Protein 4QXD (pdb70)

Secondary structure (DSSP, 8-state):
-EEEHHHHHHHHHHHHHHHHHHHHS--SPP-EEE-TTS-EEEHHHHHHHHHHHHHHHHH-TT-EEEESSS------GGGSPPPP----TT----EEEGGGEEEEEEEEE-HHHHHTT-GGG-EEEEEEEETTEEEEEEEEETTTTTEEEEEETTEE-----PPP-SSEEEEE-GGG--TTTTTT-SS-EEEEE---HHHHHHHHHTTS-SEEEE-SS--BHHHHHHHHHHHHHHT-EEE-TTSPPPP--S-TTS--B-TT-EEEE-GGGGGGHHHHHHHHTT------/-EEEHHHHHHHHHHHHHHHHHHHHS--SPP-EEE-TTS-EEEHHHHHHHHHHHHHHHHH-TT-EEEESSS------GGGSPPPP----TT----EEEGGGEEEEEEEEE-HHHHHTT-GGG-EEEEEEEETTEEEEEEEEETTSTTEEEEEETTEE-----PPPPSSEEEEE-GGG--TTTTTT-SS-EEEEE---HHHHHHHHHTTS-SEEEE-SS--BHHHHHHHHHHHHHHT-EEE-TTSPPPP--S-TTS--B-TT-EEEE-GGGGGGHHHHHHHHTT-------

Sequence (577 aa):
MQTSLFEFANVLITAVKEASYSISKFKEEVEIKYKSDGSEVTQVDTQSQQIIFSIIKNKYPTINIIGEEDVENGIPDNQLPTITQLSFGSLENKIININDIIIYVDPLDGTDCYTHKQYDSVCVLVGVTYKGKPMIGIVSKPFYNNEITFAIENYISSISLQPLNDKIIFVCSKKNDIQHLIKSFPDPYEVKYKGGSGAKMMAIIHQEADIYYHPLIQSCTWDTLAAQVILEAQGGIVCDIYGNPLCYPSSKKESMRHKKGVLCLSPRAKKYLPYMLSISKTILLLQHMQTSLFEFANVLITAVKEASYSISKFKEEVEIKYKSDGSEVTQVDTQSQQIIFSIIKNKYPTINIIGEEDVENGIPDNQLPTITQLSFGSLENKIININDIIIYVDPLDGTDCYTHKQYDSVCVLVGVTYKGKPMIGIVSKPFYNNEITFAIENYISSISLQPLNDKIIFVCSKKNDIQHLIKSFPDPYEVKYKGGSGAKMMAIIHQEADIYYHPLIQSCTWDTLAAQVILEAQGGIVCDIYGNPLCYPSSKKESMRHKKGVLCLSPRAKKYLPYMLSISKTILLLQHH

Organism: Entamoeba histolytica (strain ATCC 30459 / HM-1:IMSS / ABRM) (NCBI:txid294381)

GO terms:
  GO:0000287 magnesium ion binding (F, IDA)
  GO:0005737 cytoplasm (C, IDA)
  GO:0008441 3'(2'),5'-bisphosphate nucleotidase activity (F, IDA)
  GO:0004441 inositol-1,4-bisphosphate 1-phosphatase activity (F, IDA)

Nearest PDB structures (foldseek):
  4qxd-assembly1_A  TM=1.001E+00  e=2.563E-63  Entamoeba histolytica HM-1:IMSS
  1jp4-assembly1_A  TM=8.582E-01  e=3.227E-20  Rattus norvegicus
  2wef-assembly1_A  TM=8.357E-01  e=6.305E-20  Homo sapiens
  5djk-assembly1_A  TM=8.391E-01  e=6.338E-14  Mycobacterium tuberculosis
  5djf-assembly1_A  TM=8.112E-01  e=1.238E-13  Mycobacterium tuberculosis

Structure (mmCIF, N/CA/C/O backbone):
data_4QXD
#
_entry.id   4QXD
#
_cell.length_a   72.741
_cell.length_b   76.289
_cell.length_c   101.067
_cell.angle_alpha   90.00
_cell.angle_beta   90.00
_cell.angle_gamma   90.00
#
_symmetry.space_group_name_H-M   'P 21 21 21'
#
loop_
_entity.id
_entity.type
_entity.pdbx_description
1 polymer "3'(2'),5'-bisphosphate nucleotidase, putative"
2 non-polymer 'PHOSPHATE ION'
3 non-polymer 'MAGNESIUM ION'
4 water water
#
loop_
_atom_site.group_PDB
_atom_site.id
_atom_site.type_symbol
_atom_site.label_atom_id
_atom_site.label_alt_id
_atom_site.label_comp_id
_atom_site.label_asym_id
_atom_site.label_entity_id
_atom_site.label_seq_id
_atom_site.pdbx_PDB_ins_code
_atom_site.Cartn_x
_atom_site.Cartn_y
_atom_site.Cartn_z
_atom_site.occupancy
_atom_site.B_iso_or_equiv
_atom_site.auth_seq_id
_atom_site.auth_comp_id
_atom_site.auth_asym_id
_atom_site.auth_atom_id
_atom_site.pdbx_PDB_model_num
ATOM 1 N N . MET A 1 1 ? 34.193 10.395 23.932 1.00 70.43 1 MET A N 1
ATOM 2 C CA . MET A 1 1 ? 34.481 10.845 22.539 1.00 68.16 1 MET A CA 1
ATOM 3 C C . MET A 1 1 ? 34.139 9.797 21.463 1.00 62.06 1 MET A C 1
ATOM 4 O O . MET A 1 1 ? 33.977 10.150 20.295 1.00 57.57 1 MET A O 1
ATOM 9 N N . GLN A 1 2 ? 34.012 8.523 21.834 1.00 58.64 2 GLN A N 1
ATOM 10 C CA . GLN A 1 2 ? 33.805 7.471 20.831 1.00 55.44 2 GLN A CA 1
ATOM 11 C C . GLN A 1 2 ? 32.758 6.438 21.187 1.00 52.10 2 GLN A C 1
ATOM 12 O O . GLN A 1 2 ? 32.396 6.277 22.339 1.00 52.18 2 GLN A O 1
ATOM 18 N N . THR A 1 3 ? 32.285 5.734 20.167 1.00 49.87 3 THR A N 1
ATOM 19 C CA . THR A 1 3 ? 31.388 4.594 20.346 1.00 48.00 3 THR A CA 1
ATOM 20 C C . THR A 1 3 ? 31.495 3.682 19.130 1.00 46.30 3 THR A C 1
ATOM 21 O O . THR A 1 3 ? 32.111 4.039 18.119 1.00 45.54 3 THR A O 1
ATOM 25 N N . SER A 1 4 ? 30.908 2.494 19.246 1.00 45.40 4 SER A N 1
ATOM 26 C CA . SER A 1 4 ? 30.835 1.566 18.131 1.00 42.07 4 SER A CA 1
ATOM 27 C C . SER A 1 4 ? 29.607 1.852 17.309 1.00 39.71 4 SER A C 1
ATOM 28 O O . SER A 1 4 ? 28.588 2.326 17.817 1.00 38.65 4 SER A O 1
ATOM 31 N N . LEU A 1 5 ? 29.719 1.548 16.024 1.00 39.77 5 LEU A N 1
ATOM 32 C CA . LEU A 1 5 ? 28.617 1.666 15.086 1.00 36.77 5 LEU A CA 1
ATOM 33 C C . LEU A 1 5 ? 27.435 0.765 15.458 1.00 35.04 5 LEU A C 1
ATOM 34 O O . LEU A 1 5 ? 26.293 1.177 15.362 1.00 33.94 5 LEU A O 1
ATOM 39 N N . PHE A 1 6 ? 27.715 -0.465 15.878 1.00 34.95 6 PHE A N 1
ATOM 40 C CA . PHE A 1 6 ? 26.662 -1.382 16.297 1.00 33.92 6 PHE A CA 1
ATOM 41 C C . PHE A 1 6 ? 25.911 -0.847 17.513 1.00 35.07 6 PHE A C 1
ATOM 42 O O . PHE A 1 6 ? 24.679 -0.875 17.538 1.00 33.46 6 PHE A O 1
ATOM 50 N N . GLU A 1 7 ? 26.637 -0.345 18.505 1.00 39.55 7 GLU A N 1
ATOM 51 C CA . GLU A 1 7 ? 26.001 0.328 19.648 1.00 42.88 7 GLU A CA 1
ATOM 52 C C . GLU A 1 7 ? 25.138 1.478 19.182 1.00 39.84 7 GLU A C 1
ATOM 53 O O . GLU A 1 7 ? 23.988 1.609 19.592 1.00 38.25 7 GLU A O 1
ATOM 59 N N . PHE A 1 8 ? 25.711 2.315 18.327 1.00 38.06 8 PHE A N 1
ATOM 60 C CA . PHE A 1 8 ? 25.040 3.516 17.891 1.00 37.30 8 PHE A CA 1
ATOM 61 C C . PHE A 1 8 ? 23.763 3.177 17.110 1.00 36.14 8 PHE A C 1
ATOM 62 O O . PHE A 1 8 ? 22.706 3.771 17.350 1.00 38.17 8 PHE A O 1
ATOM 70 N N . ALA A 1 9 ? 23.861 2.230 16.184 1.00 32.83 9 ALA A N 1
ATOM 71 C CA . ALA A 1 9 ? 22.700 1.810 15.409 1.00 31.75 9 ALA A CA 1
ATOM 72 C C . ALA A 1 9 ? 21.610 1.226 16.308 1.00 30.92 9 ALA A C 1
ATOM 73 O O . ALA A 1 9 ? 20.424 1.492 16.096 1.00 30.59 9 ALA A O 1
ATOM 75 N N . ASN A 1 10 ? 22.010 0.441 17.306 1.00 31.03 10 ASN A N 1
ATOM 76 C CA . ASN A 1 10 ? 21.051 -0.107 18.275 1.00 31.14 10 ASN A CA 1
ATOM 77 C C . ASN A 1 10 ? 20.303 0.948 19.059 1.00 30.67 10 ASN A C 1
ATOM 78 O O . ASN A 1 10 ? 19.092 0.857 19.236 1.00 29.35 10 ASN A O 1
ATOM 83 N N . VAL A 1 11 ? 21.015 1.986 19.469 1.00 31.94 11 VAL A N 1
ATOM 84 C CA . VAL A 1 11 ? 20.388 3.086 20.199 1.00 31.70 11 VAL A CA 1
ATOM 85 C C . VAL A 1 11 ? 19.360 3.805 19.326 1.00 30.49 11 VAL A C 1
ATOM 86 O O . VAL A 1 11 ? 18.238 4.045 19.757 1.00 29.76 11 VAL A O 1
ATOM 90 N N . LEU A 1 12 ? 19.741 4.134 18.092 1.00 30.64 12 LEU A N 1
ATOM 91 C CA . LEU A 1 12 ? 18.835 4.826 17.167 1.00 30.89 12 LEU A CA 1
ATOM 92 C C . LEU A 1 12 ? 17.615 3.967 16.862 1.00 30.70 12 LEU A C 1
ATOM 93 O O . LEU A 1 12 ? 16.494 4.464 16.832 1.00 32.24 12 LEU A O 1
ATOM 98 N N . ILE A 1 13 ? 17.835 2.676 16.637 1.00 30.45 13 ILE A N 1
ATOM 99 C CA . ILE A 1 13 ? 16.733 1.773 16.299 1.00 30.74 13 ILE A CA 1
ATOM 100 C C . ILE A 1 13 ? 15.798 1.637 17.476 1.00 30.26 13 ILE A C 1
ATOM 101 O O . ILE A 1 13 ? 14.586 1.687 17.311 1.00 30.18 13 ILE A O 1
ATOM 106 N N . THR A 1 14 ? 16.371 1.459 18.660 1.00 31.25 14 THR A N 1
ATOM 107 C CA . THR A 1 14 ? 15.585 1.437 19.885 1.00 33.17 14 THR A CA 1
ATOM 108 C C . THR A 1 14 ? 14.733 2.716 20.026 1.00 33.02 14 THR A C 1
ATOM 109 O O . THR A 1 14 ? 13.528 2.643 20.285 1.00 32.28 14 THR A O 1
ATOM 113 N N . ALA A 1 15 ? 15.337 3.873 19.782 1.00 31.36 15 ALA A N 1
ATOM 114 C CA . ALA A 1 15 ? 14.592 5.127 19.868 1.00 32.24 15 ALA A CA 1
ATOM 115 C C . ALA A 1 15 ? 13.407 5.170 18.911 1.00 30.93 15 ALA A C 1
ATOM 116 O O . ALA A 1 15 ? 12.293 5.535 19.305 1.00 30.26 15 ALA A O 1
ATOM 118 N N . VAL A 1 16 ? 13.658 4.792 17.658 1.00 30.22 16 VAL A N 1
ATOM 119 C CA . VAL A 1 16 ? 12.632 4.843 16.620 1.00 30.38 16 VAL A CA 1
ATOM 120 C C . VAL A 1 16 ? 11.495 3.857 16.920 1.00 32.06 16 VAL A C 1
ATOM 121 O O . VAL A 1 16 ? 10.321 4.205 16.766 1.00 31.05 16 VAL A O 1
ATOM 125 N N . LYS A 1 17 ? 11.840 2.639 17.345 1.00 33.28 17 LYS A N 1
ATOM 126 C CA . LYS A 1 17 ? 10.821 1.664 17.713 1.00 37.75 17 LYS A CA 1
ATOM 127 C C . LYS A 1 17 ? 9.938 2.232 18.792 1.00 36.43 17 LYS A C 1
ATOM 128 O O . LYS A 1 17 ? 8.718 2.161 18.705 1.00 35.62 17 LYS A O 1
ATOM 134 N N . GLU A 1 18 ? 10.562 2.790 19.813 1.00 36.11 18 GLU A N 1
ATOM 135 C CA . GLU A 1 18 ? 9.811 3.249 20.956 1.00 39.51 18 GLU A CA 1
ATOM 136 C C . GLU A 1 18 ? 8.894 4.401 20.550 1.00 38.81 18 GLU A C 1
ATOM 137 O O . GLU A 1 18 ? 7.738 4.449 20.957 1.00 38.60 18 GLU A O 1
ATOM 143 N N . ALA A 1 19 ? 9.404 5.318 19.734 1.00 36.87 19 ALA A N 1
ATOM 144 C CA . ALA A 1 19 ? 8.601 6.441 19.269 1.00 36.27 19 ALA A CA 1
ATOM 145 C C . ALA A 1 19 ? 7.419 5.993 18.411 1.00 36.29 19 ALA A C 1
ATOM 146 O O . ALA A 1 19 ? 6.278 6.390 18.646 1.00 36.61 19 ALA A O 1
ATOM 148 N N . SER A 1 20 ? 7.707 5.151 17.426 1.00 36.31 20 SER A N 1
ATOM 149 C CA . SER A 1 20 ? 6.692 4.577 16.548 1.00 37.07 20 SER A CA 1
ATOM 150 C C . SER A 1 20 ? 5.601 3.892 17.358 1.00 39.94 20 SER A C 1
ATOM 151 O O . SER A 1 20 ? 4.408 4.143 17.154 1.00 41.62 20 SER A O 1
ATOM 154 N N . TYR A 1 21 ? 6.011 3.082 18.326 1.00 42.07 21 TYR A N 1
ATOM 155 C CA . TYR A 1 21 ? 5.066 2.409 19.189 1.00 45.94 21 TYR A CA 1
ATOM 156 C C . TYR A 1 21 ? 4.208 3.415 19.981 1.00 46.64 21 TYR A C 1
ATOM 157 O O . TYR A 1 21 ? 2.998 3.227 20.124 1.00 49.39 21 TYR A O 1
ATOM 166 N N . SER A 1 22 ? 4.815 4.496 20.463 1.00 44.53 22 SER A N 1
ATOM 167 C CA . SER A 1 22 ? 4.052 5.547 21.147 1.00 45.75 22 SER A CA 1
ATOM 168 C C . SER A 1 22 ? 2.981 6.123 20.222 1.00 46.10 22 SER A C 1
ATOM 169 O O . SER A 1 22 ? 1.872 6.401 20.657 1.00 49.45 22 SER A O 1
ATOM 172 N N . ILE A 1 23 ? 3.318 6.319 18.951 1.00 44.66 23 ILE A N 1
ATOM 173 C CA . ILE A 1 23 ? 2.376 6.914 18.004 1.00 43.88 23 ILE A CA 1
ATOM 174 C C . ILE A 1 23 ? 1.244 5.960 17.691 1.00 44.73 23 ILE A C 1
ATOM 175 O O . ILE A 1 23 ? 0.084 6.331 17.791 1.00 45.61 23 ILE A O 1
ATOM 180 N N . SER A 1 24 ? 1.587 4.729 17.330 1.00 44.87 24 SER A N 1
ATOM 181 C CA . SER A 1 24 ? 0.578 3.742 16.959 1.00 49.11 24 SER A CA 1
ATOM 182 C C . SER A 1 24 ? -0.354 3.363 18.125 1.00 54.73 24 SER A C 1
ATOM 183 O O . SER A 1 24 ? -1.543 3.164 17.918 1.00 55.96 24 SER A O 1
ATOM 186 N N . LYS A 1 25 ? 0.190 3.240 19.333 1.00 61.70 25 LYS A N 1
ATOM 187 C CA . LYS A 1 25 ? -0.630 3.119 20.535 1.00 71.06 25 LYS A CA 1
ATOM 188 C C . LYS A 1 25 ? -0.776 4.517 21.093 1.00 73.92 25 LYS A C 1
ATOM 189 O O . LYS A 1 25 ? 0.161 5.034 21.698 1.00 81.56 25 LYS A O 1
ATOM 195 N N . PHE A 1 26 ? -1.933 5.123 20.861 1.00 73.97 26 PHE A N 1
ATOM 196 C CA . PHE A 1 26 ? -2.288 6.430 21.401 1.00 74.13 26 PHE A CA 1
ATOM 197 C C . PHE A 1 26 ? -3.766 6.561 21.053 1.00 77.74 26 PHE A C 1
ATOM 198 O O . PHE A 1 26 ? -4.111 6.675 19.882 1.00 76.02 26 PHE A O 1
ATOM 206 N N . LYS A 1 27 ? -4.641 6.483 22.047 1.00 81.21 27 LYS A N 1
ATOM 207 C CA . LYS A 1 27 ? -6.090 6.584 21.801 1.00 86.62 27 LYS A CA 1
ATOM 208 C C . LYS A 1 27 ? -6.731 7.849 22.389 1.00 90.04 27 LYS A C 1
ATOM 209 O O . LYS A 1 27 ? -7.873 8.150 22.062 1.00 94.72 27 LYS A O 1
ATOM 215 N N . GLU A 1 28 ? -6.010 8.609 23.216 1.00 88.66 28 GLU A N 1
ATOM 216 C CA . GLU A 1 28 ? -6.548 9.862 23.755 1.00 88.29 28 GLU A CA 1
ATOM 217 C C . GLU A 1 28 ? -6.804 10.894 22.669 1.00 86.56 28 GLU A C 1
ATOM 218 O O . GLU A 1 28 ? -6.250 10.795 21.578 1.00 84.17 28 GLU A O 1
ATOM 224 N N . GLU A 1 29 ? -7.620 11.895 22.995 1.00 86.23 29 GLU A N 1
ATOM 225 C CA . GLU A 1 29 ? -7.986 12.936 22.047 1.00 85.39 29 GLU A CA 1
ATOM 226 C C . GLU A 1 29 ? -6.768 13.807 21.734 1.00 79.67 29 GLU A C 1
ATOM 227 O O . GLU A 1 29 ? -6.053 14.265 22.622 1.00 76.76 29 GLU A O 1
ATOM 233 N N . VAL A 1 30 ? -6.544 14.034 20.455 1.00 77.06 30 VAL A N 1
ATOM 234 C CA . VAL A 1 30 ? -5.386 14.770 20.004 1.00 75.70 30 VAL A CA 1
ATOM 235 C C . VAL A 1 30 ? -5.712 16.256 20.100 1.00 79.14 30 VAL A C 1
ATOM 236 O O . VAL A 1 30 ? -6.829 16.662 19.804 1.00 83.33 30 VAL A O 1
ATOM 240 N N . GLU A 1 31 ? -4.742 17.059 20.533 1.00 79.22 31 GLU A N 1
ATOM 241 C CA . GLU A 1 31 ? -4.926 18.505 20.675 1.00 80.40 31 GLU A CA 1
ATOM 242 C C . GLU A 1 31 ? -3.962 19.204 19.711 1.00 75.30 31 GLU A C 1
ATOM 243 O O . GLU A 1 31 ? -2.750 18.995 19.773 1.00 70.49 31 GLU A O 1
ATOM 249 N N . ILE A 1 32 ? -4.514 20.022 18.816 1.00 76.14 32 ILE A N 1
ATOM 250 C CA . ILE A 1 32 ? -3.772 20.548 17.671 1.00 75.29 32 ILE A CA 1
ATOM 251 C C . ILE A 1 32 ? -3.342 21.998 17.900 1.00 77.82 32 ILE A C 1
ATOM 252 O O . ILE A 1 32 ? -4.143 22.921 17.755 1.00 84.82 32 ILE A O 1
ATOM 257 N N . LYS A 1 33 ? -2.071 22.196 18.238 1.00 76.57 33 LYS A N 1
ATOM 258 C CA . LYS A 1 33 ? -1.487 23.538 18.257 1.00 74.84 33 LYS A CA 1
ATOM 259 C C . LYS A 1 33 ? -1.151 23.969 16.828 1.00 72.37 33 LYS A C 1
ATOM 260 O O . LYS A 1 33 ? -0.872 23.132 15.960 1.00 68.56 33 LYS A O 1
ATOM 266 N N . TYR A 1 34 ? -1.193 25.277 16.591 1.00 71.98 34 TYR A N 1
ATOM 267 C CA . TYR A 1 34 ? -0.874 25.843 15.288 1.00 71.29 34 TYR A CA 1
ATOM 268 C C . TYR A 1 34 ? 0.326 26.762 15.412 1.00 70.56 34 TYR A C 1
ATOM 269 O O . TYR A 1 34 ? 0.251 27.774 16.088 1.00 75.60 34 TYR A O 1
ATOM 278 N N . LYS A 1 35 ? 1.435 26.402 14.776 1.00 69.34 35 LYS A N 1
ATOM 279 C CA . LYS A 1 35 ? 2.638 27.232 14.811 1.00 70.16 35 LYS A CA 1
ATOM 280 C C . LYS A 1 35 ? 2.392 28.585 14.162 1.00 74.47 35 LYS A C 1
ATOM 281 O O . LYS A 1 35 ? 1.408 28.771 13.441 1.00 75.90 35 LYS A O 1
ATOM 287 N N . SER A 1 36 ? 3.310 29.518 14.405 1.00 78.46 36 SER A N 1
ATOM 288 C CA . SER A 1 36 ? 3.160 30.905 13.943 1.00 84.62 36 SER A CA 1
ATOM 289 C C . SER A 1 36 ? 3.273 31.063 12.421 1.00 82.64 36 SER A C 1
ATOM 290 O O . SER A 1 36 ? 3.383 32.182 11.915 1.00 86.35 36 SER A O 1
ATOM 293 N N . ASP A 1 37 ? 3.254 29.944 11.701 1.00 78.85 37 ASP A N 1
ATOM 294 C CA . ASP A 1 37 ? 3.167 29.943 10.246 1.00 77.14 37 ASP A CA 1
ATOM 295 C C . ASP A 1 37 ? 2.040 29.014 9.795 1.00 75.42 37 ASP A C 1
ATOM 296 O O . ASP A 1 37 ? 2.078 28.481 8.684 1.00 78.32 37 ASP A O 1
ATOM 301 N N . GLY A 1 38 ? 1.043 28.816 10.658 1.00 73.81 38 GLY A N 1
ATOM 302 C CA . GLY A 1 38 ? -0.128 28.008 10.322 1.00 72.24 38 GLY A CA 1
ATOM 303 C C . GLY A 1 38 ? 0.019 26.508 10.519 1.00 68.62 38 GLY A C 1
ATOM 304 O O . GLY A 1 38 ? -0.981 25.829 10.763 1.00 68.45 38 GLY A O 1
ATOM 305 N N . SER A 1 39 ? 1.250 25.991 10.430 1.00 63.24 39 SER A N 1
ATOM 306 C CA . SER A 1 39 ? 1.485 24.551 10.457 1.00 60.22 39 SER A CA 1
ATOM 307 C C . SER A 1 39 ? 1.052 23.916 11.785 1.00 60.45 39 SER A C 1
ATOM 308 O O . SER A 1 39 ? 1.070 24.553 12.843 1.00 59.57 39 SER A O 1
ATOM 311 N N . GLU A 1 40 ? 0.656 22.651 11.701 1.00 58.92 40 GLU A N 1
ATOM 312 C CA . GLU A 1 40 ? 0.120 21.931 12.842 1.00 59.75 40 GLU A CA 1
ATOM 313 C C . GLU A 1 40 ? 1.221 21.270 13.666 1.00 56.47 40 GLU A C 1
ATOM 314 O O . GLU A 1 40 ? 2.311 20.968 13.171 1.00 54.85 40 GLU A O 1
ATOM 320 N N . VAL A 1 41 ? 0.891 21.034 14.927 1.00 54.69 41 VAL A N 1
ATOM 321 C CA . VAL A 1 41 ? 1.706 20.248 15.822 1.00 51.60 41 VAL A CA 1
ATOM 322 C C . VAL A 1 41 ? 0.791 19.727 16.927 1.00 53.97 41 VAL A C 1
ATOM 323 O O . VAL A 1 41 ? -0.098 20.449 17.399 1.00 56.68 41 VAL A O 1
ATOM 327 N N . THR A 1 42 ? 0.992 18.474 17.322 1.00 52.40 42 THR A N 1
ATOM 328 C CA . THR A 1 42 ? 0.198 17.853 18.380 1.00 54.09 42 THR A CA 1
ATOM 329 C C . THR A 1 42 ? 1.105 17.311 19.469 1.00 52.32 42 THR A C 1
ATOM 330 O O . THR A 1 42 ? 2.321 17.179 19.276 1.00 48.94 42 THR A O 1
ATOM 334 N N . GLN A 1 43 ? 0.502 16.963 20.601 1.00 53.79 43 GLN A N 1
ATOM 335 C CA . GLN A 1 43 ? 1.252 16.350 21.696 1.00 53.72 43 GLN A CA 1
ATOM 336 C C . GLN A 1 43 ? 1.849 15.005 21.270 1.00 52.14 43 GLN A C 1
ATOM 337 O O . GLN A 1 43 ? 2.842 14.563 21.831 1.00 53.10 43 GLN A O 1
ATOM 343 N N . VAL A 1 44 ? 1.265 14.376 20.255 1.00 51.47 44 VAL A N 1
ATOM 344 C CA . VAL A 1 44 ? 1.811 13.138 19.710 1.00 47.56 44 VAL A CA 1
ATOM 345 C C . VAL A 1 44 ? 3.150 13.401 19.000 1.00 44.00 44 VAL A C 1
ATOM 346 O O . VAL A 1 44 ? 4.086 12.603 19.141 1.00 39.46 44 VAL A O 1
ATOM 350 N N . ASP A 1 45 ? 3.256 14.522 18.280 1.00 43.14 45 ASP A N 1
ATOM 351 C CA . ASP A 1 45 ? 4.525 14.890 17.623 1.00 41.67 45 ASP A CA 1
ATOM 352 C C . ASP A 1 45 ? 5.592 15.122 18.687 1.00 41.14 45 ASP A C 1
ATOM 353 O O . ASP A 1 45 ? 6.705 14.624 18.587 1.00 39.17 45 ASP A O 1
ATOM 358 N N . THR A 1 46 ? 5.259 15.912 19.698 1.00 44.55 46 THR A N 1
ATOM 359 C CA . THR A 1 46 ? 6.264 16.319 20.676 1.00 45.53 46 THR A CA 1
ATOM 360 C C . THR A 1 46 ? 6.678 15.153 21.571 1.00 44.07 46 THR A C 1
ATOM 361 O O . THR A 1 46 ? 7.854 14.989 21.848 1.00 42.90 46 THR A O 1
ATOM 365 N N . GLN A 1 47 ? 5.723 14.336 22.000 1.00 44.57 47 GLN A N 1
ATOM 366 C CA . GLN A 1 47 ? 6.051 13.186 22.839 1.00 46.65 47 GLN A CA 1
ATOM 367 C C . GLN A 1 47 ? 6.940 12.193 22.099 1.00 45.80 47 GLN A C 1
ATOM 368 O O . GLN A 1 47 ? 7.879 11.647 22.683 1.00 45.70 47 GLN A O 1
ATOM 374 N N . SER A 1 48 ? 6.665 11.981 20.812 1.00 42.60 48 SER A N 1
ATOM 375 C CA . SER A 1 48 ? 7.537 11.170 19.980 1.00 39.91 48 SER A CA 1
ATOM 376 C C . SER A 1 48 ? 8.968 11.724 19.955 1.00 39.87 48 SER A C 1
ATOM 377 O O . SER A 1 48 ? 9.939 10.961 20.082 1.00 39.28 48 SER A O 1
ATOM 380 N N . GLN A 1 49 ? 9.106 13.039 19.800 1.00 39.52 49 GLN A N 1
ATOM 381 C CA . GLN A 1 49 ? 10.432 13.649 19.733 1.00 38.52 49 GLN A CA 1
ATOM 382 C C . GLN A 1 49 ? 11.193 13.527 21.043 1.00 40.02 49 GLN A C 1
ATOM 383 O O . GLN A 1 49 ? 12.396 13.276 21.040 1.00 37.47 49 GLN A O 1
ATOM 389 N N . GLN A 1 50 ? 10.491 13.713 22.159 1.00 42.72 50 GLN A N 1
ATOM 390 C CA . GLN A 1 50 ? 11.109 13.585 23.479 1.00 43.76 50 GLN A CA 1
ATOM 391 C C . GLN A 1 50 ? 11.638 12.180 23.732 1.00 40.67 50 GLN A C 1
ATOM 392 O O . GLN A 1 50 ? 12.713 12.012 24.307 1.00 41.49 50 GLN A O 1
ATOM 398 N N . ILE A 1 51 ? 10.862 11.187 23.315 1.00 37.09 51 ILE A N 1
ATOM 399 C CA . ILE A 1 51 ? 11.267 9.809 23.405 1.00 35.74 51 ILE A CA 1
ATOM 400 C C . ILE A 1 51 ? 12.579 9.623 22.644 1.00 34.55 51 ILE A C 1
ATOM 401 O O . ILE A 1 51 ? 13.575 9.175 23.211 1.00 37.44 51 ILE A O 1
ATOM 406 N N . ILE A 1 52 ? 12.582 10.001 21.374 1.00 32.69 52 ILE A N 1
ATOM 407 C CA . ILE A 1 52 ? 13.751 9.851 20.524 1.00 31.22 52 ILE A CA 1
ATOM 408 C C . ILE A 1 52 ? 14.956 10.566 21.126 1.00 32.19 52 ILE A C 1
ATOM 409 O O . ILE A 1 52 ? 16.026 9.967 21.278 1.00 34.46 52 ILE A O 1
ATOM 414 N N . PHE A 1 53 ? 14.777 11.825 21.499 1.00 31.93 53 PHE A N 1
ATOM 415 C CA . PHE A 1 53 ? 15.864 12.601 22.097 1.00 33.37 53 PHE A CA 1
ATOM 416 C C . PHE A 1 53 ? 16.355 12.009 23.427 1.00 35.00 53 PHE A C 1
ATOM 417 O O . PHE A 1 53 ? 17.553 11.974 23.685 1.00 35.23 53 PHE A O 1
ATOM 425 N N . SER A 1 54 ? 15.430 11.571 24.274 1.00 36.31 54 SER A N 1
ATOM 426 C CA . SER A 1 54 ? 15.795 11.086 25.610 1.00 38.96 54 SER A CA 1
ATOM 427 C C . SER A 1 54 ? 16.597 9.794 25.501 1.00 39.06 54 SER A C 1
ATOM 428 O O . SER A 1 54 ? 17.642 9.655 26.131 1.00 39.18 54 SER A O 1
ATOM 431 N N . ILE A 1 55 ? 16.124 8.867 24.668 1.00 37.51 55 ILE A N 1
ATOM 432 C CA . ILE A 1 55 ? 16.814 7.601 24.496 1.00 36.66 55 ILE A CA 1
ATOM 433 C C . ILE A 1 55 ? 18.216 7.838 23.950 1.00 38.13 55 ILE A C 1
ATOM 434 O O . ILE A 1 55 ? 19.176 7.260 24.440 1.00 42.52 55 ILE A O 1
ATOM 439 N N . ILE A 1 56 ? 18.348 8.709 22.962 1.00 38.39 56 ILE A N 1
ATOM 440 C CA . ILE A 1 56 ? 19.649 8.916 22.336 1.00 38.39 56 ILE A CA 1
ATOM 441 C C . ILE A 1 56 ? 20.609 9.659 23.265 1.00 42.09 56 ILE A C 1
ATOM 442 O O . ILE A 1 56 ? 21.753 9.227 23.454 1.00 41.96 56 ILE A O 1
ATOM 447 N N . LYS A 1 57 ? 20.136 10.756 23.851 1.00 45.45 57 LYS A N 1
ATOM 448 C CA . LYS A 1 57 ? 20.988 11.590 24.707 1.00 49.53 57 LYS A CA 1
ATOM 449 C C . LYS A 1 57 ? 21.336 10.950 26.045 1.00 48.72 57 LYS A C 1
ATOM 450 O O . LYS A 1 57 ? 22.358 11.284 26.628 1.00 49.39 57 LYS A O 1
ATOM 456 N N . ASN A 1 58 ? 20.515 10.021 26.519 1.00 48.64 58 ASN A N 1
ATOM 457 C CA . ASN A 1 58 ? 20.867 9.253 27.702 1.00 51.84 58 ASN A CA 1
ATOM 458 C C . ASN A 1 58 ? 22.136 8.419 27.462 1.00 50.90 58 ASN A C 1
ATOM 459 O O . ASN A 1 58 ? 22.931 8.239 28.365 1.00 53.54 58 ASN A O 1
ATOM 464 N N . LYS A 1 59 ? 22.337 7.926 26.248 1.00 49.45 59 LYS A N 1
ATOM 465 C CA . LYS A 1 59 ? 23.577 7.243 25.909 1.00 50.19 59 LYS A CA 1
ATOM 466 C C . LYS A 1 59 ? 24.677 8.217 25.488 1.00 47.63 59 LYS A C 1
ATOM 467 O O . LYS A 1 59 ? 25.826 8.043 25.863 1.00 48.65 59 LYS A O 1
ATOM 473 N N . TYR A 1 60 ? 24.331 9.218 24.688 1.00 44.63 60 TYR A N 1
ATOM 474 C CA . TYR A 1 60 ? 25.313 10.145 24.141 1.00 44.78 60 TYR A CA 1
ATOM 475 C C . TYR A 1 60 ? 24.961 11.600 24.474 1.00 44.62 60 TYR A C 1
ATOM 476 O O . TYR A 1 60 ? 24.445 12.337 23.637 1.00 45.52 60 TYR A O 1
ATOM 485 N N . PRO A 1 61 ? 25.240 12.027 25.706 1.00 46.71 61 PRO A N 1
ATOM 486 C CA . PRO A 1 61 ? 24.838 13.391 26.101 1.00 48.02 61 PRO A CA 1
ATOM 487 C C . PRO A 1 61 ? 25.450 14.529 25.255 1.00 48.25 61 PRO A C 1
ATOM 488 O O . PRO A 1 61 ? 24.829 15.566 25.106 1.00 47.09 61 PRO A O 1
ATOM 492 N N . THR A 1 62 ? 26.631 14.320 24.685 1.00 49.25 62 THR A N 1
ATOM 493 C CA . THR A 1 62 ? 27.278 15.325 23.843 1.00 51.16 62 THR A CA 1
ATOM 494 C C . THR A 1 62 ? 26.717 15.449 22.430 1.00 49.28 62 THR A C 1
ATOM 495 O O . THR A 1 62 ? 27.044 16.380 21.696 1.00 49.90 62 THR A O 1
ATOM 499 N N . ILE A 1 63 ? 25.905 14.497 22.021 1.00 46.52 63 ILE A N 1
ATOM 500 C CA . ILE A 1 63 ? 25.666 14.339 20.613 1.00 45.97 63 ILE A CA 1
ATOM 501 C C . ILE A 1 63 ? 24.826 15.483 20.021 1.00 45.38 63 ILE A C 1
ATOM 502 O O . ILE A 1 63 ? 23.936 16.035 20.682 1.00 45.81 63 ILE A O 1
ATOM 507 N N . ASN A 1 64 ? 25.145 15.833 18.779 1.00 43.98 64 ASN A N 1
ATOM 508 C CA . ASN A 1 64 ? 24.419 16.852 18.041 1.00 44.10 64 ASN A CA 1
ATOM 509 C C . ASN A 1 64 ? 23.181 16.264 17.371 1.00 43.25 64 ASN A C 1
ATOM 510 O O . ASN A 1 64 ? 23.278 15.405 16.477 1.00 40.28 64 ASN A O 1
ATOM 515 N N . ILE A 1 65 ? 22.023 16.762 17.784 1.00 42.83 65 ILE A N 1
ATOM 516 C CA . ILE A 1 65 ? 20.773 16.218 17.327 1.00 42.73 65 ILE A CA 1
ATOM 517 C C . ILE A 1 65 ? 19.747 17.317 17.117 1.00 40.80 65 ILE A C 1
ATOM 518 O O . ILE A 1 65 ? 19.492 18.128 17.997 1.00 43.97 65 ILE A O 1
ATOM 523 N N . ILE A 1 66 ? 19.158 17.309 15.927 1.00 37.72 66 ILE A N 1
ATOM 524 C CA . ILE A 1 66 ? 18.249 18.340 15.466 1.00 37.59 66 ILE A CA 1
ATOM 525 C C . ILE A 1 66 ? 16.893 17.725 15.120 1.00 34.40 66 ILE A C 1
ATOM 526 O O . ILE A 1 66 ? 16.823 16.756 14.372 1.00 34.43 66 ILE A O 1
ATOM 531 N N . GLY A 1 67 ? 15.820 18.301 15.642 1.00 33.83 67 GLY A N 1
ATOM 532 C CA . GLY A 1 67 ? 14.473 17.765 15.448 1.00 33.02 67 GLY A CA 1
ATOM 533 C C . GLY A 1 67 ? 13.504 18.828 14.975 1.00 34.13 67 GLY A C 1
ATOM 534 O O . GLY A 1 67 ? 13.673 20.002 15.281 1.00 35.73 67 GLY A O 1
ATOM 535 N N . GLU A 1 68 ? 12.488 18.423 14.221 1.00 34.69 68 GLU A N 1
ATOM 536 C CA . GLU A 1 68 ? 11.496 19.373 13.717 1.00 35.61 68 GLU A CA 1
ATOM 537 C C . GLU A 1 68 ? 10.997 20.219 14.873 1.00 35.78 68 GLU A C 1
ATOM 538 O O . GLU A 1 68 ? 11.115 21.423 14.843 1.00 36.77 68 GLU A O 1
ATOM 544 N N . GLU A 1 69 ? 10.465 19.575 15.901 1.00 36.28 69 GLU A N 1
ATOM 545 C CA . GLU A 1 69 ? 9.715 20.279 16.944 1.00 38.83 69 GLU A CA 1
ATOM 546 C C . GLU A 1 69 ? 10.602 20.947 17.995 1.00 39.83 69 GLU A C 1
ATOM 547 O O . GLU A 1 69 ? 11.807 20.702 18.054 1.00 39.09 69 GLU A O 1
ATOM 553 N N . ASP A 1 70 ? 9.988 21.793 18.812 1.00 41.71 70 ASP A N 1
ATOM 554 C CA . ASP A 1 70 ? 10.694 22.534 19.851 1.00 45.58 70 ASP A CA 1
ATOM 555 C C . ASP A 1 70 ? 10.710 21.788 21.184 1.00 46.52 70 ASP A C 1
ATOM 556 O O . ASP A 1 70 ? 10.215 22.287 22.180 1.00 51.12 70 ASP A O 1
ATOM 561 N N . VAL A 1 71 ? 11.252 20.585 21.201 1.00 45.83 71 VAL A N 1
ATOM 562 C CA . VAL A 1 71 ? 11.457 19.865 22.448 1.00 47.79 71 VAL A CA 1
ATOM 563 C C . VAL A 1 71 ? 12.799 19.178 22.380 1.00 45.95 71 VAL A C 1
ATOM 564 O O . VAL A 1 71 ? 13.367 19.012 21.310 1.00 42.84 71 VAL A O 1
ATOM 568 N N . GLU A 1 72 ? 13.305 18.801 23.537 1.00 48.73 72 GLU A N 1
ATOM 569 C CA . GLU A 1 72 ? 14.578 18.119 23.632 1.00 51.84 72 GLU A CA 1
ATOM 570 C C . GLU A 1 72 ? 14.363 16.816 24.396 1.00 51.33 72 GLU A C 1
ATOM 571 O O . GLU A 1 72 ? 13.299 16.193 24.287 1.00 49.31 72 GLU A O 1
ATOM 577 N N . ASN A 1 73 ? 15.344 16.422 25.195 1.00 52.38 73 ASN A N 1
ATOM 578 C CA . ASN A 1 73 ? 15.294 15.173 25.904 1.00 53.81 73 ASN A CA 1
ATOM 579 C C . ASN A 1 73 ? 14.537 15.504 27.171 1.00 55.93 73 ASN A C 1
ATOM 580 O O . ASN A 1 73 ? 13.742 16.461 27.209 1.00 56.46 73 ASN A O 1
ATOM 585 N N . GLY A 1 74 ? 14.752 14.715 28.206 1.00 58.01 74 GLY A N 1
ATOM 586 C CA . GLY A 1 74 ? 14.159 15.023 29.495 1.00 61.14 74 GLY A CA 1
ATOM 587 C C . GLY A 1 74 ? 13.553 13.787 30.121 1.00 61.45 74 GLY A C 1
ATOM 588 O O . GLY A 1 74 ? 13.559 13.668 31.344 1.00 61.68 74 GLY A O 1
ATOM 589 N N . ILE A 1 75 ? 13.042 12.852 29.308 1.00 58.28 75 ILE A N 1
ATOM 590 C CA . ILE A 1 75 ? 12.342 11.706 29.883 1.00 59.26 75 ILE A CA 1
ATOM 591 C C . ILE A 1 75 ? 13.393 10.936 30.672 1.00 62.32 75 ILE A C 1
ATOM 592 O O . ILE A 1 75 ? 14.479 10.683 30.164 1.00 61.41 75 ILE A O 1
ATOM 597 N N . PRO A 1 76 ? 13.092 10.614 31.941 1.00 68.63 76 PRO A N 1
ATOM 598 C CA . PRO A 1 76 ? 14.089 10.004 32.819 1.00 71.60 76 PRO A CA 1
ATOM 599 C C . PRO A 1 76 ? 14.442 8.586 32.414 1.00 73.91 76 PRO A C 1
ATOM 600 O O . PRO A 1 76 ? 13.581 7.858 31.901 1.00 73.88 76 PRO A O 1
ATOM 604 N N . ASP A 1 77 ? 15.698 8.218 32.677 1.00 77.10 77 ASP A N 1
ATOM 605 C CA . ASP A 1 77 ? 16.291 6.938 32.261 1.00 76.67 77 ASP A CA 1
ATOM 606 C C . ASP A 1 77 ? 15.404 5.729 32.559 1.00 72.56 77 ASP A C 1
ATOM 607 O O . ASP A 1 77 ? 15.339 4.800 31.757 1.00 71.20 77 ASP A O 1
ATOM 612 N N . ASN A 1 78 ? 14.708 5.755 33.696 1.00 68.62 78 ASN A N 1
ATOM 613 C CA . ASN A 1 78 ? 13.946 4.594 34.138 1.00 67.66 78 ASN A CA 1
ATOM 614 C C . ASN A 1 78 ? 12.561 4.425 33.503 1.00 64.60 78 ASN A C 1
ATOM 615 O O . ASN A 1 78 ? 11.905 3.421 33.739 1.00 67.16 78 ASN A O 1
ATOM 620 N N . GLN A 1 79 ? 12.111 5.384 32.705 1.00 63.57 79 GLN A N 1
ATOM 621 C CA . GLN A 1 79 ? 10.936 5.162 31.846 1.00 63.03 79 GLN A CA 1
ATOM 622 C C . GLN A 1 79 ? 11.304 4.742 30.419 1.00 58.20 79 GLN A C 1
ATOM 623 O O . GLN A 1 79 ? 10.422 4.514 29.592 1.00 56.11 79 GLN A O 1
ATOM 629 N N . LEU A 1 80 ? 12.600 4.643 30.130 1.00 55.15 80 LEU A N 1
ATOM 630 C CA . LEU A 1 80 ? 13.064 4.343 28.783 1.00 52.01 80 LEU A CA 1
ATOM 631 C C . LEU A 1 80 ? 13.334 2.854 28.615 1.00 50.84 80 LEU A C 1
ATOM 632 O O . LEU A 1 80 ? 13.872 2.216 29.518 1.00 52.23 80 LEU A O 1
ATOM 637 N N . PRO A 1 81 ? 12.993 2.295 27.444 1.00 49.06 81 PRO A N 1
ATOM 638 C CA . PRO A 1 81 ? 13.315 0.892 27.228 1.00 48.63 81 PRO A CA 1
ATOM 639 C C . PRO A 1 81 ? 14.817 0.636 27.256 1.00 47.66 81 PRO A C 1
ATOM 640 O O . PRO A 1 81 ? 15.619 1.537 27.063 1.00 46.19 81 PRO A O 1
ATOM 644 N N . THR A 1 82 ? 15.189 -0.597 27.521 1.00 48.81 82 THR A N 1
ATOM 645 C CA . THR A 1 82 ? 16.587 -0.968 27.465 1.00 50.28 82 THR A CA 1
ATOM 646 C C . THR A 1 82 ? 17.021 -1.073 25.986 1.00 47.00 82 THR A C 1
ATOM 647 O O . THR A 1 82 ? 16.187 -1.246 25.094 1.00 48.35 82 THR A O 1
ATOM 651 N N . ILE A 1 83 ? 18.312 -0.902 25.724 1.00 44.05 83 ILE A N 1
ATOM 652 C CA . ILE A 1 83 ? 18.797 -0.823 24.359 1.00 41.68 83 ILE A CA 1
ATOM 653 C C . ILE A 1 83 ? 18.959 -2.220 23.762 1.00 43.56 83 ILE A C 1
ATOM 654 O O . ILE A 1 83 ? 19.489 -3.120 24.402 1.00 44.52 83 ILE A O 1
ATOM 659 N N . THR A 1 84 ? 18.493 -2.379 22.524 1.00 43.03 84 THR A N 1
ATOM 660 C CA . THR A 1 84 ? 18.636 -3.630 21.786 1.00 43.70 84 THR A CA 1
ATOM 661 C C . THR A 1 84 ? 20.105 -4.010 21.611 1.00 44.24 84 THR A C 1
ATOM 662 O O . THR A 1 84 ? 20.980 -3.148 21.581 1.00 43.33 84 THR A O 1
ATOM 666 N N . GLN A 1 85 ? 20.357 -5.306 21.483 1.00 45.51 85 GLN A N 1
ATOM 667 C CA . GLN A 1 85 ? 21.699 -5.816 21.265 1.00 47.61 85 GLN A CA 1
ATOM 668 C C . GLN A 1 85 ? 21.771 -6.560 19.928 1.00 44.77 85 GLN A C 1
ATOM 669 O O . GLN A 1 85 ? 22.222 -7.700 19.855 1.00 48.67 85 GLN A O 1
ATOM 675 N N . LEU A 1 86 ? 21.326 -5.913 18.865 1.00 40.52 86 LEU A N 1
ATOM 676 C CA . LEU A 1 86 ? 21.346 -6.524 17.541 1.00 40.86 86 LEU A CA 1
ATOM 677 C C . LEU A 1 86 ? 22.748 -6.555 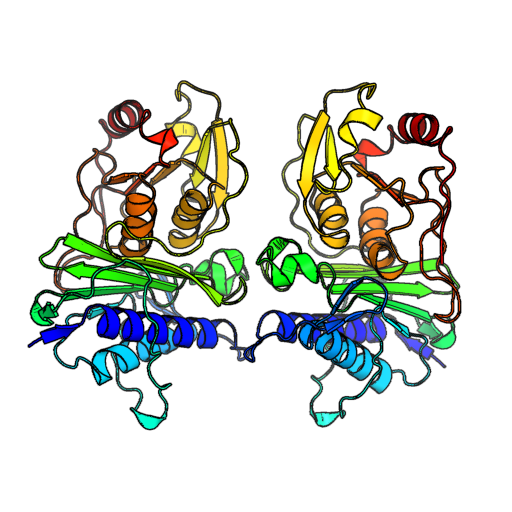16.938 1.00 40.68 86 LEU A C 1
ATOM 678 O O . LEU A 1 86 ? 23.551 -5.656 17.173 1.00 40.29 86 LEU A O 1
ATOM 683 N N . SER A 1 87 ? 23.039 -7.596 16.165 1.00 41.92 87 SER A N 1
ATOM 684 C CA . SER A 1 87 ? 24.208 -7.608 15.268 1.00 42.20 87 SER A CA 1
ATOM 685 C C . SER A 1 87 ? 23.708 -7.480 13.833 1.00 42.15 87 SER A C 1
ATOM 686 O O . SER A 1 87 ? 22.545 -7.751 13.553 1.00 40.87 87 SER A O 1
ATOM 689 N N . PHE A 1 88 ? 24.589 -7.072 12.927 1.00 43.87 88 PHE A N 1
ATOM 690 C CA . PHE A 1 88 ? 24.169 -6.671 11.592 1.00 45.25 88 PHE A CA 1
ATOM 691 C C . PHE A 1 88 ? 24.909 -7.421 10.492 1.00 49.00 88 PHE A C 1
ATOM 692 O O . PHE A 1 88 ? 25.512 -6.806 9.614 1.00 54.44 88 PHE A O 1
ATOM 700 N N . GLY A 1 89 ? 24.845 -8.748 10.530 1.00 52.18 89 GLY A N 1
ATOM 701 C CA . GLY A 1 89 ? 25.426 -9.574 9.468 1.00 53.13 89 GLY A CA 1
ATOM 702 C C . GLY A 1 89 ? 26.839 -9.142 9.115 1.00 54.47 89 GLY A C 1
ATOM 703 O O . GLY A 1 89 ? 27.668 -8.918 10.003 1.00 62.26 89 GLY A O 1
ATOM 704 N N . SER A 1 90 ? 27.114 -8.984 7.824 1.00 52.78 90 SER A N 1
ATOM 705 C CA . SER A 1 90 ? 28.487 -8.759 7.374 1.00 53.45 90 SER A CA 1
ATOM 706 C C . SER A 1 90 ? 28.943 -7.309 7.527 1.00 50.75 90 SER A C 1
ATOM 707 O O . SER A 1 90 ? 30.107 -7.006 7.283 1.00 52.10 90 SER A O 1
ATOM 710 N N . LEU A 1 91 ? 28.050 -6.415 7.943 1.00 50.62 91 LEU A N 1
ATOM 711 C CA . LEU A 1 91 ? 28.438 -5.024 8.182 1.00 48.63 91 LEU A CA 1
ATOM 712 C C . LEU A 1 91 ? 29.567 -4.958 9.202 1.00 52.04 91 LEU A C 1
ATOM 713 O O . LEU A 1 91 ? 29.565 -5.687 10.195 1.00 51.09 91 LEU A O 1
ATOM 718 N N . GLU A 1 92 ? 30.516 -4.063 8.936 1.00 56.24 92 GLU A N 1
ATOM 719 C CA . GLU A 1 92 ? 31.698 -3.876 9.769 1.00 60.73 92 GLU A CA 1
ATOM 720 C C . GLU A 1 92 ? 31.415 -2.913 10.910 1.00 56.96 92 GLU A C 1
ATOM 721 O O . GLU A 1 92 ? 30.941 -1.803 10.683 1.00 56.03 92 GLU A O 1
ATOM 727 N N . ASN A 1 93 ? 31.726 -3.339 12.131 1.00 52.67 93 ASN A N 1
ATOM 728 C CA . ASN A 1 93 ? 31.492 -2.536 13.320 1.00 49.01 93 ASN A CA 1
ATOM 729 C C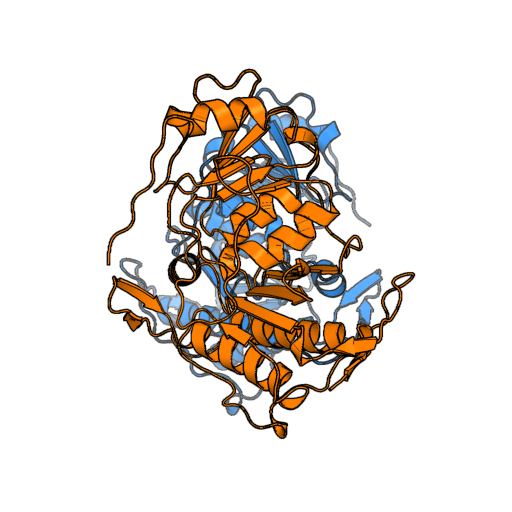 . ASN A 1 93 ? 32.637 -1.532 13.556 1.00 51.14 93 ASN A C 1
ATOM 730 O O . ASN A 1 93 ? 33.678 -1.871 14.087 1.00 53.20 93 ASN A O 1
ATOM 735 N N . LYS A 1 94 ? 32.426 -0.289 13.166 1.00 52.09 94 LYS A N 1
ATOM 736 C CA . LYS A 1 94 ? 33.450 0.743 13.292 1.00 56.73 94 LYS A CA 1
ATOM 737 C C . LYS A 1 94 ? 33.421 1.433 14.654 1.00 58.27 94 LYS A C 1
ATOM 738 O O . LYS A 1 94 ? 32.356 1.564 15.266 1.00 56.93 94 LYS A O 1
ATOM 744 N N . ILE A 1 95 ? 34.588 1.889 15.111 1.00 58.84 95 ILE A N 1
ATOM 745 C CA . ILE A 1 95 ? 34.655 2.912 16.145 1.00 58.21 95 ILE A CA 1
ATOM 746 C C . ILE A 1 95 ? 34.458 4.253 15.456 1.00 55.57 95 ILE A C 1
ATOM 747 O O . ILE A 1 95 ? 35.091 4.524 14.442 1.00 55.22 95 ILE A O 1
ATOM 752 N N . ILE A 1 96 ? 33.595 5.092 16.020 1.00 51.60 96 ILE A N 1
ATOM 753 C CA . ILE A 1 96 ? 33.289 6.385 15.431 1.00 49.68 96 ILE A CA 1
ATOM 754 C C . ILE A 1 96 ? 33.303 7.479 16.488 1.00 49.34 96 ILE A C 1
ATOM 755 O O . ILE A 1 96 ? 33.126 7.220 17.678 1.00 49.72 96 ILE A O 1
ATOM 760 N N . ASN A 1 97 ? 33.516 8.705 16.036 1.00 48.22 97 ASN A N 1
ATOM 761 C CA . ASN A 1 97 ? 33.547 9.849 16.928 1.00 48.90 97 ASN A CA 1
ATOM 762 C C . ASN A 1 97 ? 32.176 10.468 17.086 1.00 46.12 97 ASN A C 1
ATOM 763 O O . ASN A 1 97 ? 31.549 10.889 16.108 1.00 44.32 97 ASN A O 1
ATOM 768 N N . ILE A 1 98 ? 31.743 10.568 18.334 1.00 45.61 98 ILE A N 1
ATOM 769 C CA . ILE A 1 98 ? 30.447 11.124 18.659 1.00 44.30 98 ILE A CA 1
ATOM 770 C C . ILE A 1 98 ? 30.300 12.539 18.097 1.00 44.06 98 ILE A C 1
ATOM 771 O O . ILE A 1 98 ? 29.239 12.898 17.572 1.00 43.01 98 ILE A O 1
ATOM 776 N N . ASN A 1 99 ? 31.360 13.332 18.173 1.00 44.66 99 ASN A N 1
ATOM 777 C CA . ASN A 1 99 ? 31.270 14.717 17.713 1.00 46.93 99 ASN A CA 1
ATOM 778 C C . ASN A 1 99 ? 31.313 14.884 16.192 1.00 45.77 99 ASN A C 1
ATOM 779 O O . ASN A 1 99 ? 31.081 15.980 15.696 1.00 45.43 99 ASN A O 1
ATOM 784 N N . ASP A 1 100 ? 31.567 13.809 15.451 1.00 45.22 100 ASP A N 1
ATOM 785 C CA . ASP A 1 100 ? 31.410 13.844 13.995 1.00 43.15 100 ASP A CA 1
ATOM 786 C C . ASP A 1 100 ? 29.989 13.536 13.570 1.00 38.77 100 ASP A C 1
ATOM 787 O O . ASP A 1 100 ? 29.666 13.595 12.387 1.00 37.93 100 ASP A O 1
ATOM 792 N N . ILE A 1 101 ? 29.133 13.218 14.531 1.00 37.60 101 ILE A N 1
ATOM 793 C CA . ILE A 1 101 ? 27.771 12.817 14.225 1.00 35.13 101 ILE A CA 1
ATOM 794 C C . ILE A 1 101 ? 26.825 13.995 14.316 1.00 34.63 101 ILE A C 1
ATOM 795 O O . ILE A 1 101 ? 26.939 14.822 15.214 1.00 36.88 101 ILE A O 1
ATOM 800 N N . ILE A 1 102 ? 25.901 14.062 13.362 1.00 32.65 102 ILE A N 1
ATOM 801 C CA . ILE A 1 102 ? 24.762 14.944 13.456 1.00 32.00 102 ILE A CA 1
ATOM 802 C C . ILE A 1 102 ? 23.541 14.140 13.100 1.00 30.31 102 ILE A C 1
ATOM 803 O O . ILE A 1 102 ? 23.533 13.434 12.099 1.00 30.53 102 ILE A O 1
ATOM 808 N N . ILE A 1 103 ? 22.507 14.255 13.919 1.00 31.55 103 ILE A N 1
ATOM 809 C CA . ILE A 1 103 ? 21.294 13.463 13.755 1.00 31.15 103 ILE A CA 1
ATOM 810 C C . ILE A 1 103 ? 20.130 14.384 13.470 1.00 31.45 103 ILE A C 1
ATOM 811 O O . ILE A 1 103 ? 19.965 15.400 14.134 1.00 33.79 103 ILE A O 1
ATOM 816 N N . TYR A 1 104 ? 19.323 14.010 12.484 1.00 30.02 104 TYR A N 1
ATOM 817 C CA . TYR A 1 104 ? 18.211 14.826 12.017 1.00 29.55 104 TYR A CA 1
ATOM 818 C C . TYR A 1 104 ? 16.908 14.047 12.179 1.00 29.89 104 TYR A C 1
ATOM 819 O O . TYR A 1 104 ? 16.751 12.975 11.587 1.00 29.05 104 TYR A O 1
ATOM 828 N N . VAL A 1 105 ? 15.969 14.607 12.935 1.00 31.04 105 VAL A N 1
ATOM 829 C CA . VAL A 1 105 ? 14.760 13.898 13.342 1.00 32.82 105 VAL A CA 1
ATOM 830 C C . VAL A 1 105 ? 13.456 14.588 12.941 1.00 32.96 105 VAL A C 1
ATOM 831 O O . VAL A 1 105 ? 13.271 15.773 13.190 1.00 31.90 105 VAL A O 1
ATOM 835 N N . ASP A 1 106 ? 12.545 13.831 12.336 1.00 33.55 106 ASP A N 1
ATOM 836 C CA . ASP A 1 106 ? 11.149 14.234 12.250 1.00 33.25 106 ASP A CA 1
ATOM 837 C C . ASP A 1 106 ? 10.411 13.207 13.086 1.00 34.87 106 ASP A C 1
ATOM 838 O O . ASP A 1 106 ? 10.308 12.047 12.688 1.00 34.17 106 ASP A O 1
ATOM 843 N N . PRO A 1 107 ? 9.891 13.620 14.250 1.00 36.85 107 PRO A N 1
ATOM 844 C CA . PRO A 1 107 ? 9.222 12.679 15.139 1.00 37.97 107 PRO A CA 1
ATOM 845 C C . PRO A 1 107 ? 7.896 12.202 14.560 1.00 38.80 107 PRO A C 1
ATOM 846 O O . PRO A 1 107 ? 7.387 11.157 14.973 1.00 40.06 107 PRO A O 1
ATOM 850 N N . LEU A 1 108 ? 7.330 12.978 13.643 1.00 37.23 108 LEU A N 1
ATOM 851 C CA . LEU A 1 108 ? 6.100 12.589 12.977 1.00 37.94 108 LEU A CA 1
ATOM 852 C C . LEU A 1 108 ? 5.971 13.370 11.681 1.00 38.56 108 LEU A C 1
ATOM 853 O O . LEU A 1 108 ? 5.619 14.563 11.676 1.00 37.99 108 LEU A O 1
ATOM 858 N N . ASP A 1 109 ? 6.329 12.700 10.588 1.00 37.89 109 ASP A N 1
ATOM 859 C CA . ASP A 1 109 ? 6.170 13.266 9.269 1.00 37.52 109 ASP A CA 1
ATOM 860 C C . ASP A 1 109 ? 4.771 12.973 8.765 1.00 37.71 109 ASP A C 1
ATOM 861 O O . ASP A 1 109 ? 4.380 11.824 8.667 1.00 34.95 109 ASP A O 1
ATOM 866 N N . GLY A 1 110 ? 4.040 14.033 8.437 1.00 39.61 110 GLY A N 1
ATOM 867 C CA . GLY A 1 110 ? 2.660 13.942 7.997 1.00 40.59 110 GLY A CA 1
ATOM 868 C C . GLY A 1 110 ? 1.728 14.248 9.138 1.00 42.08 110 GLY A C 1
ATOM 869 O O . GLY A 1 110 ? 0.746 13.536 9.336 1.00 43.82 110 GLY A O 1
ATOM 870 N N . THR A 1 111 ? 2.025 15.303 9.899 1.00 42.61 111 THR A N 1
ATOM 871 C CA . THR A 1 111 ? 1.177 15.697 11.030 1.00 42.99 111 THR A CA 1
ATOM 872 C C . THR A 1 111 ? -0.255 15.970 10.558 1.00 45.44 111 THR A C 1
ATOM 873 O O . THR A 1 111 ? -1.212 15.617 11.233 1.00 46.73 111 THR A O 1
ATOM 877 N N . ASP A 1 112 ? -0.399 16.604 9.400 1.00 47.19 112 ASP A N 1
ATOM 878 C CA . ASP A 1 112 ? -1.732 16.849 8.821 1.00 51.37 112 ASP A CA 1
ATOM 879 C C . ASP A 1 112 ? -2.386 15.569 8.280 1.00 52.70 112 ASP A C 1
ATOM 880 O O . ASP A 1 112 ? -3.596 15.386 8.405 1.00 57.77 112 ASP A O 1
ATOM 885 N N . CYS A 1 113 ? -1.584 14.685 7.697 1.00 52.93 113 CYS A N 1
ATOM 886 C CA . CYS A 1 113 ? -2.052 13.354 7.309 1.00 54.94 113 CYS A CA 1
ATOM 887 C C . CYS A 1 113 ? -2.601 12.617 8.531 1.00 54.91 113 CYS A C 1
ATOM 888 O O . CYS A 1 113 ? -3.669 12.005 8.475 1.00 57.97 113 CYS A O 1
ATOM 891 N N . TYR A 1 114 ? -1.887 12.719 9.646 1.00 52.82 114 TYR A N 1
ATOM 892 C CA . TYR A 1 114 ? -2.329 12.135 10.910 1.00 52.32 114 TYR A CA 1
ATOM 893 C C . TYR A 1 114 ? -3.689 12.701 11.356 1.00 56.44 114 TYR A C 1
ATOM 894 O O . TYR A 1 114 ? -4.627 11.938 11.597 1.00 59.44 114 TYR A O 1
ATOM 903 N N . THR A 1 115 ? -3.809 14.028 11.425 1.00 56.85 115 THR A N 1
ATOM 904 C CA . THR A 1 115 ? -5.049 14.669 11.903 1.00 60.18 115 THR A CA 1
ATOM 905 C C . THR A 1 115 ? -6.234 14.486 10.961 1.00 62.24 115 THR A C 1
ATOM 906 O O . THR A 1 115 ? -7.350 14.850 11.303 1.00 64.04 115 THR A O 1
ATOM 910 N N . HIS A 1 116 ? -5.985 13.939 9.778 1.00 62.29 116 HIS A N 1
ATOM 911 C CA . HIS A 1 116 ? -7.037 13.693 8.807 1.00 65.19 116 HIS A CA 1
ATOM 912 C C . HIS A 1 116 ? -7.232 12.216 8.537 1.00 63.03 116 HIS A C 1
ATOM 913 O O . HIS A 1 116 ? -7.824 11.846 7.530 1.00 61.84 116 HIS A O 1
ATOM 920 N N . LYS A 1 117 ? -6.725 11.378 9.439 1.00 61.47 117 LYS A N 1
ATOM 921 C CA . LYS A 1 117 ? -6.864 9.925 9.344 1.00 62.00 117 LYS A CA 1
ATOM 922 C C . LYS A 1 117 ? -6.170 9.286 8.126 1.00 59.72 117 LYS A C 1
ATOM 923 O O . LYS A 1 117 ? -6.483 8.152 7.763 1.00 60.63 117 LYS A O 1
ATOM 929 N N . GLN A 1 118 ? -5.228 9.997 7.507 1.00 57.44 118 GLN A N 1
ATOM 930 C CA . GLN A 1 118 ? -4.404 9.433 6.446 1.00 55.17 118 GLN A CA 1
ATOM 931 C C . GLN A 1 118 ? -3.225 8.774 7.107 1.00 51.73 118 GLN A C 1
ATOM 932 O O . GLN A 1 118 ? -2.092 9.222 6.959 1.00 48.43 118 GLN A O 1
ATOM 938 N N . TYR A 1 119 ? -3.494 7.691 7.82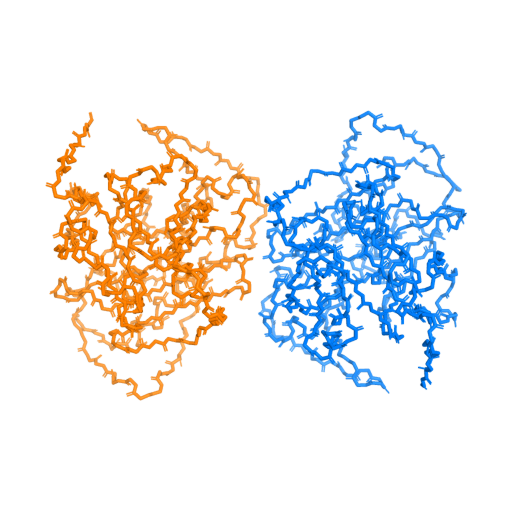8 1.00 52.44 119 TYR A N 1
ATOM 939 C CA . TYR A 1 119 ? -2.480 7.060 8.668 1.00 51.21 119 TYR A CA 1
ATOM 940 C C . TYR A 1 119 ? -1.362 6.405 7.861 1.00 49.37 119 TYR A C 1
ATOM 941 O O . TYR A 1 119 ? -0.246 6.257 8.356 1.00 46.62 119 TYR A O 1
ATOM 950 N N . ASP A 1 120 ? -1.671 6.008 6.626 1.00 50.86 120 ASP A N 1
ATOM 951 C CA . ASP A 1 120 ? -0.713 5.325 5.772 1.00 48.92 120 ASP A CA 1
ATOM 952 C C . ASP A 1 120 ? 0.443 6.222 5.367 1.00 45.51 120 ASP A C 1
ATOM 953 O O . ASP A 1 120 ? 1.488 5.722 4.965 1.00 43.50 120 ASP A O 1
ATOM 958 N N . SER A 1 121 ? 0.254 7.537 5.469 1.00 45.23 121 SER A N 1
ATOM 959 C CA . SER A 1 121 ? 1.297 8.508 5.117 1.00 43.49 121 SER A CA 1
ATOM 960 C C . SER A 1 121 ? 2.187 8.967 6.286 1.00 42.79 121 SER A C 1
ATOM 961 O O . SER A 1 121 ? 3.100 9.773 6.086 1.00 44.84 121 SER A O 1
ATOM 964 N N . VAL A 1 122 ? 1.951 8.441 7.487 1.00 42.17 122 VAL A N 1
ATOM 965 C CA . VAL A 1 122 ? 2.701 8.860 8.664 1.00 41.06 122 VAL A CA 1
ATOM 966 C C . VAL A 1 122 ? 4.005 8.089 8.805 1.00 38.02 122 VAL A C 1
ATOM 967 O O . VAL A 1 122 ? 4.005 6.853 8.815 1.00 38.24 122 VAL A O 1
ATOM 971 N N . CYS A 1 123 ? 5.107 8.822 8.949 1.00 37.35 123 CYS A N 1
ATOM 972 C CA . CYS A 1 123 ? 6.442 8.226 9.145 1.00 36.14 123 CYS A CA 1
ATOM 973 C C . CYS A 1 123 ? 7.177 8.826 10.347 1.00 35.47 123 CYS A C 1
ATOM 974 O O . CYS A 1 123 ? 6.939 9.973 10.733 1.00 38.55 123 CYS A O 1
ATOM 977 N N . VAL A 1 124 ? 8.076 8.040 10.928 1.00 33.94 124 VAL A N 1
ATOM 978 C CA . VAL A 1 124 ? 9.115 8.569 11.796 1.00 32.66 124 VAL A CA 1
ATOM 979 C C . VAL A 1 124 ? 10.407 8.512 11.019 1.00 30.70 124 VAL A C 1
ATOM 980 O O . VAL A 1 124 ? 10.725 7.466 10.470 1.00 31.05 124 VAL A O 1
ATOM 984 N N . LEU A 1 125 ? 11.155 9.618 10.997 1.00 29.42 125 LEU A N 1
ATOM 985 C CA . LEU A 1 125 ? 12.373 9.743 10.187 1.00 26.68 125 LEU A CA 1
ATOM 986 C C . LEU A 1 125 ? 13.564 10.172 11.040 1.00 25.94 125 LEU A C 1
ATOM 987 O O . LEU A 1 125 ? 13.550 11.247 11.664 1.00 25.28 125 LEU A O 1
ATOM 992 N N . VAL A 1 126 ? 14.595 9.335 11.050 1.00 24.74 126 VAL A N 1
ATOM 993 C CA . VAL A 1 126 ? 15.851 9.669 11.694 1.00 25.33 126 VAL A CA 1
ATOM 994 C C . VAL A 1 126 ? 16.981 9.405 10.729 1.00 25.30 126 VAL A C 1
ATOM 995 O O . VAL A 1 126 ? 17.180 8.271 10.286 1.00 24.82 126 VAL A O 1
ATOM 999 N N . GLY A 1 127 ? 17.719 10.459 10.419 1.00 25.34 127 GLY A N 1
ATOM 1000 C CA . GLY A 1 127 ? 18.840 10.353 9.520 1.00 25.91 127 GLY A CA 1
ATOM 1001 C C . GLY A 1 127 ? 20.072 10.822 10.253 1.00 28.32 127 GLY A C 1
ATOM 1002 O O . GLY A 1 127 ? 19.967 11.604 11.197 1.00 28.54 127 GLY A O 1
ATOM 1003 N N . VAL A 1 128 ? 21.237 10.364 9.796 1.00 28.47 128 VAL A N 1
ATOM 1004 C CA . VAL A 1 128 ? 22.500 10.711 10.419 1.00 29.46 128 VAL A CA 1
ATOM 1005 C C . VAL A 1 128 ? 23.557 11.074 9.378 1.00 30.66 128 VAL A C 1
ATOM 1006 O O . VAL A 1 128 ? 23.640 10.431 8.333 1.00 29.41 128 VAL A O 1
ATOM 1010 N N . THR A 1 129 ? 24.362 12.100 9.684 1.00 32.17 129 THR A N 1
ATOM 1011 C CA . THR A 1 129 ? 25.580 12.385 8.935 1.00 33.35 129 THR A CA 1
ATOM 1012 C C . THR A 1 129 ? 26.808 12.113 9.803 1.00 36.22 129 THR A C 1
ATOM 1013 O O . THR A 1 129 ? 26.759 12.200 11.035 1.00 36.79 129 THR A O 1
ATOM 1017 N N . TYR A 1 130 ? 27.898 11.756 9.135 1.00 37.40 130 TYR A N 1
ATOM 1018 C CA . TYR A 1 130 ? 29.170 11.524 9.770 1.00 39.88 130 TYR A CA 1
ATOM 1019 C C . TYR A 1 130 ? 30.201 12.271 8.953 1.00 41.41 130 TYR A C 1
ATOM 1020 O O . TYR A 1 130 ? 30.336 12.016 7.765 1.00 41.12 130 TYR A O 1
ATOM 1029 N N . LYS A 1 131 ? 30.902 13.208 9.583 1.00 43.12 131 LYS A N 1
ATOM 1030 C CA . LYS A 1 131 ? 31.807 14.122 8.877 1.00 47.15 131 LYS A CA 1
ATOM 1031 C C . LYS A 1 131 ? 31.111 14.786 7.691 1.00 45.82 131 LYS A C 1
ATOM 1032 O O . LYS A 1 131 ? 31.676 14.867 6.602 1.00 46.16 131 LYS A O 1
ATOM 1038 N N . GLY A 1 132 ? 29.872 15.229 7.917 1.00 44.87 132 GLY A N 1
ATOM 1039 C CA . GLY A 1 132 ? 29.054 15.895 6.903 1.00 43.93 132 GLY A CA 1
ATOM 1040 C C . GLY A 1 132 ? 28.387 14.975 5.889 1.00 43.94 132 GLY A C 1
ATOM 1041 O O . GLY A 1 132 ? 27.540 15.408 5.113 1.00 44.53 132 GLY A O 1
ATOM 1042 N N . LYS A 1 133 ? 28.748 13.700 5.899 1.00 45.24 133 LYS A N 1
ATOM 1043 C CA . LYS A 1 133 ? 28.370 12.776 4.842 1.00 45.00 133 LYS A CA 1
ATOM 1044 C C . LYS A 1 133 ? 27.219 11.882 5.309 1.00 40.52 133 LYS A C 1
ATOM 1045 O O . LYS A 1 133 ? 27.315 11.277 6.361 1.00 42.01 133 LYS A O 1
ATOM 1051 N N . PRO A 1 134 ? 26.124 11.793 4.539 1.00 39.56 134 PRO A N 1
ATOM 1052 C CA . PRO A 1 134 ? 24.997 10.956 4.986 1.00 36.76 134 PRO A CA 1
ATOM 1053 C C . PRO A 1 134 ? 25.422 9.521 5.232 1.00 37.35 134 PRO A C 1
ATOM 1054 O O . PRO A 1 134 ? 26.143 8.950 4.416 1.00 38.17 134 PRO A O 1
ATOM 1058 N N . MET A 1 135 ? 24.977 8.948 6.346 1.00 37.65 135 MET A N 1
ATOM 1059 C CA . MET A 1 135 ? 25.508 7.675 6.809 1.00 39.75 135 MET A CA 1
ATOM 1060 C C . MET A 1 135 ? 24.446 6.660 7.232 1.00 36.07 135 MET A C 1
ATOM 1061 O O . MET A 1 135 ? 24.591 5.471 6.962 1.00 32.65 135 MET A O 1
ATOM 1066 N N . ILE A 1 136 ? 23.419 7.103 7.949 1.00 34.09 136 ILE A N 1
ATOM 1067 C CA . ILE A 1 136 ? 22.377 6.189 8.425 1.00 32.51 136 ILE A CA 1
ATOM 1068 C C . ILE A 1 136 ? 21.025 6.801 8.225 1.00 29.33 136 ILE A C 1
ATOM 1069 O O . ILE A 1 136 ? 20.829 7.981 8.485 1.00 29.35 136 ILE A O 1
ATOM 1074 N N . GLY A 1 137 ? 20.093 5.980 7.768 1.00 29.08 137 GLY A N 1
ATOM 1075 C CA . GLY A 1 137 ? 18.716 6.400 7.601 1.00 28.40 137 GLY A CA 1
ATOM 1076 C C . GLY A 1 137 ? 17.816 5.374 8.219 1.00 28.30 137 GLY A C 1
ATOM 1077 O O . GLY A 1 137 ? 17.962 4.183 7.951 1.00 30.17 137 GLY A O 1
ATOM 1078 N N . ILE A 1 138 ? 16.889 5.824 9.054 1.00 28.66 138 ILE A N 1
ATOM 1079 C CA . ILE A 1 138 ? 15.929 4.920 9.675 1.00 28.68 138 ILE A CA 1
ATOM 1080 C C . ILE A 1 138 ? 14.543 5.487 9.491 1.00 27.01 138 ILE A C 1
ATOM 1081 O O . ILE A 1 138 ? 14.298 6.641 9.811 1.00 25.76 138 ILE A O 1
ATOM 1086 N N . VAL A 1 139 ? 13.645 4.669 8.977 1.00 26.96 139 VAL A N 1
ATOM 1087 C CA . VAL A 1 139 ? 12.276 5.091 8.753 1.00 29.07 139 VAL A CA 1
ATOM 1088 C C . VAL A 1 139 ? 11.328 4.077 9.372 1.00 30.55 139 VAL A C 1
ATOM 1089 O O . VAL A 1 139 ? 11.506 2.874 9.190 1.00 31.22 139 VAL A O 1
ATOM 1093 N N . SER A 1 140 ? 10.297 4.575 10.042 1.00 31.10 140 SER A N 1
ATOM 1094 C CA . SER A 1 140 ? 9.254 3.726 10.567 1.00 34.78 140 SER A CA 1
ATOM 1095 C C . SER A 1 140 ? 7.902 4.187 10.088 1.00 35.73 140 SER A C 1
ATOM 1096 O O . SER A 1 140 ? 7.663 5.369 9.945 1.00 38.90 140 SER A O 1
ATOM 1099 N N . LYS A 1 141 ? 7.026 3.228 9.838 1.00 39.40 141 LYS A N 1
ATOM 1100 C CA . LYS A 1 141 ? 5.636 3.487 9.498 1.00 40.85 141 LYS A CA 1
ATOM 1101 C C . LYS A 1 141 ? 4.794 2.888 10.619 1.00 40.46 141 LYS A C 1
ATOM 1102 O O . LYS A 1 141 ? 4.471 1.704 10.579 1.00 42.41 141 LYS A O 1
ATOM 1108 N N . PRO A 1 142 ? 4.438 3.698 11.630 1.00 38.54 142 PRO A N 1
ATOM 1109 C CA . PRO A 1 142 ? 3.719 3.190 12.807 1.00 39.24 142 PRO A CA 1
ATOM 1110 C C . PRO A 1 142 ? 2.413 2.470 12.514 1.00 40.13 142 PRO A C 1
ATOM 1111 O O . PRO A 1 142 ? 2.079 1.518 13.214 1.00 42.10 142 PRO A O 1
ATOM 1115 N N . PHE A 1 143 ? 1.692 2.888 11.479 1.00 39.43 143 PHE A N 1
ATOM 1116 C CA . PHE A 1 143 ? 0.367 2.294 11.186 1.00 40.43 143 PHE A CA 1
ATOM 1117 C C . PHE A 1 143 ? 0.444 1.197 10.138 1.00 41.37 143 PHE A C 1
ATOM 1118 O O . PHE A 1 143 ? -0.566 0.754 9.593 1.00 43.09 143 PHE A O 1
ATOM 1126 N N . TYR A 1 144 ? 1.661 0.720 9.911 1.00 39.61 144 TYR A N 1
ATOM 1127 C CA . TYR A 1 144 ? 1.897 -0.390 9.022 1.00 40.33 144 TYR A CA 1
ATOM 1128 C C . TYR A 1 144 ? 2.736 -1.352 9.865 1.00 38.82 144 TYR A C 1
ATOM 1129 O O . TYR A 1 144 ? 3.902 -1.637 9.578 1.00 36.09 144 TYR A O 1
ATOM 1138 N N . ASN A 1 145 ? 2.127 -1.750 10.979 1.00 40.27 145 ASN A N 1
ATOM 1139 C CA . ASN A 1 145 ? 2.723 -2.630 11.980 1.00 40.44 145 ASN A CA 1
ATOM 1140 C C . ASN A 1 145 ? 4.070 -2.168 12.520 1.00 38.60 145 ASN A C 1
ATOM 1141 O O . ASN A 1 145 ? 4.945 -2.991 12.795 1.00 37.60 145 ASN A O 1
ATOM 1146 N N . ASN A 1 146 ? 4.242 -0.860 12.665 1.00 37.71 146 ASN A N 1
ATOM 1147 C CA . ASN A 1 146 ? 5.514 -0.310 13.096 1.00 37.73 146 ASN A CA 1
ATOM 1148 C C . ASN A 1 146 ? 6.690 -0.877 12.284 1.00 39.58 146 ASN A C 1
ATOM 1149 O O . ASN A 1 146 ? 7.767 -1.123 12.825 1.00 40.66 146 ASN A O 1
ATOM 1154 N N . GLU A 1 147 ? 6.485 -1.075 10.980 1.00 41.26 147 GLU A N 1
ATOM 1155 C CA . GLU A 1 147 ? 7.551 -1.540 10.100 1.00 42.15 147 GLU A CA 1
ATOM 1156 C C . GLU A 1 147 ? 8.661 -0.502 10.094 1.00 40.48 147 GLU A C 1
ATOM 1157 O O . GLU A 1 147 ? 8.397 0.693 9.918 1.00 40.25 147 GLU A O 1
ATOM 1163 N N . ILE A 1 148 ? 9.886 -0.965 10.323 1.00 38.36 148 ILE A N 1
ATOM 1164 C CA . ILE A 1 148 ? 11.062 -0.120 10.252 1.00 37.11 148 ILE A CA 1
ATOM 1165 C C . ILE A 1 148 ? 11.956 -0.541 9.088 1.00 34.62 148 ILE A C 1
ATOM 1166 O O . ILE A 1 148 ? 12.313 -1.693 8.967 1.00 33.08 148 ILE A O 1
ATOM 1171 N N . THR A 1 149 ? 12.359 0.427 8.276 1.00 34.17 149 THR A N 1
ATOM 1172 C CA . THR A 1 149 ? 13.298 0.216 7.190 1.00 34.46 149 THR A CA 1
ATOM 1173 C C . THR A 1 149 ? 14.535 1.040 7.527 1.00 33.63 149 THR A C 1
ATOM 1174 O O . THR A 1 149 ? 14.412 2.192 7.952 1.00 34.46 149 THR A O 1
ATOM 1178 N N . PHE A 1 150 ? 15.723 0.457 7.402 1.00 31.88 150 PHE A N 1
ATOM 1179 C CA . PHE A 1 150 ? 16.916 1.256 7.609 1.00 31.77 150 PHE A CA 1
ATOM 1180 C C . PHE A 1 150 ? 18.112 0.842 6.778 1.00 30.58 150 PHE A C 1
ATOM 1181 O O . PHE A 1 150 ? 18.152 -0.254 6.225 1.00 31.75 150 PHE A O 1
ATOM 1189 N N . ALA A 1 151 ? 19.093 1.736 6.728 1.00 27.80 151 ALA A N 1
ATOM 1190 C CA . ALA A 1 151 ? 20.298 1.526 5.949 1.00 28.79 151 ALA A CA 1
ATOM 1191 C C . ALA A 1 151 ? 21.476 2.162 6.656 1.00 29.98 151 ALA A C 1
ATOM 1192 O O . ALA A 1 151 ? 21.345 3.226 7.250 1.00 30.12 151 ALA A O 1
ATOM 1194 N N . ILE A 1 152 ? 22.629 1.507 6.573 1.00 32.18 152 ILE A N 1
ATOM 1195 C CA . ILE A 1 152 ? 23.863 1.998 7.155 1.00 32.76 152 ILE A CA 1
ATOM 1196 C C . ILE A 1 152 ? 24.888 1.970 6.047 1.00 33.84 152 ILE A C 1
ATOM 1197 O O . ILE A 1 152 ? 25.309 0.906 5.628 1.00 35.29 152 ILE A O 1
ATOM 1202 N N . GLU A 1 153 ? 25.256 3.151 5.555 1.00 37.06 153 GLU A N 1
ATOM 1203 C CA . GLU A 1 153 ? 26.109 3.301 4.379 1.00 38.96 153 GLU A CA 1
ATOM 1204 C C . GLU A 1 153 ? 25.476 2.518 3.243 1.00 36.86 153 GLU A C 1
ATOM 1205 O O . GLU A 1 153 ? 24.310 2.760 2.932 1.00 38.40 153 GLU A O 1
ATOM 1211 N N . ASN A 1 154 ? 26.201 1.574 2.642 1.00 36.80 154 ASN A N 1
ATOM 1212 C CA . ASN A 1 154 ? 25.673 0.788 1.516 1.00 38.09 154 ASN A CA 1
ATOM 1213 C C . ASN A 1 154 ? 24.926 -0.494 1.923 1.00 36.76 154 ASN A C 1
ATOM 1214 O O . ASN A 1 154 ? 24.615 -1.322 1.067 1.00 36.97 154 ASN A O 1
ATOM 1219 N N . TYR A 1 155 ? 24.662 -0.671 3.215 1.00 34.19 155 TYR A N 1
ATOM 1220 C CA . TYR A 1 155 ? 23.942 -1.850 3.701 1.00 33.52 155 TYR A CA 1
ATOM 1221 C C . TYR A 1 155 ? 22.499 -1.504 4.016 1.00 33.12 155 TYR A C 1
ATOM 1222 O O . TYR A 1 155 ? 22.205 -0.397 4.472 1.00 31.11 155 TYR A O 1
ATOM 1231 N N . ILE A 1 156 ? 21.592 -2.440 3.746 1.00 32.77 156 ILE A N 1
ATOM 1232 C CA . ILE A 1 156 ? 20.171 -2.111 3.733 1.00 31.13 156 ILE A CA 1
ATOM 1233 C C . ILE A 1 156 ? 19.349 -3.231 4.329 1.00 29.63 156 ILE A C 1
ATOM 1234 O O . ILE A 1 156 ? 19.597 -4.398 4.042 1.00 28.35 156 ILE A O 1
ATOM 1239 N N . SER A 1 157 ? 18.384 -2.866 5.174 1.00 29.32 157 SER A N 1
ATOM 1240 C CA . SER A 1 157 ? 17.548 -3.851 5.860 1.00 31.51 157 SER A CA 1
ATOM 1241 C C . SER A 1 157 ? 16.523 -4.421 4.894 1.00 32.02 157 SER A C 1
ATOM 1242 O O . SER A 1 157 ? 16.400 -3.966 3.773 1.00 29.99 157 SER A O 1
ATOM 1245 N N . SER A 1 158 ? 15.819 -5.451 5.334 1.00 34.42 158 SER A N 1
ATOM 1246 C CA . SER A 1 158 ? 14.856 -6.125 4.491 1.00 37.59 158 SER A CA 1
ATOM 1247 C C . SER A 1 158 ? 13.743 -5.171 4.073 1.00 35.77 158 SER A C 1
ATOM 1248 O O . SER A 1 158 ? 13.297 -4.350 4.862 1.00 35.06 158 SER A O 1
ATOM 1251 N N . ILE A 1 159 ? 13.313 -5.288 2.824 1.00 37.42 159 ILE A N 1
ATOM 1252 C CA . ILE A 1 159 ? 12.324 -4.396 2.244 1.00 37.80 159 ILE A CA 1
ATOM 1253 C C . ILE A 1 159 ? 11.474 -5.139 1.224 1.00 39.75 159 ILE A C 1
ATOM 1254 O O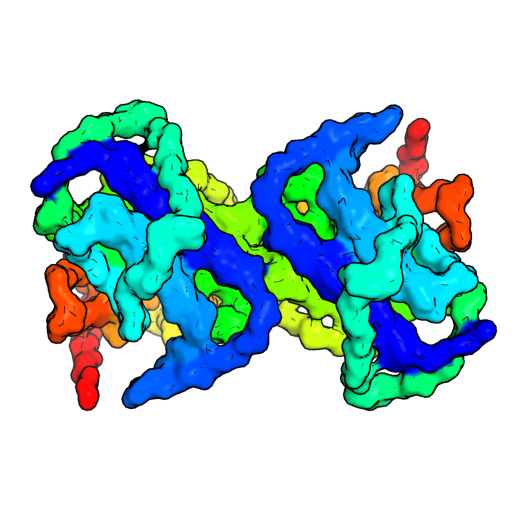 . ILE A 1 159 ? 12.007 -5.758 0.311 1.00 38.72 159 ILE A O 1
ATOM 1259 N N . SER A 1 160 ? 10.154 -5.042 1.375 1.00 42.91 160 SER A N 1
ATOM 1260 C CA . SER A 1 160 ? 9.207 -5.591 0.396 1.00 45.22 160 SER A CA 1
ATOM 1261 C C . SER A 1 160 ? 9.161 -4.687 -0.810 1.00 44.29 160 SER A C 1
ATOM 1262 O O . SER A 1 160 ? 8.973 -3.481 -0.671 1.00 45.44 160 SER A O 1
ATOM 1265 N N . LEU A 1 161 ? 9.336 -5.265 -1.986 1.00 44.09 161 LEU A N 1
ATOM 1266 C CA . LEU A 1 161 ? 9.263 -4.494 -3.212 1.00 44.52 161 LEU A CA 1
ATOM 1267 C C . LEU A 1 161 ? 8.027 -4.900 -3.978 1.00 44.88 161 LEU A C 1
ATOM 1268 O O . LEU A 1 161 ? 7.787 -6.080 -4.163 1.00 44.94 161 LEU A O 1
ATOM 1273 N N . GLN A 1 162 ? 7.216 -3.927 -4.385 1.00 47.08 162 GLN A N 1
ATOM 1274 C CA . GLN A 1 162 ? 6.126 -4.208 -5.311 1.00 51.60 162 GLN A CA 1
ATOM 1275 C C . GLN A 1 162 ? 6.733 -4.565 -6.655 1.00 51.60 162 GLN A C 1
ATOM 1276 O O . GLN A 1 162 ? 7.757 -3.993 -7.039 1.00 48.77 162 GLN A O 1
ATOM 1282 N N . PRO A 1 163 ? 6.127 -5.530 -7.363 1.00 54.79 163 PRO A N 1
ATOM 1283 C CA . PRO A 1 163 ? 6.541 -5.780 -8.745 1.00 55.81 163 PRO A CA 1
ATOM 1284 C C . PRO A 1 163 ? 6.604 -4.485 -9.546 1.00 54.93 163 PRO A C 1
ATOM 1285 O O . PRO A 1 163 ? 5.658 -3.690 -9.509 1.00 53.56 163 PRO A O 1
ATOM 1289 N N . LEU A 1 164 ? 7.745 -4.251 -10.189 1.00 54.74 164 LEU A N 1
ATOM 1290 C CA . LEU A 1 164 ? 7.943 -3.067 -11.012 1.00 57.59 164 LEU A CA 1
ATOM 1291 C C . LEU A 1 164 ? 6.784 -2.829 -11.962 1.00 61.15 164 LEU A C 1
ATOM 1292 O O . LEU A 1 164 ? 6.237 -3.754 -12.562 1.00 62.56 164 LEU A O 1
ATOM 1297 N N . ASN A 1 165 ? 6.440 -1.564 -12.121 1.00 61.38 165 ASN A N 1
ATOM 1298 C CA . ASN A 1 165 ? 5.298 -1.204 -12.916 1.00 64.01 165 ASN A CA 1
ATOM 1299 C C . ASN A 1 165 ? 5.510 -1.463 -14.416 1.00 66.39 165 ASN A C 1
ATOM 1300 O O . ASN A 1 165 ? 4.738 -2.208 -15.011 1.00 71.41 165 ASN A O 1
ATOM 1305 N N . ASP A 1 166 ? 6.557 -0.873 -14.995 1.00 64.57 166 ASP A N 1
ATOM 1306 C CA . ASP A 1 166 ? 6.848 -0.851 -16.465 1.00 67.43 166 ASP A CA 1
ATOM 1307 C C . ASP A 1 166 ? 6.399 0.453 -17.138 1.00 64.08 166 ASP A C 1
ATOM 1308 O O . ASP A 1 166 ? 6.899 0.811 -18.191 1.00 64.17 166 ASP A O 1
ATOM 1313 N N . LYS A 1 167 ? 5.423 1.118 -16.540 1.00 61.60 167 LYS A N 1
ATOM 1314 C CA . LYS A 1 167 ? 5.176 2.513 -16.793 1.00 61.09 167 LYS A CA 1
ATOM 1315 C C . LYS A 1 167 ? 5.954 3.215 -15.702 1.00 58.23 167 LYS A C 1
ATOM 1316 O O . LYS A 1 167 ? 6.034 2.699 -14.590 1.00 55.62 167 LYS A O 1
ATOM 1322 N N . ILE A 1 168 ? 6.555 4.363 -16.012 1.00 56.52 168 ILE A N 1
ATOM 1323 C CA . ILE A 1 168 ? 7.302 5.135 -15.018 1.00 51.21 168 ILE A CA 1
ATOM 1324 C C . ILE A 1 168 ? 6.320 5.930 -14.161 1.00 51.39 168 ILE A C 1
ATOM 1325 O O . ILE A 1 168 ? 5.508 6.687 -14.685 1.00 52.39 168 ILE A O 1
ATOM 1330 N N . ILE A 1 169 ? 6.411 5.760 -12.845 1.00 49.24 169 ILE A N 1
ATOM 1331 C CA . ILE A 1 169 ? 5.469 6.373 -11.910 1.00 49.33 169 ILE A CA 1
ATOM 1332 C C . ILE A 1 169 ? 6.030 7.622 -11.210 1.00 47.48 169 ILE A C 1
ATOM 1333 O O . ILE A 1 169 ? 6.986 7.545 -10.432 1.00 45.87 169 ILE A O 1
ATOM 1338 N N . PHE A 1 170 ? 5.422 8.768 -11.494 1.00 48.38 170 PHE A N 1
ATOM 1339 C CA . PHE A 1 170 ? 5.685 9.991 -10.748 1.00 46.49 170 PHE A CA 1
ATOM 1340 C C . PHE A 1 170 ? 4.762 10.011 -9.542 1.00 47.94 170 PHE A C 1
ATOM 1341 O O . PHE A 1 170 ? 3.587 9.647 -9.648 1.00 49.93 170 PHE A O 1
ATOM 1349 N N . VAL A 1 171 ? 5.286 10.451 -8.400 1.00 46.92 171 VAL A N 1
ATOM 1350 C CA . VAL A 1 171 ? 4.484 10.575 -7.195 1.00 46.22 171 VAL A CA 1
ATOM 1351 C C . VAL A 1 171 ? 4.560 12.005 -6.639 1.00 45.55 171 VAL A C 1
ATOM 1352 O O . VAL A 1 171 ? 5.640 12.573 -6.509 1.00 41.06 171 VAL A O 1
ATOM 1356 N N . CYS A 1 172 ? 3.395 12.580 -6.341 1.00 47.98 172 CYS A N 1
ATOM 1357 C CA . CYS A 1 172 ? 3.308 13.929 -5.787 1.00 50.06 172 CYS A CA 1
ATOM 1358 C C . CYS A 1 172 ? 2.015 14.107 -4.983 1.00 51.57 172 CYS A C 1
ATOM 1359 O O . CYS A 1 172 ? 1.071 13.328 -5.130 1.00 51.16 172 CYS A O 1
ATOM 1362 N N . SER A 1 173 ? 1.966 15.142 -4.147 1.00 53.09 173 SER A N 1
ATOM 1363 C CA . SER A 1 173 ? 0.711 15.504 -3.465 1.00 56.46 173 SER A CA 1
ATOM 1364 C C . SER A 1 173 ? -0.202 16.255 -4.435 1.00 61.05 173 SER A C 1
ATOM 1365 O O . SER A 1 173 ? 0.277 16.870 -5.393 1.00 62.97 173 SER A O 1
ATOM 1368 N N . LYS A 1 174 ? -1.514 16.168 -4.211 1.00 66.14 174 LYS A N 1
ATOM 1369 C CA . LYS A 1 174 ? -2.487 16.888 -5.036 1.00 71.21 174 LYS A CA 1
ATOM 1370 C C . LYS A 1 174 ? -2.203 18.384 -5.035 1.00 72.56 174 LYS A C 1
ATOM 1371 O O . LYS A 1 174 ? -2.296 19.025 -6.079 1.00 79.76 174 LYS A O 1
ATOM 1377 N N . LYS A 1 175 ? -1.860 18.929 -3.867 1.00 71.67 175 LYS A N 1
ATOM 1378 C CA . LYS A 1 175 ? -1.569 20.363 -3.720 1.00 74.80 175 LYS A CA 1
ATOM 1379 C C . LYS A 1 175 ? -0.332 20.805 -4.524 1.00 75.34 175 LYS A C 1
ATOM 1380 O O . LYS A 1 175 ? -0.264 21.958 -4.946 1.00 81.43 175 LYS A O 1
ATOM 1386 N N . ASN A 1 176 ? 0.628 19.906 -4.749 1.00 72.61 176 ASN A N 1
ATOM 1387 C CA . ASN A 1 176 ? 1.804 20.213 -5.587 1.00 70.96 176 ASN A CA 1
ATOM 1388 C C . ASN A 1 176 ? 1.809 19.449 -6.900 1.00 70.00 176 ASN A C 1
ATOM 1389 O O . ASN A 1 176 ? 2.853 18.962 -7.332 1.00 71.33 176 ASN A O 1
ATOM 1394 N N . ASP A 1 177 ? 0.646 19.360 -7.536 1.00 69.82 177 ASP A N 1
ATOM 1395 C CA . ASP A 1 177 ? 0.467 18.553 -8.739 1.00 70.44 177 ASP A CA 1
ATOM 1396 C C . ASP A 1 177 ? 1.341 19.051 -9.892 1.00 71.08 177 ASP A C 1
ATOM 1397 O O . ASP A 1 177 ? 1.000 20.012 -10.581 1.00 75.51 177 ASP A O 1
ATOM 1402 N N . ILE A 1 178 ? 2.453 18.355 -10.103 1.00 70.35 178 ILE A N 1
ATOM 1403 C CA . ILE A 1 178 ? 3.446 18.701 -11.132 1.00 72.15 178 ILE A CA 1
ATOM 1404 C C . ILE A 1 178 ? 3.160 18.111 -12.527 1.00 74.80 178 ILE A C 1
ATOM 1405 O O . ILE A 1 178 ? 3.983 18.252 -13.431 1.00 74.94 178 ILE A O 1
ATOM 1410 N N . GLN A 1 179 ? 1.998 17.481 -12.713 1.00 77.09 179 GLN A N 1
ATOM 1411 C CA . GLN A 1 179 ? 1.689 16.743 -13.956 1.00 79.32 179 GLN A CA 1
ATOM 1412 C C . GLN A 1 179 ? 1.836 17.555 -15.249 1.00 81.50 179 GLN A C 1
ATOM 1413 O O . GLN A 1 179 ? 2.129 17.007 -16.312 1.00 82.43 179 GLN A O 1
ATOM 1419 N N . HIS A 1 180 ? 1.611 18.857 -15.155 1.00 83.09 180 HIS A N 1
ATOM 1420 C CA . HIS A 1 180 ? 1.688 19.729 -16.317 1.00 87.71 180 HIS A CA 1
ATOM 1421 C C . HIS A 1 180 ? 3.123 20.105 -16.624 1.00 83.75 180 HIS A C 1
ATOM 1422 O O . HIS A 1 180 ? 3.460 20.403 -17.766 1.00 87.50 180 HIS A O 1
ATOM 1429 N N . LEU A 1 181 ? 3.964 20.065 -15.603 1.00 78.08 181 LEU A N 1
ATOM 1430 C CA . LEU A 1 181 ? 5.378 20.397 -15.743 1.00 78.41 181 LEU A CA 1
ATOM 1431 C C . LEU A 1 181 ? 6.167 19.337 -16.548 1.00 76.27 181 LEU A C 1
ATOM 1432 O O . LEU A 1 181 ? 7.214 19.642 -17.125 1.00 74.48 181 LEU A O 1
ATOM 1437 N N . ILE A 1 182 ? 5.652 18.107 -16.597 1.00 74.51 182 ILE A N 1
ATOM 1438 C CA . ILE A 1 182 ? 6.374 16.960 -17.172 1.00 73.11 182 ILE A CA 1
ATOM 1439 C C . ILE A 1 182 ? 5.627 16.307 -18.326 1.00 74.57 182 ILE A C 1
ATOM 1440 O O . ILE A 1 182 ? 5.816 15.117 -18.592 1.00 73.84 182 ILE A O 1
ATOM 1445 N N . LYS A 1 183 ? 4.779 17.070 -19.011 1.00 76.42 183 LYS A N 1
ATOM 1446 C CA . LYS A 1 183 ? 4.011 16.527 -20.131 1.00 78.11 183 LYS A CA 1
ATOM 1447 C C . LYS A 1 183 ? 4.909 16.030 -21.282 1.00 75.21 183 LYS A C 1
ATOM 1448 O O . LYS A 1 183 ? 4.523 15.128 -22.033 1.00 75.01 183 LYS A O 1
ATOM 1454 N N . SER A 1 184 ? 6.114 16.588 -21.394 1.00 72.23 184 SER A N 1
ATOM 1455 C CA . SER A 1 184 ? 7.055 16.202 -22.449 1.00 72.18 184 SER A CA 1
ATOM 1456 C C . SER A 1 184 ? 7.897 14.951 -22.126 1.00 69.66 184 SER A C 1
ATOM 1457 O O . SER A 1 184 ? 8.794 14.597 -22.893 1.00 72.26 184 SER A O 1
ATOM 1460 N N . PHE A 1 185 ? 7.605 14.276 -21.012 1.00 66.17 185 PHE A N 1
ATOM 1461 C CA . PHE A 1 185 ? 8.372 13.103 -20.589 1.00 62.84 185 PHE A CA 1
ATOM 1462 C C . PHE A 1 185 ? 8.431 12.042 -21.703 1.00 64.28 185 PHE A C 1
ATOM 1463 O O . PHE A 1 185 ? 7.398 11.675 -22.262 1.00 64.76 185 PHE A O 1
ATOM 1471 N N . PRO A 1 186 ? 9.643 11.546 -22.023 1.00 64.84 186 PRO A N 1
ATOM 1472 C CA . PRO A 1 186 ? 9.847 10.744 -23.245 1.00 67.91 186 PRO A CA 1
ATOM 1473 C C . PRO A 1 186 ? 9.089 9.411 -23.316 1.00 67.54 186 PRO A C 1
ATOM 1474 O O . PRO A 1 186 ? 8.628 9.024 -24.396 1.00 67.69 186 PRO A O 1
ATOM 1478 N N . ASP A 1 187 ? 8.972 8.727 -22.177 1.00 63.59 187 ASP A N 1
ATOM 1479 C CA . ASP A 1 187 ? 8.444 7.364 -22.130 1.00 63.74 187 ASP A CA 1
ATOM 1480 C C . ASP A 1 187 ? 7.083 7.304 -21.424 1.00 63.37 187 ASP A C 1
ATOM 1481 O O . ASP A 1 187 ? 6.632 8.306 -20.875 1.00 63.70 187 ASP A O 1
ATOM 1486 N N . PRO A 1 188 ? 6.395 6.142 -21.483 1.00 64.40 188 PRO A N 1
ATOM 1487 C CA . PRO A 1 188 ? 5.087 6.042 -20.825 1.00 63.28 188 PRO A CA 1
ATOM 1488 C C . PRO A 1 188 ? 5.210 6.208 -19.325 1.00 60.31 188 PRO A C 1
ATOM 1489 O O . PRO A 1 188 ? 6.175 5.714 -18.723 1.00 57.13 188 PRO A O 1
ATOM 1493 N N . TYR A 1 189 ? 4.232 6.884 -18.731 1.00 59.91 189 TYR A N 1
ATOM 1494 C CA . TYR A 1 189 ? 4.301 7.232 -17.328 1.00 59.44 189 TYR A CA 1
ATOM 1495 C C . TYR A 1 189 ? 2.919 7.482 -16.725 1.00 61.81 189 TYR A C 1
ATOM 1496 O O . TYR A 1 189 ? 1.929 7.601 -17.443 1.00 65.28 189 TYR A O 1
ATOM 1505 N N . GLU A 1 190 ? 2.875 7.550 -15.398 1.00 60.05 190 GLU A N 1
ATOM 1506 C CA . GLU A 1 190 ? 1.651 7.840 -14.652 1.00 61.96 190 GLU A CA 1
ATOM 1507 C C . GLU A 1 190 ? 1.966 8.728 -13.460 1.00 60.35 190 GLU A C 1
ATOM 1508 O O . GLU A 1 190 ? 3.110 8.788 -13.001 1.00 57.20 190 GLU A O 1
ATOM 1514 N N . VAL A 1 191 ? 0.934 9.392 -12.951 1.00 61.30 191 VAL A N 1
ATOM 1515 C CA . VAL A 1 191 ? 1.045 10.198 -11.752 1.00 60.69 191 VAL A CA 1
ATOM 1516 C C . VAL A 1 191 ? 0.193 9.547 -10.672 1.00 62.07 191 VAL A C 1
ATOM 1517 O O . VAL A 1 191 ? -0.989 9.257 -10.895 1.00 66.87 191 VAL A O 1
ATOM 1521 N N . LYS A 1 192 ? 0.810 9.291 -9.522 1.00 58.91 192 LYS A N 1
ATOM 1522 C CA . LYS A 1 192 ? 0.105 8.823 -8.338 1.00 60.75 192 LYS A CA 1
ATOM 1523 C C . LYS A 1 192 ? 0.130 9.943 -7.319 1.00 58.79 192 LYS A C 1
ATOM 1524 O O . LYS A 1 192 ? 1.162 10.589 -7.110 1.00 54.05 192 LYS A O 1
ATOM 1530 N N . TYR A 1 193 ? -0.999 10.148 -6.659 1.00 60.62 193 TYR A N 1
ATOM 1531 C CA . TYR A 1 193 ? -1.096 11.174 -5.636 1.00 60.18 193 TYR A CA 1
ATOM 1532 C C . TYR A 1 193 ? -0.956 10.592 -4.236 1.00 58.07 193 TYR A C 1
ATOM 1533 O O . TYR A 1 193 ? -1.675 9.672 -3.859 1.00 61.90 193 TYR A O 1
ATOM 1542 N N . LYS A 1 194 ? -0.014 11.126 -3.472 1.00 54.39 194 LYS A N 1
ATOM 1543 C CA . LYS A 1 194 ? 0.254 10.645 -2.124 1.00 53.39 194 LYS A CA 1
ATOM 1544 C C . LYS A 1 194 ? 0.668 11.803 -1.216 1.00 49.98 194 LYS A C 1
ATOM 1545 O O . LYS A 1 194 ? 1.568 12.572 -1.567 1.00 47.53 194 LYS A O 1
ATOM 1551 N N . GLY A 1 195 ? 0.007 11.919 -0.064 1.00 46.95 195 GLY A N 1
ATOM 1552 C CA . GLY A 1 195 ? 0.380 12.889 0.950 1.00 46.57 195 GLY A CA 1
ATOM 1553 C C . GLY A 1 195 ? 1.597 12.403 1.700 1.00 45.82 195 GLY A C 1
ATOM 1554 O O . GLY A 1 195 ? 1.907 11.211 1.676 1.00 46.51 195 GLY A O 1
ATOM 1555 N N . GLY A 1 196 ? 2.299 13.324 2.359 1.00 46.30 196 GLY A N 1
ATOM 1556 C CA . GLY A 1 196 ? 3.488 12.983 3.141 1.00 47.45 196 GLY A CA 1
ATOM 1557 C C . GLY A 1 196 ? 4.755 12.868 2.312 1.00 47.03 196 GLY A C 1
ATOM 1558 O O . GLY A 1 196 ? 4.804 12.133 1.325 1.00 50.02 196 GLY A O 1
ATOM 1559 N N . SER A 1 197 ? 5.786 13.594 2.720 1.00 47.38 197 SER A N 1
ATOM 1560 C CA . SER A 1 197 ? 7.038 13.619 1.981 1.00 47.34 197 SER A CA 1
ATOM 1561 C C . SER A 1 197 ? 7.866 12.381 2.286 1.00 43.06 197 SER A C 1
ATOM 1562 O O . SER A 1 197 ? 8.549 11.837 1.407 1.00 41.38 197 SER A O 1
ATOM 1565 N N . GLY A 1 198 ? 7.811 11.942 3.537 1.00 41.21 198 GLY A N 1
ATOM 1566 C CA . GLY A 1 198 ? 8.428 10.685 3.918 1.00 38.63 198 GLY A CA 1
ATOM 1567 C C . GLY A 1 198 ? 7.812 9.555 3.108 1.00 39.78 198 GLY A C 1
ATOM 1568 O O . GLY A 1 198 ? 8.528 8.753 2.506 1.00 39.92 198 GLY A O 1
ATOM 1569 N N . ALA A 1 199 ? 6.480 9.527 3.059 1.00 39.46 199 ALA A N 1
ATOM 1570 C CA . ALA A 1 199 ? 5.736 8.489 2.358 1.00 40.48 199 ALA A CA 1
ATOM 1571 C C . ALA A 1 199 ? 6.107 8.430 0.883 1.00 40.84 199 ALA A C 1
ATOM 1572 O O . ALA A 1 199 ? 6.243 7.342 0.311 1.00 41.43 199 ALA A O 1
ATOM 1574 N N . LYS A 1 200 ? 6.265 9.597 0.272 1.00 39.64 200 LYS A N 1
ATOM 1575 C CA . LYS A 1 200 ? 6.593 9.656 -1.142 1.00 40.90 200 LYS A CA 1
ATOM 1576 C C . LYS A 1 200 ? 7.976 9.069 -1.455 1.00 39.00 200 LYS A C 1
ATOM 1577 O O . LYS A 1 200 ? 8.146 8.379 -2.470 1.00 36.77 200 LYS A O 1
ATOM 1583 N N . MET A 1 201 ? 8.952 9.313 -0.585 1.00 38.41 201 MET A N 1
ATOM 1584 C CA . MET A 1 201 ? 10.261 8.677 -0.759 1.00 37.27 201 MET A CA 1
ATOM 1585 C C . MET A 1 201 ? 10.211 7.180 -0.500 1.00 35.45 201 MET A C 1
ATOM 1586 O O . MET A 1 201 ? 10.870 6.412 -1.197 1.00 35.49 201 MET A O 1
ATOM 1591 N N . MET A 1 202 ? 9.418 6.770 0.484 1.00 36.28 202 MET A N 1
ATOM 1592 C CA . MET A 1 202 ? 9.242 5.347 0.784 1.00 36.77 202 MET A CA 1
ATOM 1593 C C . MET A 1 202 ? 8.591 4.627 -0.392 1.00 35.18 202 MET A C 1
ATOM 1594 O O . MET A 1 202 ? 8.940 3.495 -0.702 1.00 34.14 202 MET A O 1
ATOM 1599 N N . ALA A 1 203 ? 7.645 5.298 -1.036 1.00 34.17 203 ALA A N 1
ATOM 1600 C CA . ALA A 1 203 ? 7.000 4.752 -2.206 1.00 37.18 203 ALA A CA 1
ATOM 1601 C C . ALA A 1 203 ? 8.045 4.327 -3.246 1.00 37.71 203 ALA A C 1
ATOM 1602 O O . ALA A 1 203 ? 7.928 3.239 -3.834 1.00 39.69 203 ALA A O 1
ATOM 1604 N N . ILE A 1 204 ? 9.068 5.157 -3.448 1.00 34.11 204 ILE A N 1
ATOM 1605 C CA . ILE A 1 204 ? 10.135 4.820 -4.385 1.00 34.80 204 ILE A CA 1
ATOM 1606 C C . ILE A 1 204 ? 10.960 3.656 -3.893 1.00 33.19 204 ILE A C 1
ATOM 1607 O O . ILE A 1 204 ? 11.320 2.773 -4.668 1.00 31.97 204 ILE A O 1
ATOM 1612 N N . ILE A 1 205 ? 11.268 3.672 -2.602 1.00 33.08 205 ILE A N 1
ATOM 1613 C CA . ILE A 1 205 ? 12.047 2.610 -1.980 1.00 31.90 205 ILE A CA 1
ATOM 1614 C C . ILE A 1 205 ? 11.354 1.250 -2.081 1.00 34.65 205 ILE A C 1
ATOM 1615 O O . ILE A 1 205 ? 12.014 0.231 -2.299 1.00 34.85 205 ILE A O 1
ATOM 1620 N N . HIS A 1 206 ? 10.029 1.242 -1.975 1.00 35.41 206 HIS A N 1
ATOM 1621 C CA . HIS A 1 206 ? 9.246 0.017 -2.151 1.00 37.97 206 HIS A CA 1
ATOM 1622 C C . HIS A 1 206 ? 8.791 -0.251 -3.607 1.00 39.57 206 HIS A C 1
ATOM 1623 O O . HIS A 1 206 ? 7.936 -1.106 -3.840 1.00 43.31 206 HIS A O 1
ATOM 1630 N N . GLN A 1 207 ? 9.355 0.469 -4.573 1.00 39.15 207 GLN A N 1
ATOM 1631 C CA . GLN A 1 207 ? 8.956 0.366 -5.987 1.00 40.95 207 GLN A CA 1
ATOM 1632 C C . GLN A 1 207 ? 7.458 0.591 -6.272 1.00 42.40 207 GLN A C 1
ATOM 1633 O O . GLN A 1 207 ? 6.925 0.039 -7.211 1.00 43.22 207 GLN A O 1
ATOM 1639 N N . GLU A 1 208 ? 6.786 1.396 -5.461 1.00 44.68 208 GLU A N 1
ATOM 1640 C CA . GLU A 1 208 ? 5.446 1.845 -5.793 1.00 47.20 208 GLU A CA 1
ATOM 1641 C C . GLU A 1 208 ? 5.566 3.083 -6.681 1.00 44.75 208 GLU A C 1
ATOM 1642 O O . GLU A 1 208 ? 4.586 3.505 -7.283 1.00 46.39 208 GLU A O 1
ATOM 1648 N N . ALA A 1 209 ? 6.763 3.673 -6.744 1.00 41.42 209 ALA A N 1
ATOM 1649 C CA . ALA A 1 209 ? 7.012 4.844 -7.578 1.00 39.87 209 ALA A CA 1
ATOM 1650 C C . ALA A 1 209 ? 8.471 4.951 -8.020 1.00 38.42 209 ALA A C 1
ATOM 1651 O O . ALA A 1 209 ? 9.356 4.309 -7.452 1.00 36.14 209 ALA A O 1
ATOM 1653 N N . ASP A 1 210 ? 8.703 5.795 -9.028 1.00 37.86 210 ASP A N 1
ATOM 1654 C CA . ASP A 1 210 ? 10.021 5.986 -9.638 1.00 36.56 210 ASP A CA 1
ATOM 1655 C C . ASP A 1 210 ? 10.624 7.376 -9.449 1.00 36.09 210 ASP A C 1
ATOM 1656 O O . ASP A 1 210 ? 11.831 7.514 -9.246 1.00 34.35 210 ASP A O 1
ATOM 1661 N N . ILE A 1 211 ? 9.796 8.409 -9.555 1.00 37.79 211 ILE A N 1
ATOM 1662 C CA . ILE A 1 211 ? 10.291 9.770 -9.481 1.00 38.51 211 ILE A CA 1
ATOM 1663 C C . ILE A 1 211 ? 9.436 10.629 -8.556 1.00 38.39 211 ILE A C 1
ATOM 1664 O O . ILE A 1 211 ? 8.204 10.649 -8.642 1.00 39.12 211 ILE A O 1
ATOM 1669 N N . TYR A 1 212 ? 10.120 11.335 -7.668 1.00 37.19 212 TYR A N 1
ATOM 1670 C CA . TYR A 1 212 ? 9.500 12.311 -6.796 1.00 38.35 212 TYR A CA 1
ATOM 1671 C C . TYR A 1 212 ? 10.160 13.649 -7.116 1.00 38.05 212 TYR A C 1
ATOM 1672 O O . TYR A 1 212 ? 11.339 13.855 -6.833 1.00 35.17 212 TYR A O 1
ATOM 1681 N N . TYR A 1 213 ? 9.391 14.528 -7.751 1.00 40.49 213 TYR A N 1
ATOM 1682 C CA . TYR A 1 213 ? 9.874 15.822 -8.203 1.00 42.58 213 TYR A CA 1
ATOM 1683 C C . TYR A 1 213 ? 9.219 16.889 -7.343 1.00 44.09 213 TYR A C 1
ATOM 1684 O O . TYR A 1 213 ? 8.001 17.083 -7.391 1.00 43.73 213 TYR A O 1
ATOM 1693 N N . HIS A 1 214 ? 10.052 17.588 -6.579 1.00 45.43 214 HIS A N 1
ATOM 1694 C CA . HIS A 1 214 ? 9.605 18.583 -5.631 1.00 47.04 214 HIS A CA 1
ATOM 1695 C C . HIS A 1 214 ? 10.360 19.890 -5.906 1.00 47.63 214 HIS A C 1
ATOM 1696 O O . HIS A 1 214 ? 11.307 20.229 -5.188 1.00 45.42 214 HIS A O 1
ATOM 1703 N N . PRO A 1 215 ? 9.948 20.625 -6.967 1.00 49.29 215 PRO A N 1
ATOM 1704 C CA . PRO A 1 215 ? 10.594 21.883 -7.329 1.00 49.93 215 PRO A CA 1
ATOM 1705 C C . PRO A 1 215 ? 10.016 23.022 -6.501 1.00 52.20 215 PRO A C 1
ATOM 1706 O O . PRO A 1 215 ? 9.402 23.930 -7.039 1.00 54.77 215 PRO A O 1
ATOM 1710 N N . LEU A 1 216 ? 10.232 22.953 -5.192 1.00 54.48 216 LEU A N 1
ATOM 1711 C CA . LEU A 1 216 ? 9.618 23.845 -4.207 1.00 56.70 216 LEU A CA 1
ATOM 1712 C C . LEU A 1 216 ? 10.515 23.874 -2.979 1.00 55.45 216 LEU A C 1
ATOM 1713 O O . LEU A 1 216 ? 11.257 22.922 -2.724 1.00 56.27 216 LEU A O 1
ATOM 1718 N N . ILE A 1 217 ? 10.417 24.944 -2.199 1.00 56.52 217 ILE A N 1
ATOM 1719 C CA . ILE A 1 217 ? 11.138 25.051 -0.930 1.00 57.00 217 ILE A CA 1
ATOM 1720 C C . ILE A 1 217 ? 10.192 24.722 0.229 1.00 57.62 217 ILE A C 1
ATOM 1721 O O . ILE A 1 217 ? 9.891 25.561 1.063 1.00 60.30 217 ILE A O 1
ATOM 1726 N N . GLN A 1 218 ? 9.698 23.495 0.240 1.00 57.74 218 GLN A N 1
ATOM 1727 C CA . GLN A 1 218 ? 8.844 23.013 1.321 1.00 58.99 218 GLN A CA 1
ATOM 1728 C C . GLN A 1 218 ? 9.504 21.932 2.162 1.00 57.46 218 GLN A C 1
ATOM 1729 O O . GLN A 1 218 ? 9.091 21.715 3.294 1.00 63.66 218 GLN A O 1
ATOM 1735 N N . SER A 1 219 ? 10.503 21.240 1.620 1.00 53.00 219 SER A N 1
ATOM 1736 C CA . SER A 1 219 ? 11.148 20.163 2.353 1.00 49.28 219 SER A CA 1
ATOM 1737 C C . SER A 1 219 ? 12.225 20.699 3.275 1.00 44.85 219 SER A C 1
ATOM 1738 O O . SER A 1 219 ? 12.854 21.722 2.979 1.00 44.59 219 SER A O 1
ATOM 1741 N N . CYS A 1 220 ? 12.424 19.989 4.386 1.00 38.79 220 CYS A N 1
ATOM 1742 C CA . CYS A 1 220 ? 13.488 20.290 5.317 1.00 38.16 220 CYS A CA 1
ATOM 1743 C C . CYS A 1 220 ? 14.445 19.098 5.396 1.00 36.42 220 CYS A C 1
ATOM 1744 O O . CYS A 1 220 ? 14.143 17.990 4.923 1.00 33.18 220 CYS A O 1
ATOM 1747 N N . THR A 1 221 ? 15.609 19.346 5.985 1.00 35.78 221 THR A N 1
ATOM 1748 C CA . THR A 1 221 ? 16.638 18.321 6.169 1.00 34.91 221 THR A CA 1
ATOM 1749 C C . THR A 1 221 ? 16.093 16.998 6.730 1.00 33.34 221 THR A C 1
ATOM 1750 O O . THR A 1 221 ? 16.422 15.925 6.241 1.00 30.70 221 THR A O 1
ATOM 1754 N N . TRP A 1 222 ? 15.267 17.081 7.765 1.00 32.89 222 TRP A N 1
ATOM 1755 C CA . TRP A 1 222 ? 14.776 15.878 8.425 1.00 32.54 222 TRP A CA 1
ATOM 1756 C C . TRP A 1 222 ? 13.749 15.162 7.591 1.00 31.98 222 TRP A C 1
ATOM 1757 O O . TRP A 1 222 ? 13.492 13.987 7.816 1.00 33.20 222 TRP A O 1
ATOM 1768 N N . ASP A 1 223 ? 13.162 15.850 6.624 1.00 33.80 223 ASP A N 1
ATOM 1769 C CA . ASP A 1 223 ? 12.222 15.197 5.720 1.00 32.80 223 ASP A CA 1
ATOM 1770 C C . ASP A 1 223 ? 12.929 14.248 4.742 1.00 32.04 223 ASP A C 1
ATOM 1771 O O . ASP A 1 223 ? 12.323 13.275 4.317 1.00 34.25 223 ASP A O 1
ATOM 1776 N N . THR A 1 224 ? 14.204 14.501 4.417 1.00 32.28 224 THR A N 1
ATOM 1777 C CA . THR A 1 224 ? 14.919 13.779 3.336 1.00 30.49 224 THR A CA 1
ATOM 1778 C C . THR A 1 224 ? 16.033 12.792 3.745 1.00 31.43 224 THR A C 1
ATOM 1779 O O . THR A 1 224 ? 16.265 11.791 3.062 1.00 30.25 224 THR A O 1
ATOM 1783 N N . LEU A 1 225 ? 16.761 13.096 4.808 1.00 29.41 225 LEU A N 1
ATOM 1784 C CA . LEU A 1 225 ? 18.013 12.405 5.046 1.00 29.84 225 LEU A CA 1
ATOM 1785 C C . LEU A 1 225 ? 17.837 10.918 5.248 1.00 28.58 225 LEU A C 1
ATOM 1786 O O . LEU A 1 225 ? 18.624 10.125 4.730 1.00 31.48 225 LEU A O 1
ATOM 1791 N N . ALA A 1 226 ? 16.830 10.539 6.027 1.00 28.58 226 ALA A N 1
ATOM 1792 C CA . ALA A 1 226 ? 16.603 9.139 6.380 1.00 28.75 226 ALA A CA 1
ATOM 1793 C C . ALA A 1 226 ? 16.349 8.289 5.136 1.00 28.91 226 ALA A C 1
ATOM 1794 O O . ALA A 1 226 ? 17.038 7.298 4.882 1.00 29.95 226 ALA A O 1
ATOM 1796 N N . ALA A 1 227 ? 15.387 8.718 4.332 1.00 30.10 227 ALA A N 1
ATOM 1797 C CA . ALA A 1 227 ? 15.070 8.038 3.086 1.00 29.56 227 ALA A CA 1
ATOM 1798 C C . ALA A 1 227 ? 16.218 8.136 2.083 1.00 30.13 227 ALA A C 1
ATOM 1799 O O . ALA A 1 227 ? 16.450 7.192 1.327 1.00 33.13 227 ALA A O 1
ATOM 1801 N N . GLN A 1 228 ? 16.949 9.245 2.090 1.00 28.59 228 GLN A N 1
ATOM 1802 C CA . GLN A 1 228 ? 18.074 9.415 1.164 1.00 30.11 228 GLN A CA 1
ATOM 1803 C C . GLN A 1 228 ? 19.098 8.293 1.304 1.00 31.09 228 GLN A C 1
ATOM 1804 O O . GLN A 1 228 ? 19.534 7.710 0.309 1.00 30.43 228 GLN A O 1
ATOM 1810 N N . VAL A 1 229 ? 19.484 7.993 2.542 1.00 30.20 229 VAL A N 1
ATOM 1811 C CA . VAL A 1 229 ? 20.527 6.991 2.775 1.00 29.23 229 VAL A CA 1
ATOM 1812 C C . VAL A 1 229 ? 20.085 5.631 2.259 1.00 26.82 229 VAL A C 1
ATOM 1813 O O . VAL A 1 229 ? 20.883 4.889 1.703 1.00 28.38 229 VAL A O 1
ATOM 1817 N N . ILE A 1 230 ? 18.805 5.331 2.448 1.00 26.70 230 ILE A N 1
ATOM 1818 C CA . ILE A 1 230 ? 18.209 4.058 2.021 1.00 28.03 230 ILE A CA 1
ATOM 1819 C C . ILE A 1 230 ? 18.137 3.948 0.490 1.00 27.72 230 ILE A C 1
ATOM 1820 O O . ILE A 1 230 ? 18.689 3.014 -0.101 1.00 26.50 230 ILE A O 1
ATOM 1825 N N . LEU A 1 231 ? 17.473 4.917 -0.136 1.00 28.08 231 LEU A N 1
ATOM 1826 C CA . LEU A 1 231 ? 17.370 4.978 -1.583 1.00 29.95 231 LEU A CA 1
ATOM 1827 C C . LEU A 1 231 ? 18.746 4.962 -2.235 1.00 30.45 231 LEU A C 1
ATOM 1828 O O . LEU A 1 231 ? 18.952 4.307 -3.259 1.00 32.39 231 LEU A O 1
ATOM 1833 N N . GLU A 1 232 ? 19.699 5.655 -1.639 1.00 30.93 232 GLU A N 1
ATOM 1834 C CA . GLU A 1 232 ? 21.029 5.680 -2.223 1.00 34.38 232 GLU A CA 1
ATOM 1835 C C . GLU A 1 232 ? 21.693 4.327 -2.081 1.00 32.22 232 GLU A C 1
ATOM 1836 O O . GLU A 1 232 ? 22.353 3.870 -3.008 1.00 35.17 232 GLU A O 1
ATOM 1842 N N . ALA A 1 233 ? 21.443 3.645 -0.973 1.00 29.39 233 ALA A N 1
ATOM 1843 C CA . ALA A 1 233 ? 21.917 2.279 -0.812 1.00 29.57 233 ALA A CA 1
ATOM 1844 C C . ALA A 1 233 ? 21.279 1.319 -1.811 1.00 29.81 233 ALA A C 1
ATOM 1845 O O . ALA A 1 233 ? 21.865 0.317 -2.159 1.00 31.89 233 ALA A O 1
ATOM 1847 N N . GLN A 1 234 ? 20.072 1.608 -2.273 1.00 31.04 234 GLN A N 1
ATOM 1848 C CA . GLN A 1 234 ? 19.458 0.784 -3.308 1.00 32.79 234 GLN A CA 1
ATOM 1849 C C . GLN A 1 234 ? 20.037 1.060 -4.691 1.00 34.18 234 GLN A C 1
ATOM 1850 O O . GLN A 1 234 ? 19.795 0.297 -5.626 1.00 33.11 234 GLN A O 1
ATOM 1856 N N . GLY A 1 235 ? 20.761 2.165 -4.835 1.00 33.27 235 GLY A N 1
ATOM 1857 C CA . GLY A 1 235 ? 21.283 2.566 -6.129 1.00 34.32 235 GLY A CA 1
ATOM 1858 C C . GLY A 1 235 ? 20.480 3.686 -6.765 1.00 34.78 235 GLY A C 1
ATOM 1859 O O . GLY A 1 235 ? 20.709 4.025 -7.914 1.00 36.40 235 GLY A O 1
ATOM 1860 N N . GLY A 1 236 ? 19.542 4.261 -6.021 1.00 33.50 236 GLY A N 1
ATOM 1861 C CA . GLY A 1 236 ? 18.793 5.412 -6.497 1.00 34.72 236 GLY A CA 1
ATOM 1862 C C . GLY A 1 236 ? 19.570 6.705 -6.314 1.00 34.67 236 GLY A C 1
ATOM 1863 O O . GLY A 1 236 ? 20.727 6.692 -5.917 1.00 34.00 236 GLY A O 1
ATOM 1864 N N . ILE A 1 237 ? 18.914 7.821 -6.612 1.00 35.70 237 ILE A N 1
ATOM 1865 C CA . ILE A 1 237 ? 19.517 9.155 -6.554 1.00 37.01 237 ILE A CA 1
ATOM 1866 C C . ILE A 1 237 ? 18.629 10.103 -5.754 1.00 35.98 237 ILE A C 1
ATOM 1867 O O . ILE A 1 237 ? 17.407 10.108 -5.929 1.00 36.24 237 ILE A O 1
ATOM 1872 N N . VAL A 1 238 ? 19.253 10.907 -4.893 1.00 35.35 238 VAL A N 1
ATOM 1873 C CA . VAL A 1 238 ? 18.583 12.037 -4.261 1.00 35.04 238 VAL A CA 1
ATOM 1874 C C . VAL A 1 238 ? 19.443 13.283 -4.415 1.00 36.01 238 VAL A C 1
ATOM 1875 O O . VAL A 1 238 ? 20.622 13.258 -4.084 1.00 37.49 238 VAL A O 1
ATOM 1879 N N . CYS A 1 239 ? 18.851 14.375 -4.902 1.00 36.46 239 CYS A N 1
ATOM 1880 C CA . CYS A 1 239 ? 19.595 15.607 -5.151 1.00 37.59 239 CYS A CA 1
ATOM 1881 C C . CYS A 1 239 ? 18.664 16.837 -5.256 1.00 39.23 239 CYS A C 1
ATOM 1882 O O . CYS A 1 239 ? 17.437 16.704 -5.094 1.00 37.11 239 CYS A O 1
ATOM 1885 N N . ASP A 1 240 ? 19.266 18.022 -5.463 1.00 41.58 240 ASP A N 1
ATOM 1886 C CA . ASP A 1 240 ? 18.573 19.246 -5.943 1.00 44.81 240 ASP A CA 1
ATOM 1887 C C . ASP A 1 240 ? 17.761 18.951 -7.183 1.00 42.45 240 ASP A C 1
ATOM 1888 O O . ASP A 1 240 ? 17.976 17.932 -7.844 1.00 42.33 240 ASP A O 1
ATOM 1893 N N . ILE A 1 241 ? 16.914 19.897 -7.565 1.00 40.61 241 ILE A N 1
ATOM 1894 C CA . ILE A 1 241 ? 16.285 19.837 -8.879 1.00 41.34 241 ILE A CA 1
ATOM 1895 C C . ILE A 1 241 ? 17.270 20.203 -10.001 1.00 41.84 241 ILE A C 1
ATOM 1896 O O . ILE A 1 241 ? 16.980 19.984 -11.178 1.00 41.79 241 ILE A O 1
ATOM 1901 N N . TYR A 1 242 ? 18.425 20.760 -9.625 1.00 41.72 242 TYR A N 1
ATOM 1902 C CA . TYR A 1 242 ? 19.539 21.022 -10.554 1.00 42.29 242 TYR A CA 1
ATOM 1903 C C . TYR A 1 242 ? 20.629 19.922 -10.512 1.00 42.03 242 TYR A C 1
ATOM 1904 O O . TYR A 1 242 ? 21.670 20.062 -11.132 1.00 42.23 242 TYR A O 1
ATOM 1913 N N . GLY A 1 243 ? 20.403 18.851 -9.760 1.00 41.48 243 GLY A N 1
ATOM 1914 C CA . GLY A 1 243 ? 21.315 17.708 -9.756 1.00 41.65 243 GLY A CA 1
ATOM 1915 C C . GLY A 1 243 ? 22.405 17.704 -8.696 1.00 41.50 243 GLY A C 1
ATOM 1916 O O . GLY A 1 243 ? 23.177 16.756 -8.627 1.00 42.33 243 GLY A O 1
ATOM 1917 N N . ASN A 1 244 ? 22.502 18.747 -7.880 1.00 41.78 244 ASN A N 1
ATOM 1918 C CA . ASN A 1 244 ? 23.557 18.795 -6.858 1.00 42.68 244 ASN A CA 1
ATOM 1919 C C . ASN A 1 244 ? 23.146 18.170 -5.536 1.00 40.86 244 ASN A C 1
ATOM 1920 O O . ASN A 1 244 ? 21.958 17.947 -5.294 1.00 39.53 244 ASN A O 1
ATOM 1925 N N . PRO A 1 245 ? 24.131 17.856 -4.679 1.00 41.99 245 PRO A N 1
ATOM 1926 C CA . PRO A 1 245 ? 23.751 17.192 -3.427 1.00 40.52 245 PRO A CA 1
ATOM 1927 C C . PRO A 1 245 ? 22.971 18.122 -2.503 1.00 40.66 245 PRO A C 1
ATOM 1928 O O . PRO A 1 245 ? 23.274 19.311 -2.443 1.00 44.03 245 PRO A O 1
ATOM 1932 N N . LEU A 1 246 ? 21.967 17.583 -1.814 1.00 40.00 246 LEU A N 1
ATOM 1933 C CA . LEU A 1 246 ? 21.235 18.325 -0.796 1.00 41.60 246 LEU A CA 1
ATOM 1934 C C . LEU A 1 246 ? 22.174 18.753 0.343 1.00 42.57 246 LEU A C 1
ATOM 1935 O O . LEU A 1 246 ? 23.122 18.034 0.673 1.00 42.02 246 LEU A O 1
ATOM 1940 N N . CYS A 1 247 ? 21.913 19.925 0.919 1.00 40.91 247 CYS A N 1
ATOM 1941 C CA . CYS A 1 247 ? 22.734 20.449 1.990 1.00 42.01 247 CYS A CA 1
ATOM 1942 C C . CYS A 1 247 ? 22.074 20.117 3.317 1.00 40.79 247 CYS A C 1
ATOM 1943 O O . CYS A 1 247 ? 20.848 20.031 3.394 1.00 39.52 247 CYS A O 1
ATOM 1946 N N . TYR A 1 248 ? 22.904 19.890 4.341 1.00 41.39 248 TYR A N 1
ATOM 1947 C CA . TYR A 1 248 ? 22.448 19.582 5.703 1.00 40.35 248 TYR A CA 1
ATOM 1948 C C . TYR A 1 248 ? 23.228 20.423 6.720 1.00 44.02 248 TYR A C 1
ATOM 1949 O O . TYR A 1 248 ? 24.285 19.998 7.189 1.00 47.25 248 TYR A O 1
ATOM 1958 N N . PRO A 1 249 ? 22.719 21.626 7.058 1.00 44.56 249 PRO A N 1
ATOM 1959 C CA . PRO A 1 249 ? 23.435 22.493 7.990 1.00 44.91 249 PRO A CA 1
ATOM 1960 C C . PRO A 1 249 ? 23.613 21.847 9.353 1.00 45.14 249 PRO A C 1
ATOM 1961 O O . PRO A 1 249 ? 22.850 20.974 9.737 1.00 45.22 249 PRO A O 1
ATOM 1965 N N . SER A 1 250 ? 24.627 22.279 10.078 1.00 48.11 250 SER A N 1
ATOM 1966 C CA . SER A 1 250 ? 25.044 21.582 11.268 1.00 47.80 250 SER A CA 1
ATOM 1967 C C . SER A 1 250 ? 24.307 22.094 12.486 1.00 49.36 250 SER A C 1
ATOM 1968 O O . SER A 1 250 ? 24.401 21.508 13.557 1.00 49.92 250 SER A O 1
ATOM 1971 N N . SER A 1 251 ? 23.554 23.171 12.331 1.00 51.97 251 SER A N 1
ATOM 1972 C CA . SER A 1 251 ? 22.827 23.728 13.455 1.00 53.52 251 SER A CA 1
ATOM 1973 C C . SER A 1 251 ? 21.444 24.215 13.063 1.00 54.94 251 SER A C 1
ATOM 1974 O O . SER A 1 251 ? 21.240 24.739 11.959 1.00 53.56 251 SER A O 1
ATOM 1977 N N . LYS A 1 252 ? 20.509 24.089 14.000 1.00 57.30 252 LYS A N 1
ATOM 1978 C CA . LYS A 1 252 ? 19.125 24.511 13.777 1.00 57.92 252 LYS A CA 1
ATOM 1979 C C . LYS A 1 252 ? 18.983 26.030 13.723 1.00 60.88 252 LYS A C 1
ATOM 1980 O O . LYS A 1 252 ? 17.980 26.545 13.225 1.00 63.69 252 LYS A O 1
ATOM 1986 N N . LYS A 1 253 ? 19.984 26.748 14.228 1.00 63.64 253 LYS A N 1
ATOM 1987 C CA . LYS A 1 253 ? 20.035 28.204 14.052 1.00 66.80 253 LYS A CA 1
ATOM 1988 C C . LYS A 1 253 ? 19.970 28.566 12.571 1.00 63.97 253 LYS A C 1
ATOM 1989 O O . LYS A 1 253 ? 19.407 29.591 12.201 1.00 65.52 253 LYS A O 1
ATOM 1995 N N . GLU A 1 254 ? 20.582 27.730 11.738 1.00 61.36 254 GLU A N 1
ATOM 1996 C CA . GLU A 1 254 ? 20.540 27.919 10.304 1.00 59.62 254 GLU A CA 1
ATOM 1997 C C . GLU A 1 254 ? 19.252 27.322 9.785 1.00 55.92 254 GLU A C 1
ATOM 1998 O O . GLU A 1 254 ? 18.680 26.416 10.392 1.00 53.30 254 GLU A O 1
ATOM 2004 N N . SER A 1 255 ? 18.811 27.833 8.645 1.00 55.44 255 SER A N 1
ATOM 2005 C CA . SER A 1 255 ? 17.622 27.331 7.980 1.00 52.76 255 SER A CA 1
ATOM 2006 C C . SER A 1 255 ? 17.801 25.857 7.620 1.00 50.86 255 SER A C 1
ATOM 2007 O O . SER A 1 255 ? 18.855 25.433 7.152 1.00 50.50 255 SER A O 1
ATOM 2010 N N . MET A 1 256 ? 16.754 25.083 7.855 1.00 49.52 256 MET A N 1
ATOM 2011 C CA . MET A 1 256 ? 16.762 23.658 7.573 1.00 45.91 256 MET A CA 1
ATOM 2012 C C . MET A 1 256 ? 15.989 23.338 6.288 1.00 45.69 256 MET A C 1
ATOM 2013 O O . MET A 1 256 ? 15.821 22.164 5.951 1.00 43.70 256 MET A O 1
ATOM 2018 N N . ARG A 1 257 ? 15.539 24.375 5.574 1.00 46.38 257 ARG A N 1
ATOM 2019 C CA . ARG A 1 257 ? 14.856 24.207 4.279 1.00 49.29 257 ARG A CA 1
ATOM 2020 C C . ARG A 1 257 ? 15.808 23.790 3.165 1.00 45.75 257 ARG A C 1
ATOM 2021 O O . ARG A 1 257 ? 16.939 24.255 3.100 1.00 44.38 257 ARG A O 1
ATOM 2029 N N . HIS A 1 258 ? 15.334 22.911 2.290 1.00 43.10 258 HIS A N 1
ATOM 2030 C CA . HIS A 1 258 ? 16.032 22.631 1.041 1.00 42.85 258 HIS A CA 1
ATOM 2031 C C . HIS A 1 258 ? 15.581 23.669 0.031 1.00 45.43 258 HIS A C 1
ATOM 2032 O O . HIS A 1 258 ? 14.472 23.585 -0.511 1.00 46.35 258 HIS A O 1
ATOM 2039 N N . LYS A 1 259 ? 16.447 24.656 -0.187 1.00 48.57 259 LYS A N 1
ATOM 2040 C CA . LYS A 1 259 ? 16.124 25.863 -0.953 1.00 54.08 259 LYS A CA 1
ATOM 2041 C C . LYS A 1 259 ? 16.215 25.692 -2.478 1.00 52.33 259 LYS A C 1
ATOM 2042 O O . LYS A 1 259 ? 15.713 26.534 -3.223 1.00 53.94 259 LYS A O 1
ATOM 2048 N N . LYS A 1 260 ? 16.853 24.615 -2.929 1.00 49.82 260 LYS A N 1
ATOM 2049 C CA . LYS A 1 260 ? 16.900 24.265 -4.356 1.00 50.38 260 LYS A CA 1
ATOM 2050 C C . LYS A 1 260 ? 16.086 23.006 -4.647 1.00 46.75 260 LYS A C 1
ATOM 2051 O O . LYS A 1 260 ? 16.381 22.263 -5.569 1.00 45.65 260 LYS A O 1
ATOM 2057 N N . GLY A 1 261 ? 15.048 22.789 -3.845 1.00 46.08 261 GLY A N 1
ATOM 2058 C CA . GLY A 1 261 ? 14.080 21.731 -4.088 1.00 44.60 261 GLY A CA 1
ATOM 2059 C C . GLY A 1 261 ? 14.612 20.344 -3.809 1.00 41.95 261 GLY A C 1
ATOM 2060 O O . GLY A 1 261 ? 15.713 20.186 -3.279 1.00 39.63 261 GLY A O 1
ATOM 2061 N N . VAL A 1 262 ? 13.814 19.340 -4.174 1.00 41.47 262 VAL A N 1
ATOM 2062 C CA . VAL A 1 262 ? 14.210 17.941 -4.044 1.00 39.14 262 VAL A CA 1
ATOM 2063 C C . VAL A 1 262 ? 13.849 17.126 -5.287 1.00 39.22 262 VAL A C 1
ATOM 2064 O O . VAL A 1 262 ? 12.804 17.341 -5.910 1.00 38.26 262 VAL A O 1
ATOM 2068 N N . LEU A 1 263 ? 14.741 16.196 -5.635 1.00 39.39 263 LEU A N 1
ATOM 2069 C CA . LEU A 1 263 ? 14.501 15.220 -6.694 1.00 39.21 263 LEU A CA 1
ATOM 2070 C C . LEU A 1 263 ? 14.997 13.846 -6.270 1.00 36.17 263 LEU A C 1
ATOM 2071 O O . LEU A 1 263 ? 16.153 13.707 -5.882 1.00 33.06 263 LEU A O 1
ATOM 2076 N N . CYS A 1 264 ? 14.115 12.848 -6.357 1.00 38.06 264 CYS A N 1
ATOM 2077 C CA . CYS A 1 264 ? 14.448 11.447 -6.055 1.00 38.24 264 CYS A CA 1
ATOM 2078 C C . CYS A 1 264 ? 14.160 10.540 -7.238 1.00 38.24 264 CYS A C 1
ATOM 2079 O O . CYS A 1 264 ? 13.061 10.576 -7.785 1.00 36.51 264 CYS A O 1
ATOM 2082 N N . LEU A 1 265 ? 15.126 9.688 -7.578 1.00 36.68 265 LEU A N 1
ATOM 2083 C CA . LEU A 1 265 ? 14.967 8.749 -8.687 1.00 38.04 265 LEU A CA 1
ATOM 2084 C C . LEU A 1 265 ? 15.193 7.315 -8.238 1.00 36.21 265 LEU A C 1
ATOM 2085 O O . LEU A 1 265 ? 16.154 7.036 -7.510 1.00 34.17 265 LEU A O 1
ATOM 2090 N N . SER A 1 266 ? 14.299 6.413 -8.658 1.00 35.47 266 SER A N 1
ATOM 2091 C CA . SER A 1 266 ? 14.516 4.983 -8.475 1.00 34.90 266 SER A CA 1
ATOM 2092 C C . SER A 1 266 ? 15.729 4.568 -9.295 1.00 35.14 266 SER A C 1
ATOM 2093 O O . SER A 1 266 ? 16.117 5.271 -10.227 1.00 38.94 266 SER A O 1
ATOM 2096 N N . PRO A 1 267 ? 16.354 3.445 -8.937 1.00 35.25 267 PRO A N 1
ATOM 2097 C CA . PRO A 1 267 ? 17.509 2.952 -9.685 1.00 37.63 267 PRO A CA 1
ATOM 2098 C C . PRO A 1 267 ? 17.303 2.988 -11.199 1.00 39.83 267 PRO A C 1
ATOM 2099 O O . PRO A 1 267 ? 18.145 3.533 -11.908 1.00 41.61 267 PRO A O 1
ATOM 2103 N N . ARG A 1 268 ? 16.192 2.437 -11.681 1.00 40.66 268 ARG A N 1
ATOM 2104 C CA . ARG A 1 268 ? 15.945 2.396 -13.125 1.00 42.52 268 ARG A CA 1
ATOM 2105 C C . ARG A 1 268 ? 15.623 3.752 -13.723 1.00 42.79 268 ARG A C 1
ATOM 2106 O O . ARG A 1 268 ? 15.743 3.933 -14.936 1.00 46.06 268 ARG A O 1
ATOM 2114 N N . ALA A 1 269 ? 15.195 4.695 -12.890 1.00 39.98 269 ALA A N 1
ATOM 2115 C CA . ALA A 1 269 ? 14.849 6.022 -13.368 1.00 40.59 269 ALA A CA 1
ATOM 2116 C C . ALA A 1 269 ? 16.045 6.965 -13.427 1.00 41.44 269 ALA A C 1
ATOM 2117 O O . ALA A 1 269 ? 15.920 8.096 -13.887 1.00 41.46 269 ALA A O 1
ATOM 2119 N N . LYS A 1 270 ? 17.205 6.519 -12.960 1.00 43.44 270 LYS A N 1
ATOM 2120 C CA . LYS A 1 270 ? 18.412 7.347 -13.033 1.00 45.06 270 LYS A CA 1
ATOM 2121 C C . LYS A 1 270 ? 18.724 7.860 -14.431 1.00 46.09 270 LYS A C 1
ATOM 2122 O O . LYS A 1 270 ? 19.283 8.941 -14.579 1.00 48.45 270 LYS A O 1
ATOM 2128 N N . LYS A 1 271 ? 18.391 7.079 -15.451 1.00 46.79 271 LYS A N 1
ATOM 2129 C CA . LYS A 1 271 ? 18.616 7.506 -16.830 1.00 49.45 271 LYS A CA 1
ATOM 2130 C C . LYS A 1 271 ? 17.828 8.773 -17.207 1.00 49.13 271 LYS A C 1
ATOM 2131 O O . LYS A 1 271 ? 18.170 9.448 -18.176 1.00 49.27 271 LYS A O 1
ATOM 2137 N N . TYR A 1 272 ? 16.796 9.101 -16.433 1.00 47.17 272 TYR A N 1
ATOM 2138 C CA . TYR A 1 272 ? 15.986 10.289 -16.684 1.00 47.80 272 TYR A CA 1
ATOM 2139 C C . TYR A 1 272 ? 16.467 11.568 -15.987 1.00 46.35 272 TYR A C 1
ATOM 2140 O O . TYR A 1 272 ? 15.750 12.568 -15.985 1.00 44.94 272 TYR A O 1
ATOM 2149 N N . LEU A 1 273 ? 17.675 11.555 -15.429 1.00 45.19 273 LEU A N 1
ATOM 2150 C CA . LEU A 1 273 ? 18.196 12.734 -14.741 1.00 46.31 273 LEU A CA 1
ATOM 2151 C C . LEU A 1 273 ? 18.419 13.941 -15.681 1.00 47.98 273 LEU A C 1
ATOM 2152 O O . LEU A 1 273 ? 18.022 15.062 -15.361 1.00 50.65 273 LEU A O 1
ATOM 2157 N N . PRO A 1 274 ? 19.064 13.724 -16.832 1.00 49.33 274 PRO A N 1
ATOM 2158 C CA . PRO A 1 274 ? 19.215 14.816 -17.798 1.00 51.64 274 PRO A CA 1
ATOM 2159 C C . PRO A 1 274 ? 17.901 15.475 -18.202 1.00 51.44 274 PRO A C 1
ATOM 2160 O O . PRO A 1 274 ? 17.847 16.701 -18.327 1.00 51.87 274 PRO A O 1
ATOM 2164 N N . TYR A 1 275 ? 16.866 14.667 -18.426 1.00 51.07 275 TYR A N 1
ATOM 2165 C CA . TYR A 1 275 ? 15.562 15.202 -18.778 1.00 53.57 275 TYR A CA 1
ATOM 2166 C C . TYR A 1 275 ? 15.061 16.110 -17.664 1.00 52.78 275 TYR A C 1
ATOM 2167 O O . TYR A 1 275 ? 14.599 17.224 -17.929 1.00 52.24 275 TYR A O 1
ATOM 2176 N N . MET A 1 276 ? 15.181 15.625 -16.425 1.00 50.65 276 MET A N 1
ATOM 2177 C CA . MET A 1 276 ? 14.689 16.343 -15.247 1.00 48.60 276 MET A CA 1
ATOM 2178 C C . MET A 1 276 ? 15.473 17.618 -14.993 1.00 48.95 276 MET A C 1
ATOM 2179 O O . MET A 1 276 ? 14.927 18.615 -14.526 1.00 49.72 276 MET A O 1
ATOM 2184 N N . LEU A 1 277 ? 16.758 17.585 -15.317 1.00 48.68 277 LEU A N 1
ATOM 2185 C CA . LEU A 1 277 ? 17.605 18.752 -15.162 1.00 49.67 277 LEU A CA 1
ATOM 2186 C C . LEU A 1 277 ? 17.257 19.852 -16.179 1.00 52.03 277 LEU A C 1
ATOM 2187 O O . LEU A 1 277 ? 17.334 21.040 -15.852 1.00 52.83 277 LEU A O 1
ATOM 2192 N N . SER A 1 278 ? 16.866 19.462 -17.393 1.00 52.68 278 SER A N 1
ATOM 2193 C CA . SER A 1 278 ? 16.458 20.423 -18.411 1.00 55.50 278 SER A CA 1
ATOM 2194 C C . SER A 1 278 ? 15.096 21.013 -18.088 1.00 56.18 278 SER A C 1
ATOM 2195 O O . SER A 1 278 ? 14.831 22.158 -18.434 1.00 57.88 278 SER A O 1
ATOM 2198 N N . ILE A 1 279 ? 14.244 20.236 -17.421 1.00 56.18 279 ILE A N 1
ATOM 2199 C CA . ILE A 1 279 ? 12.965 20.740 -16.896 1.00 58.13 279 ILE A CA 1
ATOM 2200 C C . ILE A 1 279 ? 13.190 21.767 -15.775 1.00 57.67 279 ILE A C 1
ATOM 2201 O O . ILE A 1 279 ? 12.495 22.774 -15.700 1.00 58.89 279 ILE A O 1
ATOM 2206 N N . SER A 1 280 ? 14.148 21.490 -14.890 1.00 57.07 280 SER A N 1
ATOM 2207 C CA . SER A 1 280 ? 14.441 22.377 -13.762 1.00 56.48 280 SER A CA 1
ATOM 2208 C C . SER A 1 280 ? 15.283 23.584 -14.182 1.00 56.97 280 SER A C 1
ATOM 2209 O O . SER A 1 280 ? 15.369 24.568 -13.461 1.00 55.75 280 SER A O 1
ATOM 2212 N N . LYS A 1 281 ? 15.906 23.487 -15.347 1.00 56.93 281 LYS A N 1
ATOM 2213 C CA . LYS A 1 281 ? 16.904 24.453 -15.787 1.00 59.67 281 LYS A CA 1
ATOM 2214 C C . LYS A 1 281 ? 16.407 25.898 -15.777 1.00 60.18 281 LYS A C 1
ATOM 2215 O O . LYS A 1 281 ? 17.198 26.805 -15.550 1.00 61.13 281 LYS A O 1
ATOM 2221 N N . THR A 1 282 ? 15.118 26.122 -16.032 1.00 58.55 282 THR A N 1
ATOM 2222 C CA . THR A 1 282 ? 14.584 27.484 -16.087 1.00 59.84 282 THR A CA 1
ATOM 2223 C C . THR A 1 282 ? 13.754 27.859 -14.870 1.00 56.57 282 THR A C 1
ATOM 2224 O O . THR A 1 282 ? 12.853 28.688 -14.978 1.00 57.94 282 THR A O 1
ATOM 2228 N N . ILE A 1 283 ? 14.019 27.236 -13.731 1.00 51.70 283 ILE A N 1
ATOM 2229 C CA . ILE A 1 283 ? 13.252 27.506 -12.524 1.00 50.26 283 ILE A CA 1
ATOM 2230 C C . ILE A 1 283 ? 14.148 28.177 -11.515 1.00 49.53 283 ILE A C 1
ATOM 2231 O O . ILE A 1 283 ? 15.194 27.624 -11.161 1.00 47.03 283 ILE A O 1
ATOM 2236 N N . LEU A 1 284 ? 13.725 29.358 -11.068 1.00 51.15 284 LEU A N 1
ATOM 2237 C CA . LEU A 1 284 ? 14.295 30.008 -9.894 1.00 51.56 284 LEU A CA 1
ATOM 2238 C C . LEU A 1 284 ? 13.303 29.967 -8.759 1.00 49.91 284 LEU A C 1
ATOM 2239 O O . LEU A 1 284 ? 12.281 30.647 -8.788 1.00 50.18 284 LEU A O 1
ATOM 2244 N N . LEU A 1 285 ? 13.624 29.173 -7.753 1.00 48.35 285 LEU A N 1
ATOM 2245 C CA . LEU A 1 285 ? 12.776 29.037 -6.596 1.00 48.71 285 LEU A CA 1
ATOM 2246 C C . LEU A 1 285 ? 12.973 30.241 -5.719 1.00 51.19 285 LEU A C 1
ATOM 2247 O O . LEU A 1 285 ? 14.091 30.721 -5.574 1.00 53.04 285 LEU A O 1
ATOM 2252 N N . LEU A 1 286 ? 11.872 30.746 -5.180 1.00 52.50 286 LEU A N 1
ATOM 2253 C CA . LEU A 1 286 ? 11.884 31.882 -4.295 1.00 54.58 286 LEU A CA 1
ATOM 2254 C C . LEU A 1 286 ? 11.206 31.460 -3.016 1.00 54.01 286 LEU A C 1
ATOM 2255 O O . LEU A 1 286 ? 10.387 30.568 -3.018 1.00 51.53 286 LEU A O 1
ATOM 2260 N N . GLN A 1 287 ? 11.571 32.101 -1.922 1.00 57.36 287 GLN A N 1
ATOM 2261 C CA . GLN A 1 287 ? 11.074 31.744 -0.609 1.00 59.44 287 GLN A CA 1
ATOM 2262 C C . GLN A 1 287 ? 10.348 32.945 -0.033 1.00 63.12 287 GLN A C 1
ATOM 2263 O O . GLN A 1 287 ? 10.418 33.995 -0.612 1.00 62.52 287 GLN A O 1
ATOM 2269 N N . HIS A 1 288 ? 9.655 32.797 1.098 1.00 69.58 288 HIS A N 1
ATOM 2270 C CA . HIS A 1 288 ? 9.226 33.968 1.880 1.00 76.42 288 HIS A CA 1
ATOM 2271 C C . HIS A 1 288 ? 9.072 33.694 3.366 1.00 74.21 288 HIS A C 1
ATOM 2272 O O . HIS A 1 288 ? 9.175 34.625 4.174 1.00 77.55 288 HIS A O 1
ATOM 2279 N N . MET B 1 1 ? -35.315 -11.174 23.331 1.00 60.33 1 MET B N 1
ATOM 2280 C CA . MET B 1 1 ? -35.681 -11.616 21.958 1.00 58.79 1 MET B CA 1
ATOM 2281 C C . MET B 1 1 ? -35.439 -10.547 20.872 1.00 53.84 1 MET B C 1
ATOM 2282 O O . MET B 1 1 ? -35.318 -10.887 19.695 1.00 50.38 1 MET B O 1
ATOM 2287 N N . GLN B 1 2 ? -35.350 -9.272 21.247 1.00 50.48 2 GLN B N 1
ATOM 2288 C CA . GLN B 1 2 ? -35.247 -8.210 20.241 1.00 49.31 2 GLN B CA 1
ATOM 2289 C C . GLN B 1 2 ? -34.221 -7.121 20.534 1.00 46.95 2 GLN B C 1
ATOM 2290 O O . GLN B 1 2 ? -33.798 -6.944 21.667 1.00 46.46 2 GLN B O 1
ATOM 2296 N N . THR B 1 3 ? -33.833 -6.400 19.482 1.00 45.32 3 THR B N 1
ATOM 2297 C CA . THR B 1 3 ? -32.980 -5.215 19.606 1.00 44.05 3 THR B CA 1
ATOM 2298 C C . THR B 1 3 ? -33.214 -4.290 18.412 1.00 42.69 3 THR B C 1
ATOM 2299 O O . THR B 1 3 ? -33.864 -4.685 17.433 1.00 43.42 3 THR B O 1
ATOM 2303 N N . SER B 1 4 ? -32.678 -3.074 18.500 1.00 39.53 4 SER B N 1
ATOM 2304 C CA . SER B 1 4 ? -32.701 -2.153 17.389 1.00 38.62 4 SER B CA 1
ATOM 2305 C C . SER B 1 4 ? -31.507 -2.385 16.475 1.00 36.42 4 SER B C 1
ATOM 2306 O O . SER B 1 4 ? -30.446 -2.828 16.899 1.00 34.21 4 SER B O 1
ATOM 2309 N N . LEU B 1 5 ? -31.717 -2.089 15.198 1.00 37.64 5 LEU B N 1
ATOM 2310 C CA . LEU B 1 5 ? -30.679 -2.165 14.179 1.00 35.86 5 LEU B CA 1
ATOM 2311 C C . LEU B 1 5 ? -29.512 -1.217 14.468 1.00 34.36 5 LEU B C 1
ATOM 2312 O O . LEU B 1 5 ? -28.364 -1.586 14.299 1.00 32.66 5 LEU B O 1
ATOM 2317 N N . PHE B 1 6 ? -29.812 -0.001 14.902 1.00 35.37 6 PHE B N 1
ATOM 2318 C CA . PHE B 1 6 ? -28.772 0.959 15.251 1.00 35.22 6 PHE B CA 1
ATOM 2319 C C . PHE B 1 6 ? -27.924 0.451 16.418 1.00 36.18 6 PHE B C 1
ATOM 2320 O O . PHE B 1 6 ? -26.696 0.546 16.357 1.00 35.50 6 PHE B O 1
ATOM 2328 N N . GLU B 1 7 ? -28.563 -0.096 17.459 1.00 37.12 7 GLU B N 1
ATOM 2329 C CA . GLU B 1 7 ? -27.824 -0.736 18.556 1.00 37.56 7 GLU B CA 1
ATOM 2330 C C . GLU B 1 7 ? -26.952 -1.843 18.026 1.00 34.58 7 GLU B C 1
ATOM 2331 O O . GLU B 1 7 ? -25.779 -1.929 18.346 1.00 32.33 7 GLU B O 1
ATOM 2337 N N . PHE B 1 8 ? -27.546 -2.695 17.207 1.00 33.60 8 PHE B N 1
ATOM 2338 C CA . PHE B 1 8 ? -26.858 -3.874 16.721 1.00 33.03 8 PHE B CA 1
ATOM 2339 C C . PHE B 1 8 ? -25.656 -3.497 15.853 1.00 31.27 8 PHE B C 1
ATOM 2340 O O . PHE B 1 8 ? -24.569 -4.045 16.018 1.00 30.61 8 PHE B O 1
ATOM 2348 N N . ALA B 1 9 ? -25.848 -2.544 14.947 1.00 30.47 9 ALA B N 1
ATOM 2349 C CA . ALA B 1 9 ? -24.760 -2.078 14.097 1.00 29.26 9 ALA B CA 1
ATOM 2350 C C . ALA B 1 9 ? -23.645 -1.457 14.928 1.00 28.81 9 ALA B C 1
ATOM 2351 O O . ALA B 1 9 ? -22.466 -1.678 14.647 1.00 29.37 9 ALA B O 1
ATOM 2353 N N . ASN B 1 10 ? -24.015 -0.676 15.941 1.00 28.28 10 ASN B N 1
ATOM 2354 C CA . ASN B 1 10 ? -23.026 -0.095 16.842 1.00 27.76 10 ASN B CA 1
ATOM 2355 C C . ASN B 1 10 ? -22.195 -1.131 17.559 1.00 26.80 10 ASN B C 1
ATOM 2356 O O . ASN B 1 10 ? -20.976 -0.977 17.688 1.00 25.19 10 ASN B O 1
ATOM 2361 N N . VAL B 1 11 ? -22.846 -2.193 18.013 1.00 27.58 11 VAL B N 1
ATOM 2362 C CA . VAL B 1 11 ? -22.132 -3.256 18.713 1.00 28.20 11 VAL B CA 1
ATOM 2363 C C . VAL B 1 11 ? -21.122 -3.939 17.788 1.00 28.29 11 VAL B C 1
ATOM 2364 O O . VAL B 1 11 ? -19.951 -4.124 18.154 1.00 28.89 11 VAL B O 1
ATOM 2368 N N . LEU B 1 12 ? -21.558 -4.284 16.586 1.00 29.51 12 LEU B N 1
ATOM 2369 C CA . LEU B 1 12 ? -20.670 -4.919 15.611 1.00 29.75 12 LEU B CA 1
ATOM 2370 C C . LEU B 1 12 ? -19.510 -4.008 15.229 1.00 28.04 12 LEU B C 1
ATOM 2371 O O . LEU B 1 12 ? -18.367 -4.456 15.148 1.00 27.59 12 LEU B O 1
ATOM 2376 N N . ILE B 1 13 ? -19.804 -2.728 15.020 1.00 27.10 13 ILE B N 1
ATOM 2377 C CA . ILE B 1 13 ? -18.775 -1.773 14.637 1.00 27.74 13 ILE B CA 1
ATOM 2378 C C . ILE B 1 13 ? -17.772 -1.593 15.755 1.00 28.30 13 ILE B C 1
ATOM 2379 O O . ILE B 1 13 ? -16.566 -1.575 15.521 1.00 29.29 13 ILE B O 1
ATOM 2384 N N . THR B 1 14 ? -18.272 -1.449 16.970 1.00 28.88 14 THR B N 1
ATOM 2385 C CA . THR B 1 14 ? -17.407 -1.386 18.132 1.00 30.16 14 THR B CA 1
ATOM 2386 C C . THR B 1 14 ? -16.484 -2.608 18.197 1.00 30.62 14 THR B C 1
ATOM 2387 O O . THR B 1 14 ? -15.288 -2.482 18.419 1.00 31.08 14 THR B O 1
ATOM 2391 N N . ALA B 1 15 ? -17.042 -3.791 17.996 1.00 32.77 15 ALA B N 1
ATOM 2392 C CA . ALA B 1 15 ? -16.242 -5.012 18.068 1.00 33.13 15 ALA B CA 1
ATOM 2393 C C . ALA B 1 15 ? -15.129 -4.991 17.047 1.00 33.33 15 ALA B C 1
ATOM 2394 O O . ALA B 1 15 ? -13.975 -5.292 17.382 1.00 33.43 15 ALA B O 1
ATOM 2396 N N . VAL B 1 16 ? -15.473 -4.621 15.813 1.00 30.95 16 VAL B N 1
ATOM 2397 C CA . VAL B 1 16 ? -14.507 -4.605 14.726 1.00 30.90 16 VAL B CA 1
ATOM 2398 C C . VAL B 1 16 ? -13.402 -3.566 14.965 1.00 33.06 16 VAL B C 1
ATOM 2399 O O . VAL B 1 16 ? -12.223 -3.849 14.738 1.00 34.30 16 VAL B O 1
ATOM 2403 N N . LYS B 1 17 ? -13.775 -2.375 15.420 1.00 34.85 17 LYS B N 1
ATOM 2404 C CA . LYS B 1 17 ? -12.788 -1.350 15.738 1.00 38.42 17 LYS B CA 1
ATOM 2405 C C . LYS B 1 17 ? -11.822 -1.852 16.788 1.00 37.34 17 LYS B C 1
ATOM 2406 O O . LYS B 1 17 ? -10.611 -1.721 16.645 1.00 37.18 17 LYS B O 1
ATOM 2412 N N . GLU B 1 18 ? -12.363 -2.462 17.832 1.00 37.13 18 GLU B N 1
ATOM 2413 C CA . GLU B 1 18 ? -11.535 -2.911 18.934 1.00 37.34 18 GLU B CA 1
ATOM 2414 C C . GLU B 1 18 ? -10.585 -4.015 18.482 1.00 34.74 18 GLU B C 1
ATOM 2415 O O . GLU B 1 18 ? -9.406 -4.009 18.823 1.00 33.31 18 GLU B O 1
ATOM 2421 N N . ALA B 1 19 ? -11.096 -4.942 17.683 1.00 32.47 19 ALA B N 1
ATOM 2422 C CA . ALA B 1 19 ? -10.271 -6.013 17.159 1.00 33.18 19 ALA B CA 1
ATOM 2423 C C . ALA B 1 19 ? -9.157 -5.483 16.261 1.00 33.44 19 ALA B C 1
ATOM 2424 O O . ALA B 1 19 ? -7.989 -5.855 16.424 1.00 32.36 19 ALA B O 1
ATOM 2426 N N . SER B 1 20 ? -9.533 -4.632 15.307 1.00 34.20 20 SER B N 1
ATOM 2427 C CA . SER B 1 20 ? -8.565 -3.988 14.410 1.00 35.71 20 SER B CA 1
ATOM 2428 C C . SER B 1 20 ? -7.487 -3.344 15.220 1.00 36.40 20 SER B C 1
ATOM 2429 O O . SER B 1 20 ? -6.322 -3.506 14.898 1.00 37.84 20 SER B O 1
ATOM 2432 N N . TYR B 1 21 ? -7.897 -2.566 16.223 1.00 35.13 21 TYR B N 1
ATOM 2433 C CA . TYR B 1 21 ? -6.956 -1.858 17.079 1.00 38.45 21 TYR B CA 1
ATOM 2434 C C . TYR B 1 21 ? -6.004 -2.831 17.733 1.00 38.64 21 TYR B C 1
ATOM 2435 O O . TYR B 1 21 ? -4.812 -2.577 17.785 1.00 41.61 21 TYR B O 1
ATOM 2444 N N . SER B 1 22 ? -6.529 -3.943 18.230 1.00 36.20 22 SER B N 1
ATOM 2445 C CA . SER B 1 22 ? -5.677 -4.964 18.832 1.00 37.23 22 SER B CA 1
ATOM 2446 C C . SER B 1 22 ? -4.646 -5.486 17.830 1.00 38.34 22 SER B C 1
ATOM 2447 O O . SER B 1 22 ? -3.502 -5.708 18.181 1.00 38.42 22 SER B O 1
ATOM 2450 N N . ILE B 1 23 ? -5.046 -5.663 16.576 1.00 38.44 23 ILE B N 1
ATOM 2451 C CA . ILE B 1 23 ? -4.131 -6.180 15.560 1.00 39.99 23 ILE B CA 1
ATOM 2452 C C . ILE B 1 23 ? -3.070 -5.166 15.211 1.00 42.70 23 ILE B C 1
ATOM 2453 O O . ILE B 1 23 ? -1.885 -5.482 15.234 1.00 46.07 23 ILE B O 1
ATOM 2458 N N . SER B 1 24 ? -3.495 -3.950 14.886 1.00 45.81 24 SER B N 1
ATOM 2459 C CA . SER B 1 24 ? -2.567 -2.902 14.474 1.00 50.68 24 SER B CA 1
ATOM 2460 C C . SER B 1 24 ? -1.589 -2.495 15.588 1.00 55.57 24 SER B C 1
ATOM 2461 O O . SER B 1 24 ? -0.426 -2.245 15.315 1.00 58.90 24 SER B O 1
ATOM 2464 N N . LYS B 1 25 ? -2.064 -2.421 16.825 1.00 59.32 25 LYS B N 1
ATOM 2465 C CA . LYS B 1 25 ? -1.196 -2.288 17.996 1.00 66.76 25 LYS B CA 1
ATOM 2466 C C . LYS B 1 25 ? -0.991 -3.677 18.576 1.00 68.32 25 LYS B C 1
ATOM 2467 O O . LYS B 1 25 ? -1.896 -4.233 19.174 1.00 75.62 25 LYS B O 1
ATOM 2473 N N . PHE B 1 26 ? 0.188 -4.247 18.441 1.00 65.75 26 PHE B N 1
ATOM 2474 C CA . PHE B 1 26 ? 0.398 -5.562 19.019 1.00 62.24 26 PHE B CA 1
ATOM 2475 C C . PHE B 1 26 ? 1.865 -5.721 19.288 1.00 65.81 26 PHE B C 1
ATOM 2476 O O . PHE B 1 26 ? 2.661 -5.612 18.367 1.00 67.89 26 PHE B O 1
ATOM 2484 N N . LYS B 1 27 ? 2.221 -5.994 20.540 1.00 69.45 27 LYS B N 1
ATOM 2485 C CA . LYS B 1 27 ? 3.612 -5.840 20.970 1.00 75.42 27 LYS B CA 1
ATOM 2486 C C . LYS B 1 27 ? 4.389 -7.140 21.146 1.00 77.35 27 LYS B C 1
ATOM 2487 O O . LYS B 1 27 ? 5.567 -7.198 20.803 1.00 84.91 27 LYS B O 1
ATOM 2493 N N . GLU B 1 28 ? 3.751 -8.166 21.694 1.00 76.32 28 GLU B N 1
ATOM 2494 C CA . GLU B 1 28 ? 4.444 -9.416 21.984 1.00 76.54 28 GLU B CA 1
ATOM 2495 C C . GLU B 1 28 ? 4.832 -10.133 20.683 1.00 73.63 28 GLU B C 1
ATOM 2496 O O . GLU B 1 28 ? 4.349 -9.814 19.596 1.00 73.34 28 GLU B O 1
ATOM 2502 N N . GLU B 1 29 ? 5.750 -11.078 20.805 1.00 75.36 29 GLU B N 1
ATOM 2503 C CA . GLU B 1 29 ? 6.265 -11.830 19.663 1.00 76.84 29 GLU B CA 1
ATOM 2504 C C . GLU B 1 29 ? 5.183 -12.760 19.100 1.00 73.51 29 GLU B C 1
ATOM 2505 O O . GLU B 1 29 ? 4.482 -13.433 19.859 1.00 70.16 29 GLU B O 1
ATOM 2511 N N . VAL B 1 30 ? 5.057 -12.800 17.773 1.00 71.75 30 VAL B N 1
ATOM 2512 C CA . VAL B 1 30 ? 4.041 -13.636 17.145 1.00 70.15 30 VAL B CA 1
ATOM 2513 C C . VAL B 1 30 ? 4.487 -15.090 17.183 1.00 73.73 30 VAL B C 1
ATOM 2514 O O . VAL B 1 30 ? 5.628 -15.394 16.858 1.00 80.84 30 VAL B O 1
ATOM 2518 N N . GLU B 1 31 ? 3.585 -15.976 17.593 1.00 74.87 31 GLU B N 1
ATOM 2519 C CA . GLU B 1 31 ? 3.860 -17.408 17.667 1.00 77.98 31 GLU B CA 1
ATOM 2520 C C . GLU B 1 31 ? 2.886 -18.140 16.732 1.00 74.98 31 GLU B C 1
ATOM 2521 O O . GLU B 1 31 ? 1.670 -18.010 16.879 1.00 71.72 31 GLU B O 1
ATOM 2527 N N . ILE B 1 32 ? 3.428 -18.892 15.769 1.00 74.71 32 ILE B N 1
ATOM 2528 C CA . ILE B 1 32 ? 2.638 -19.482 14.675 1.00 74.40 32 ILE B CA 1
ATOM 2529 C C . ILE B 1 32 ? 2.297 -20.948 14.918 1.00 76.11 32 ILE B C 1
ATOM 2530 O O . ILE B 1 32 ? 3.135 -21.824 14.719 1.00 79.85 32 ILE B O 1
ATOM 2535 N N . LYS B 1 33 ? 1.068 -21.211 15.346 1.00 75.42 33 LYS B N 1
ATOM 2536 C CA . LYS B 1 33 ? 0.559 -22.578 15.399 1.00 76.16 33 LYS B CA 1
ATOM 2537 C C . LYS B 1 33 ? 0.156 -23.021 13.995 1.00 75.45 33 LYS B C 1
ATOM 2538 O O . LYS B 1 33 ? -0.224 -22.200 13.150 1.00 74.89 33 LYS B O 1
ATOM 2544 N N . TYR B 1 34 ? 0.243 -24.325 13.756 1.00 75.53 34 TYR B N 1
ATOM 2545 C CA . TYR B 1 34 ? -0.153 -24.907 12.486 1.00 74.01 34 TYR B CA 1
ATOM 2546 C C . TYR B 1 34 ? -1.301 -25.868 12.728 1.00 73.58 34 TYR B C 1
ATOM 2547 O O . TYR B 1 34 ? -1.133 -26.871 13.405 1.00 74.07 34 TYR B O 1
ATOM 2556 N N . LYS B 1 35 ? -2.471 -25.562 12.176 1.00 72.62 35 LYS B N 1
ATOM 2557 C CA . LYS B 1 35 ? -3.628 -26.454 12.298 1.00 73.74 35 LYS B CA 1
ATOM 2558 C C . LYS B 1 35 ? -3.362 -27.808 11.649 1.00 79.28 35 LYS B C 1
ATOM 2559 O O . LYS B 1 35 ? -2.427 -27.960 10.853 1.00 77.65 35 LYS B O 1
ATOM 2565 N N . SER B 1 36 ? -4.223 -28.773 11.967 1.00 84.24 36 SER B N 1
ATOM 2566 C CA . SER B 1 36 ? -4.071 -30.157 11.503 1.00 89.31 36 SER B CA 1
ATOM 2567 C C . SER B 1 36 ? -4.302 -30.337 9.992 1.00 89.39 36 SER B C 1
ATOM 2568 O O . SER B 1 36 ? -4.421 -31.463 9.509 1.00 93.20 36 SER B O 1
ATOM 2571 N N . ASP B 1 37 ? -4.360 -29.228 9.259 1.00 84.77 37 ASP B N 1
ATOM 2572 C CA . ASP B 1 37 ? -4.367 -29.242 7.801 1.00 83.64 37 ASP B CA 1
ATOM 2573 C C . ASP B 1 37 ? -3.310 -28.272 7.261 1.00 81.28 37 ASP B C 1
ATOM 2574 O O . ASP B 1 37 ? -3.451 -27.751 6.155 1.00 76.29 37 ASP B O 1
ATOM 2579 N N . GLY B 1 38 ? -2.264 -28.021 8.049 1.00 81.69 38 GLY B N 1
ATOM 2580 C CA . GLY B 1 38 ? -1.160 -27.164 7.626 1.00 83.21 38 GLY B CA 1
ATOM 2581 C C . GLY B 1 38 ? -1.359 -25.666 7.819 1.00 83.52 38 GLY B C 1
ATOM 2582 O O . GLY B 1 38 ? -0.372 -24.935 7.968 1.00 86.52 38 GLY B O 1
ATOM 2583 N N . SER B 1 39 ? -2.615 -25.202 7.822 1.00 79.27 39 SER B N 1
ATOM 2584 C CA . SER B 1 39 ? -2.915 -23.759 7.852 1.00 76.95 39 SER B CA 1
ATOM 2585 C C . SER B 1 39 ? -2.427 -23.083 9.135 1.00 75.67 39 SER B C 1
ATOM 2586 O O . SER B 1 39 ? -2.330 -23.712 10.193 1.00 73.39 39 SER B O 1
ATOM 2589 N N . GLU B 1 40 ? -2.088 -21.803 9.010 1.00 75.31 40 GLU B N 1
ATOM 2590 C CA . GLU B 1 40 ? -1.498 -21.044 10.104 1.00 74.80 40 GLU B CA 1
ATOM 2591 C C . GLU B 1 40 ? -2.557 -20.421 10.995 1.00 67.55 40 GLU B C 1
ATOM 2592 O O . GLU B 1 40 ? -3.692 -20.162 10.576 1.00 59.68 40 GLU B O 1
ATOM 2598 N N . VAL B 1 41 ? -2.148 -20.183 12.234 1.00 65.17 41 VAL B N 1
ATOM 2599 C CA . VAL B 1 41 ? -2.938 -19.446 13.194 1.00 61.18 41 VAL B CA 1
ATOM 2600 C C . VAL B 1 41 ? -1.979 -18.891 14.246 1.00 58.89 41 VAL B C 1
ATOM 2601 O O . VAL B 1 41 ? -1.034 -19.565 14.649 1.00 59.78 41 VAL B O 1
ATOM 2605 N N . THR B 1 42 ? -2.217 -17.652 14.665 1.00 55.94 42 THR B N 1
ATOM 2606 C CA . THR B 1 42 ? -1.393 -17.001 15.677 1.00 54.67 42 THR B CA 1
ATOM 2607 C C . THR B 1 42 ? -2.264 -16.519 16.819 1.00 51.85 42 THR B C 1
ATOM 2608 O O . THR B 1 42 ? -3.499 -16.448 16.702 1.00 48.12 42 THR B O 1
ATOM 2612 N N . GLN B 1 43 ? -1.618 -16.165 17.925 1.00 51.54 43 GLN B N 1
ATOM 2613 C CA . GLN B 1 43 ? -2.338 -15.603 19.066 1.00 50.45 43 GLN B CA 1
ATOM 2614 C C . GLN B 1 43 ? -3.033 -14.287 18.685 1.00 47.15 43 GLN B C 1
ATOM 2615 O O . GLN B 1 43 ? -4.000 -13.889 19.321 1.00 47.80 43 GLN B O 1
ATOM 2621 N N . VAL B 1 44 ? -2.543 -13.622 17.642 1.00 44.78 44 VAL B N 1
ATOM 2622 C CA . VAL B 1 44 ? -3.173 -12.403 17.153 1.00 41.45 44 VAL B CA 1
ATOM 2623 C C . VAL B 1 44 ? -4.544 -12.733 16.548 1.00 39.14 44 VAL B C 1
ATOM 2624 O O . VAL B 1 44 ? -5.488 -11.962 16.729 1.00 35.19 44 VAL B O 1
ATOM 2628 N N . ASP B 1 45 ? -4.641 -13.855 15.817 1.00 39.59 45 ASP B N 1
ATOM 2629 C CA . ASP B 1 45 ? -5.914 -14.273 15.206 1.00 38.33 45 ASP B CA 1
ATOM 2630 C C . ASP B 1 45 ? -6.905 -14.570 16.314 1.00 37.49 45 ASP B C 1
ATOM 2631 O O . ASP B 1 45 ? -8.040 -14.100 16.291 1.00 36.53 45 ASP B O 1
ATOM 2636 N N . THR B 1 46 ? -6.475 -15.349 17.297 1.00 38.96 46 THR B N 1
ATOM 2637 C CA . THR B 1 46 ? -7.392 -15.801 18.336 1.00 39.02 46 THR B CA 1
ATOM 2638 C C . THR B 1 46 ? -7.798 -14.668 19.264 1.00 37.93 46 THR B C 1
ATOM 2639 O O . THR B 1 46 ? -8.961 -14.545 19.608 1.00 38.96 46 THR B O 1
ATOM 2643 N N . GLN B 1 47 ? -6.862 -13.807 19.634 1.00 38.81 47 GLN B N 1
ATOM 2644 C CA . GLN B 1 47 ? -7.200 -12.658 20.489 1.00 39.78 47 GLN B CA 1
ATOM 2645 C C . GLN B 1 47 ? -8.183 -11.705 19.813 1.00 36.66 47 GLN B C 1
ATOM 2646 O O . GLN B 1 47 ? -9.107 -11.217 20.445 1.00 36.25 47 GLN B O 1
ATOM 2652 N N . SER B 1 48 ? -7.991 -11.458 18.528 1.00 35.12 48 SER B N 1
ATOM 2653 C CA . SER B 1 48 ? -8.949 -10.688 17.767 1.00 34.27 48 SER B CA 1
ATOM 2654 C C . SER B 1 48 ? -10.357 -11.308 17.823 1.00 34.40 48 SER B C 1
ATOM 2655 O O . SER B 1 48 ? -11.344 -10.601 18.007 1.00 32.53 48 SER B O 1
ATOM 2658 N N . GLN B 1 49 ? -10.441 -12.627 17.652 1.00 35.27 49 GLN B N 1
ATOM 2659 C CA . GLN B 1 49 ? -11.732 -13.302 17.655 1.00 32.79 49 GLN B CA 1
ATOM 2660 C C . GLN B 1 49 ? -12.405 -13.217 19.005 1.00 32.52 49 GLN B C 1
ATOM 2661 O O . GLN B 1 49 ? -13.614 -13.039 19.079 1.00 31.12 49 GLN B O 1
ATOM 2667 N N . GLN B 1 50 ? -11.628 -13.378 20.069 1.00 35.37 50 GLN B N 1
ATOM 2668 C CA . GLN B 1 50 ? -12.170 -13.290 21.430 1.00 37.65 50 GLN B CA 1
ATOM 2669 C C . GLN B 1 50 ? -12.756 -11.915 21.721 1.00 34.32 50 GLN B C 1
ATOM 2670 O O . GLN B 1 50 ? -13.786 -11.799 22.375 1.00 33.60 50 GLN B O 1
ATOM 2676 N N . ILE B 1 51 ? -12.067 -10.887 21.250 1.00 32.95 51 ILE B N 1
ATOM 2677 C CA . ILE B 1 51 ? -12.524 -9.519 21.389 1.00 32.56 51 ILE B CA 1
ATOM 2678 C C . ILE B 1 51 ? -13.878 -9.377 20.717 1.00 32.60 51 ILE B C 1
ATOM 2679 O O . ILE B 1 51 ? -14.856 -9.001 21.361 1.00 32.86 51 ILE B O 1
ATOM 2684 N N . ILE B 1 52 ? -13.938 -9.751 19.440 1.00 31.11 52 ILE B N 1
ATOM 2685 C CA . ILE B 1 52 ? -15.163 -9.667 18.676 1.00 30.49 52 ILE B CA 1
ATOM 2686 C C . ILE B 1 52 ? -16.281 -10.441 19.368 1.00 30.79 52 ILE B C 1
ATOM 2687 O O . ILE B 1 52 ? -17.370 -9.905 19.577 1.00 30.84 52 ILE B O 1
ATOM 2692 N N . PHE B 1 53 ? -16.010 -11.692 19.727 1.00 31.28 53 PHE B N 1
ATOM 2693 C CA . PHE B 1 53 ? -17.015 -12.534 20.383 1.00 32.17 53 PHE B CA 1
ATOM 2694 C C . PHE B 1 53 ? -17.440 -11.986 21.746 1.00 32.66 53 PHE B C 1
ATOM 2695 O O . PHE B 1 53 ? -18.630 -12.002 22.070 1.00 32.94 53 PHE B O 1
ATOM 2703 N N . SER B 1 54 ? -16.486 -11.490 22.529 1.00 32.24 54 SER B N 1
ATOM 2704 C CA . SER B 1 54 ? -16.793 -11.013 23.882 1.00 32.97 54 SER B CA 1
ATOM 2705 C C . SER B 1 54 ? -17.685 -9.772 23.830 1.00 33.11 54 SER B C 1
ATOM 2706 O O . SER B 1 54 ? -18.697 -9.685 24.518 1.00 33.14 54 SER B O 1
ATOM 2709 N N . ILE B 1 55 ? -17.329 -8.828 22.968 1.00 34.53 55 ILE B N 1
ATOM 2710 C CA . ILE B 1 55 ? -18.095 -7.591 22.844 1.00 32.87 55 ILE B CA 1
ATOM 2711 C C . ILE B 1 55 ? -19.519 -7.883 22.390 1.00 32.30 55 ILE B C 1
ATOM 2712 O O . ILE B 1 55 ? -20.468 -7.336 22.933 1.00 31.32 55 ILE B O 1
ATOM 2717 N N . ILE B 1 56 ? -19.662 -8.751 21.397 1.00 33.57 56 ILE B N 1
ATOM 2718 C CA . ILE B 1 56 ? -20.975 -9.020 20.835 1.00 33.65 56 ILE B CA 1
ATOM 2719 C C . ILE B 1 56 ? -21.830 -9.810 21.820 1.00 34.11 56 ILE B C 1
ATOM 2720 O O . ILE B 1 56 ? -22.973 -9.422 22.092 1.00 33.46 56 ILE B O 1
ATOM 2725 N N . LYS B 1 57 ? -21.269 -10.883 22.376 1.00 34.79 57 LYS B N 1
ATOM 2726 C CA . LYS B 1 57 ? -22.023 -11.755 23.290 1.00 37.73 57 LYS B CA 1
ATOM 2727 C C . LYS B 1 57 ? -22.328 -11.122 24.635 1.00 37.52 57 LYS B C 1
ATOM 2728 O O . LYS B 1 57 ? -23.284 -11.515 25.289 1.00 37.44 57 LYS B O 1
ATOM 2734 N N . ASN B 1 58 ? -21.527 -10.148 25.056 1.00 38.09 58 ASN B N 1
ATOM 2735 C CA . ASN B 1 58 ? -21.858 -9.400 26.262 1.00 42.02 58 ASN B CA 1
ATOM 2736 C C . ASN B 1 58 ? -23.194 -8.646 26.097 1.00 41.85 58 ASN B C 1
ATOM 2737 O O . ASN B 1 58 ? -23.947 -8.523 27.047 1.00 45.25 58 ASN B O 1
ATOM 2742 N N . LYS B 1 59 ? -23.483 -8.154 24.896 1.00 40.01 59 LYS B N 1
ATOM 2743 C CA . LYS B 1 59 ? -24.789 -7.543 24.610 1.00 42.04 59 LYS B CA 1
ATOM 2744 C C . LYS B 1 59 ? -25.853 -8.571 24.279 1.00 40.99 59 LYS B C 1
ATOM 2745 O O . LYS B 1 59 ? -26.982 -8.448 24.714 1.00 40.75 59 LYS B O 1
ATOM 2751 N N . TYR B 1 60 ? -25.494 -9.566 23.480 1.00 39.01 60 TYR B N 1
ATOM 2752 C CA . TYR B 1 60 ? -26.457 -10.528 22.996 1.00 39.59 60 TYR B CA 1
ATOM 2753 C C . TYR B 1 60 ? -25.989 -11.951 23.298 1.00 40.46 60 TYR B C 1
ATOM 2754 O O . TYR B 1 60 ? -25.492 -12.653 22.418 1.00 42.71 60 TYR B O 1
ATOM 2763 N N . PRO B 1 61 ? -26.144 -12.391 24.547 1.00 39.20 61 PRO B N 1
ATOM 2764 C CA . PRO B 1 61 ? -25.625 -13.714 24.913 1.00 39.68 61 PRO B CA 1
ATOM 2765 C C . PRO B 1 61 ? -26.182 -14.878 24.094 1.00 40.89 61 PRO B C 1
ATOM 2766 O O . PRO B 1 61 ? -25.482 -15.867 23.904 1.00 43.15 61 PRO B O 1
ATOM 2770 N N . THR B 1 62 ? -27.420 -14.779 23.623 1.00 41.59 62 THR B N 1
ATOM 2771 C CA . THR B 1 62 ? -28.034 -15.883 22.877 1.00 42.99 62 THR B CA 1
ATOM 2772 C C . THR B 1 62 ? -27.660 -15.891 21.394 1.00 42.37 62 THR B C 1
ATOM 2773 O O . THR B 1 62 ? -28.039 -16.795 20.664 1.00 44.48 62 THR B O 1
ATOM 2777 N N . ILE B 1 63 ? -26.926 -14.893 20.933 1.00 40.64 63 ILE B N 1
ATOM 2778 C CA . ILE B 1 63 ? -26.802 -14.705 19.502 1.00 40.86 63 ILE B CA 1
ATOM 2779 C C . ILE B 1 63 ? -25.941 -15.792 18.859 1.00 41.30 63 ILE B C 1
ATOM 2780 O O . ILE B 1 63 ? -24.996 -16.307 19.470 1.00 41.05 63 ILE B O 1
ATOM 2785 N N . ASN B 1 64 ? -26.316 -16.149 17.630 1.00 41.27 64 ASN B N 1
ATOM 2786 C CA . ASN B 1 64 ? -25.598 -17.129 16.844 1.00 39.35 64 ASN B CA 1
ATOM 2787 C C . ASN B 1 64 ? -24.446 -16.501 16.101 1.00 38.29 64 ASN B C 1
ATOM 2788 O O . ASN B 1 64 ? -24.633 -15.649 15.216 1.00 37.80 64 ASN B O 1
ATOM 2793 N N . ILE B 1 65 ? -23.249 -16.955 16.435 1.00 38.56 65 ILE B N 1
ATOM 2794 C CA . ILE B 1 65 ? -22.053 -16.360 15.900 1.00 39.24 65 ILE B CA 1
ATOM 2795 C C . ILE B 1 65 ? -20.982 -17.411 15.633 1.00 38.70 65 ILE B C 1
ATOM 2796 O O . ILE B 1 65 ? -20.631 -18.202 16.494 1.00 40.81 65 ILE B O 1
ATOM 2801 N N . ILE B 1 66 ? -20.465 -17.377 14.414 1.00 38.22 66 ILE B N 1
ATOM 2802 C CA . ILE B 1 66 ? -19.553 -18.369 13.900 1.00 38.26 66 ILE B CA 1
ATOM 2803 C C . ILE B 1 66 ? -18.255 -17.702 13.461 1.00 35.08 66 ILE B C 1
ATOM 2804 O O . ILE B 1 66 ? -18.282 -16.733 12.712 1.00 36.31 66 ILE B O 1
ATOM 2809 N N . GLY B 1 67 ? -17.122 -18.233 13.902 1.00 34.82 67 GLY B N 1
ATOM 2810 C CA . GLY B 1 67 ? -15.822 -17.625 13.626 1.00 34.74 67 GLY B CA 1
ATOM 2811 C C . GLY B 1 67 ? -14.835 -18.635 13.093 1.00 36.04 67 GLY B C 1
ATOM 2812 O O . GLY B 1 67 ? -14.929 -19.819 13.421 1.00 38.91 67 GLY B O 1
ATOM 2813 N N . GLU B 1 68 ? -13.890 -18.177 12.269 1.00 34.40 68 GLU B N 1
ATOM 2814 C CA . GLU B 1 68 ? -12.892 -19.070 11.703 1.00 35.15 68 GLU B CA 1
ATOM 2815 C C . GLU B 1 68 ? -12.267 -19.893 12.819 1.00 37.21 68 GLU B C 1
ATOM 2816 O O . GLU B 1 68 ? -12.334 -21.116 12.798 1.00 38.78 68 GLU B O 1
ATOM 2822 N N . GLU B 1 69 ? -11.711 -19.216 13.814 1.00 38.31 69 GLU B N 1
ATOM 2823 C CA . GLU B 1 69 ? -10.865 -19.879 14.803 1.00 40.13 69 GLU B CA 1
ATOM 2824 C C . GLU B 1 69 ? -11.641 -20.585 15.901 1.00 39.51 69 GLU B C 1
ATOM 2825 O O . GLU B 1 69 ? -12.854 -20.418 16.043 1.00 38.03 69 GLU B O 1
ATOM 2831 N N . ASP B 1 70 ? -10.920 -21.406 16.655 1.00 41.59 70 ASP B N 1
ATOM 2832 C CA . ASP B 1 70 ? -11.503 -22.201 17.739 1.00 45.19 70 ASP B CA 1
ATOM 2833 C C . ASP B 1 70 ? -11.473 -21.461 19.077 1.00 43.58 70 ASP B C 1
ATOM 2834 O O . ASP B 1 70 ? -10.887 -21.945 20.029 1.00 48.72 70 ASP B O 1
ATOM 2839 N N . VAL B 1 71 ? -12.081 -20.287 19.143 1.00 41.77 71 VAL B N 1
ATOM 2840 C CA . VAL B 1 71 ? -12.252 -19.585 20.407 1.00 43.08 71 VAL B CA 1
ATOM 2841 C C . VAL B 1 71 ? -13.625 -18.961 20.440 1.00 41.69 71 VAL B C 1
ATOM 2842 O O . VAL B 1 71 ? -14.273 -18.825 19.411 1.00 41.12 71 VAL B O 1
ATOM 2846 N N . GLU B 1 72 ? -14.062 -18.602 21.630 1.00 44.25 72 GLU B N 1
ATOM 2847 C CA . GLU B 1 72 ? -15.355 -17.974 21.828 1.00 47.67 72 GLU B CA 1
ATOM 2848 C C . GLU B 1 72 ? -15.139 -16.678 22.626 1.00 46.33 72 GLU B C 1
ATOM 2849 O O . GLU B 1 72 ? -14.152 -15.993 22.394 1.00 43.92 72 GLU B O 1
ATOM 2855 N N . ASN B 1 73 ? -16.051 -16.340 23.535 1.00 47.49 73 ASN B N 1
ATOM 2856 C CA . ASN B 1 73 ? -16.048 -15.030 24.236 1.00 49.12 73 ASN B CA 1
ATOM 2857 C C . ASN B 1 73 ? -15.287 -14.872 25.572 1.00 50.42 73 ASN B C 1
ATOM 2858 O O . ASN B 1 73 ? -15.833 -14.324 26.542 1.00 53.38 73 ASN B O 1
ATOM 2863 N N . GLY B 1 74 ? -14.034 -15.297 25.640 1.00 49.79 74 GLY B N 1
ATOM 2864 C CA . GLY B 1 74 ? -13.275 -15.209 26.899 1.00 55.82 74 GLY B CA 1
ATOM 2865 C C . GLY B 1 74 ? -13.313 -13.977 27.834 1.00 54.11 74 GLY B C 1
ATOM 2866 O O . GLY B 1 74 ? -13.182 -14.117 29.055 1.00 54.63 74 GLY B O 1
ATOM 2867 N N . ILE B 1 75 ? -13.471 -12.782 27.272 1.00 51.97 75 ILE B N 1
ATOM 2868 C CA . ILE B 1 75 ? -13.009 -11.537 27.911 1.00 51.72 75 ILE B CA 1
ATOM 2869 C C . ILE B 1 75 ? -14.048 -10.830 28.787 1.00 52.66 75 ILE B C 1
ATOM 2870 O O . ILE B 1 75 ? -15.176 -10.595 28.357 1.00 52.42 75 ILE B O 1
ATOM 2875 N N . PRO B 1 76 ? -13.653 -10.459 30.018 1.00 57.04 76 PRO B N 1
ATOM 2876 C CA . PRO B 1 76 ? -14.613 -9.905 30.970 1.00 58.82 76 PRO B CA 1
ATOM 2877 C C . PRO B 1 76 ? -15.063 -8.508 30.597 1.00 60.78 76 PRO B C 1
ATOM 2878 O O . PRO B 1 76 ? -14.296 -7.732 30.032 1.00 58.58 76 PRO B O 1
ATOM 2882 N N . ASP B 1 77 ? -16.308 -8.212 30.954 1.00 64.95 77 ASP B N 1
ATOM 2883 C CA . ASP B 1 77 ? -17.002 -6.977 30.604 1.00 66.53 77 ASP B CA 1
ATOM 2884 C C . ASP B 1 77 ? -16.185 -5.706 30.850 1.00 63.91 77 ASP B C 1
ATOM 2885 O O . ASP B 1 77 ? -16.236 -4.771 30.047 1.00 64.87 77 ASP B O 1
ATOM 2890 N N . ASN B 1 78 ? -15.411 -5.686 31.933 1.00 61.29 78 ASN B N 1
ATOM 2891 C CA . ASN B 1 78 ? -14.685 -4.479 32.319 1.00 61.95 78 ASN B CA 1
ATOM 2892 C C . ASN B 1 78 ? -13.353 -4.242 31.597 1.00 59.39 78 ASN B C 1
ATOM 2893 O O . ASN B 1 78 ? -12.735 -3.201 31.785 1.00 60.97 78 ASN B O 1
ATOM 2898 N N . GLN B 1 79 ? -12.912 -5.180 30.767 1.00 57.27 79 GLN B N 1
ATOM 2899 C CA . GLN B 1 79 ? -11.831 -4.890 29.821 1.00 55.52 79 GLN B CA 1
ATOM 2900 C C . GLN B 1 79 ? -12.336 -4.475 28.428 1.00 52.70 79 GLN B C 1
ATOM 2901 O O . GLN B 1 79 ? -11.532 -4.193 27.538 1.00 50.43 79 GLN B O 1
ATOM 2907 N N . LEU B 1 80 ? -13.651 -4.448 28.237 1.00 51.35 80 LEU B N 1
ATOM 2908 C CA . LEU B 1 80 ? -14.227 -4.177 26.928 1.00 53.31 80 LEU B CA 1
ATOM 2909 C C . LEU B 1 80 ? -14.598 -2.705 26.778 1.00 51.35 80 LEU B C 1
ATOM 2910 O O . LEU B 1 80 ? -15.125 -2.103 27.709 1.00 52.49 80 LEU B O 1
ATOM 2915 N N . PRO B 1 81 ? -14.362 -2.126 25.591 1.00 48.35 81 PRO B N 1
ATOM 2916 C CA . PRO B 1 81 ? -14.778 -0.747 25.399 1.00 46.96 81 PRO B CA 1
ATOM 2917 C C . PRO B 1 81 ? -16.288 -0.576 25.518 1.00 43.55 81 PRO B C 1
ATOM 2918 O O . PRO B 1 81 ? -17.054 -1.517 25.355 1.00 41.28 81 PRO B O 1
ATOM 2922 N N . THR B 1 82 ? -16.702 0.640 25.800 1.00 43.20 82 THR B N 1
ATOM 2923 C CA . THR B 1 82 ? -18.112 0.959 25.800 1.00 42.51 82 THR B CA 1
ATOM 2924 C C . THR B 1 82 ? -18.617 1.019 24.337 1.00 39.75 82 THR B C 1
ATOM 2925 O O . THR B 1 82 ? -17.842 1.245 23.399 1.00 39.50 82 THR B O 1
ATOM 2929 N N . ILE B 1 83 ? -19.910 0.806 24.137 1.00 37.22 83 ILE B N 1
ATOM 2930 C CA . ILE B 1 83 ? -20.451 0.731 22.788 1.00 36.23 83 ILE B CA 1
ATOM 2931 C C . ILE B 1 83 ? -20.691 2.128 22.203 1.00 36.85 83 ILE B C 1
ATOM 2932 O O . ILE B 1 83 ? -21.255 2.995 22.856 1.00 37.67 83 ILE B O 1
ATOM 2937 N N . THR B 1 84 ? -20.290 2.311 20.949 1.00 37.30 84 THR B N 1
ATOM 2938 C CA . THR B 1 84 ? -20.535 3.547 20.211 1.00 37.47 84 THR B CA 1
ATOM 2939 C C . THR B 1 84 ? -22.027 3.863 20.095 1.00 37.82 84 THR B C 1
ATOM 2940 O O . THR B 1 84 ? -22.870 2.973 20.130 1.00 39.28 84 THR B O 1
ATOM 2944 N N . GLN B 1 85 ? -22.332 5.146 19.969 1.00 40.95 85 GLN B N 1
ATOM 2945 C CA . GLN B 1 85 ? -23.698 5.628 19.814 1.00 42.88 85 GLN B CA 1
ATOM 2946 C C . GLN B 1 85 ? -23.863 6.376 18.491 1.00 40.59 85 GLN B C 1
ATOM 2947 O O . GLN B 1 85 ? -24.339 7.496 18.455 1.00 38.29 85 GLN B O 1
ATOM 2953 N N . LEU B 1 86 ? -23.466 5.728 17.408 1.00 37.98 86 LEU B N 1
ATOM 2954 C CA . LEU B 1 86 ? -23.589 6.312 16.089 1.00 38.96 86 LEU B CA 1
ATOM 2955 C C . LEU B 1 86 ? -25.019 6.279 15.583 1.00 38.77 86 LEU B C 1
ATOM 2956 O O . LEU B 1 86 ? -25.776 5.361 15.891 1.00 41.29 86 LEU B O 1
ATOM 2961 N N . SER B 1 87 ? -25.392 7.302 14.832 1.00 39.59 87 SER B N 1
ATOM 2962 C CA . SER B 1 87 ? -26.619 7.271 14.041 1.00 42.37 87 SER B CA 1
ATOM 2963 C C . SER B 1 87 ? -26.213 7.175 12.573 1.00 43.35 87 SER B C 1
ATOM 2964 O O . SER B 1 87 ? -25.088 7.516 12.203 1.00 40.39 87 SER B O 1
ATOM 2967 N N . PHE B 1 88 ? -27.145 6.728 11.743 1.00 45.31 88 PHE B N 1
ATOM 2968 C CA . PHE B 1 88 ? -26.825 6.346 10.387 1.00 46.67 88 PHE B CA 1
ATOM 2969 C C . PHE B 1 88 ? -27.688 7.070 9.355 1.00 50.55 88 PHE B C 1
ATOM 2970 O O . PHE B 1 88 ? -28.322 6.433 8.523 1.00 50.20 88 PHE B O 1
ATOM 2978 N N . GLY B 1 89 ? -27.701 8.400 9.410 1.00 54.14 89 GLY B N 1
ATOM 2979 C CA . GLY B 1 89 ? -28.411 9.206 8.417 1.00 55.08 89 GLY B CA 1
ATOM 2980 C C . GLY B 1 89 ? -29.824 8.722 8.149 1.00 56.46 89 GLY B C 1
ATOM 2981 O O . GLY B 1 89 ? -30.583 8.464 9.084 1.00 57.30 89 GLY B O 1
ATOM 2982 N N . SER B 1 90 ? -30.165 8.549 6.870 1.00 56.95 90 SER B N 1
ATOM 2983 C CA . SER B 1 90 ? -31.547 8.244 6.494 1.00 58.59 90 SER B CA 1
ATOM 2984 C C . SER B 1 90 ? -31.931 6.771 6.690 1.00 55.49 90 SER B C 1
ATOM 2985 O O . SER B 1 90 ? -33.090 6.412 6.517 1.00 55.33 90 SER B O 1
ATOM 2988 N N . LEU B 1 91 ? -30.977 5.924 7.065 1.00 52.50 91 LEU B N 1
ATOM 2989 C CA . LEU B 1 91 ? -31.279 4.519 7.334 1.00 49.86 91 LEU B CA 1
ATOM 2990 C C . LEU B 1 91 ? -32.322 4.403 8.432 1.00 51.07 91 LEU B C 1
ATOM 2991 O O . LEU B 1 91 ? -32.280 5.132 9.415 1.00 51.63 91 LEU B O 1
ATOM 2996 N N . GLU B 1 92 ? -33.249 3.472 8.236 1.00 53.63 92 GLU B N 1
ATOM 2997 C CA . GLU B 1 92 ? -34.361 3.247 9.148 1.00 55.44 92 GLU B CA 1
ATOM 2998 C C . GLU B 1 92 ? -33.955 2.301 10.261 1.00 53.01 92 GLU B C 1
ATOM 2999 O O . GLU B 1 92 ? -33.438 1.214 10.000 1.00 52.69 92 GLU B O 1
ATOM 3005 N N . ASN B 1 93 ? -34.217 2.707 11.497 1.00 52.29 93 ASN B N 1
ATOM 3006 C CA . ASN B 1 93 ? -33.858 1.922 12.661 1.00 50.43 93 ASN B CA 1
ATOM 3007 C C . ASN B 1 93 ? -34.928 0.869 12.987 1.00 52.36 93 ASN B C 1
ATOM 3008 O O . ASN B 1 93 ? -35.938 1.162 13.610 1.00 57.18 93 ASN B O 1
ATOM 3013 N N . LYS B 1 94 ? -34.693 -0.364 12.557 1.00 53.29 94 LYS B N 1
ATOM 3014 C CA . LYS B 1 94 ? -35.659 -1.447 12.736 1.00 56.34 94 LYS B CA 1
ATOM 3015 C C . LYS B 1 94 ? -35.504 -2.142 14.089 1.00 54.18 94 LYS B C 1
ATOM 3016 O O . LYS B 1 94 ? -34.395 -2.235 14.620 1.00 52.97 94 LYS B O 1
ATOM 3022 N N . ILE B 1 95 ? -36.615 -2.640 14.628 1.00 52.08 95 ILE B N 1
ATOM 3023 C CA . ILE B 1 95 ? -36.577 -3.680 15.645 1.00 51.06 95 ILE B CA 1
ATOM 3024 C C . ILE B 1 95 ? -36.369 -5.013 14.935 1.00 49.49 95 ILE B C 1
ATOM 3025 O O . ILE B 1 95 ? -37.052 -5.311 13.975 1.00 50.54 95 ILE B O 1
ATOM 3030 N N . ILE B 1 96 ? -35.437 -5.820 15.429 1.00 49.03 96 ILE B N 1
ATOM 3031 C CA . ILE B 1 96 ? -35.122 -7.106 14.814 1.00 47.98 96 ILE B CA 1
ATOM 3032 C C . ILE B 1 96 ? -35.024 -8.198 15.862 1.00 47.24 96 ILE B C 1
ATOM 3033 O O . ILE B 1 96 ? -34.774 -7.920 17.042 1.00 45.42 96 ILE B O 1
ATOM 3038 N N . ASN B 1 97 ? -35.196 -9.440 15.418 1.00 47.00 97 ASN B N 1
ATOM 3039 C CA . ASN B 1 97 ? -35.112 -10.589 16.307 1.00 47.98 97 ASN B CA 1
ATOM 3040 C C . ASN B 1 97 ? -33.705 -11.141 16.382 1.00 45.32 97 ASN B C 1
ATOM 3041 O O . ASN B 1 97 ? -33.116 -11.527 15.374 1.00 45.67 97 ASN B O 1
ATOM 3046 N N . ILE B 1 98 ? -33.191 -11.214 17.595 1.00 44.55 98 ILE B N 1
ATOM 3047 C CA . ILE B 1 98 ? -31.849 -11.702 17.842 1.00 44.67 98 ILE B CA 1
ATOM 3048 C C . ILE B 1 98 ? -31.657 -13.111 17.283 1.00 45.08 98 ILE B C 1
ATOM 3049 O O . ILE B 1 98 ? -30.619 -13.420 16.696 1.00 43.73 98 ILE B O 1
ATOM 3054 N N . ASN B 1 99 ? -32.666 -13.954 17.425 1.00 47.71 99 ASN B N 1
ATOM 3055 C CA . ASN B 1 99 ? -32.528 -15.333 16.960 1.00 51.00 99 ASN B CA 1
ATOM 3056 C C . ASN B 1 99 ? -32.674 -15.512 15.444 1.00 50.15 99 ASN B C 1
ATOM 3057 O O . ASN B 1 99 ? -32.438 -16.600 14.940 1.00 50.50 99 ASN B O 1
ATOM 3062 N N . ASP B 1 100 ? -33.027 -14.451 14.715 1.00 49.16 100 ASP B N 1
ATOM 3063 C CA . ASP B 1 100 ? -32.964 -14.483 13.247 1.00 47.51 100 ASP B CA 1
ATOM 3064 C C . ASP B 1 100 ? -31.586 -14.101 12.732 1.00 43.98 100 ASP B C 1
ATOM 3065 O O . ASP B 1 100 ? -31.338 -14.152 11.529 1.00 42.22 100 ASP B O 1
ATOM 3070 N N . ILE B 1 101 ? -30.693 -13.723 13.642 1.00 40.52 101 ILE B N 1
ATOM 3071 C CA . ILE B 1 101 ? -29.383 -13.265 13.255 1.00 38.31 101 ILE B CA 1
ATOM 3072 C C . ILE B 1 101 ? -28.378 -14.394 13.279 1.00 38.60 101 ILE B C 1
ATOM 3073 O O . ILE B 1 101 ? -28.385 -15.224 14.194 1.00 39.90 101 ILE B O 1
ATOM 3078 N N . ILE B 1 102 ? -27.519 -14.423 12.261 1.00 36.79 102 ILE B N 1
ATOM 3079 C CA . ILE B 1 102 ? -26.334 -15.259 12.286 1.00 36.84 102 I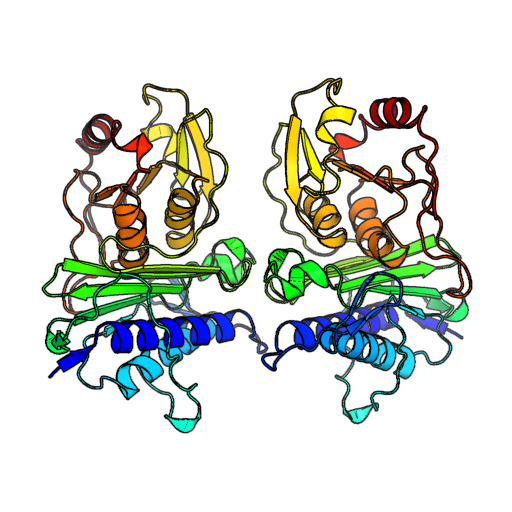LE B CA 1
ATOM 3080 C C . ILE B 1 102 ? -25.168 -14.401 11.846 1.00 35.29 102 ILE B C 1
ATOM 3081 O O . ILE B 1 102 ? -25.264 -13.704 10.856 1.00 35.72 102 ILE B O 1
ATOM 3086 N N . ILE B 1 103 ? -24.070 -14.471 12.590 1.00 35.48 103 ILE B N 1
ATOM 3087 C CA . ILE B 1 103 ? -22.914 -13.635 12.350 1.00 33.50 103 ILE B CA 1
ATOM 3088 C C . ILE B 1 103 ? -21.738 -14.505 12.002 1.00 32.70 103 ILE B C 1
ATOM 3089 O O . ILE B 1 103 ? -21.485 -15.503 12.656 1.00 35.04 103 ILE B O 1
ATOM 3094 N N . TYR B 1 104 ? -21.003 -14.095 10.986 1.00 33.08 104 TYR B N 1
ATOM 3095 C CA . TYR B 1 104 ? -19.894 -14.870 10.446 1.00 33.31 104 TYR B CA 1
ATOM 3096 C C . TYR B 1 104 ? -18.614 -14.047 10.482 1.00 31.32 104 TYR B C 1
ATOM 3097 O O . TYR B 1 104 ? -18.563 -12.965 9.912 1.00 32.78 104 TYR B O 1
ATOM 3106 N N . VAL B 1 105 ? -17.596 -14.552 11.172 1.00 31.40 105 VAL B N 1
ATOM 3107 C CA . VAL B 1 105 ? -16.413 -13.761 11.531 1.00 30.36 105 VAL B CA 1
ATOM 3108 C C . VAL B 1 105 ? -15.117 -14.378 11.072 1.00 29.78 105 VAL B C 1
ATOM 3109 O O . VAL B 1 105 ? -14.868 -15.552 11.314 1.00 30.29 105 VAL B O 1
ATOM 3113 N N . ASP B 1 106 ? -14.283 -13.577 10.425 1.00 30.72 106 ASP B N 1
ATOM 3114 C CA . ASP B 1 106 ? -12.879 -13.913 10.260 1.00 31.99 106 ASP B CA 1
ATOM 3115 C C . ASP B 1 106 ? -12.140 -12.850 11.046 1.00 32.72 106 ASP B C 1
ATOM 3116 O O . ASP B 1 106 ? -12.107 -11.693 10.635 1.00 33.45 106 ASP B O 1
ATOM 3121 N N . PRO B 1 107 ? -11.553 -13.229 12.185 1.00 32.59 107 PRO B N 1
ATOM 3122 C CA . PRO B 1 107 ? -10.859 -12.266 13.024 1.00 33.13 107 PRO B CA 1
ATOM 3123 C C . PRO B 1 107 ? -9.578 -11.727 12.390 1.00 32.84 107 PRO B C 1
ATOM 3124 O O . PRO B 1 107 ? -9.099 -10.659 12.769 1.00 32.54 107 PRO B O 1
ATOM 3128 N N . LEU B 1 108 ? -9.018 -12.478 11.454 1.00 33.32 108 LEU B N 1
ATOM 3129 C CA . LEU B 1 108 ? -7.852 -12.028 10.718 1.00 34.26 108 LEU B CA 1
ATOM 3130 C C . LEU B 1 108 ? -7.779 -12.815 9.417 1.00 34.98 108 LEU B C 1
ATOM 3131 O O . LEU B 1 108 ? -7.363 -13.984 9.383 1.00 32.87 108 LEU B O 1
ATOM 3136 N N . ASP B 1 109 ? -8.237 -12.170 8.353 1.00 36.57 109 ASP B N 1
ATOM 3137 C CA . ASP B 1 109 ? -8.125 -12.734 7.024 1.00 39.44 109 ASP B CA 1
ATOM 3138 C C . ASP B 1 109 ? -6.778 -12.364 6.434 1.00 40.26 109 ASP B C 1
ATOM 3139 O O . ASP B 1 109 ? -6.452 -11.190 6.323 1.00 43.17 109 ASP B O 1
ATOM 3144 N N . GLY B 1 110 ? -6.012 -13.375 6.048 1.00 41.11 110 GLY B N 1
ATOM 3145 C CA . GLY B 1 110 ? -4.670 -13.183 5.532 1.00 42.81 110 GLY B CA 1
ATOM 3146 C C . GLY B 1 110 ? -3.646 -13.430 6.610 1.00 45.34 110 GLY B C 1
ATOM 3147 O O . GLY B 1 110 ? -2.694 -12.661 6.748 1.00 46.40 110 GLY B O 1
ATOM 3148 N N . THR B 1 111 ? -3.837 -14.504 7.376 1.00 46.63 111 THR B N 1
ATOM 3149 C CA . THR B 1 111 ? -2.906 -14.847 8.441 1.00 50.10 111 THR B CA 1
ATOM 3150 C C . THR B 1 111 ? -1.497 -15.032 7.864 1.00 53.22 111 THR B C 1
ATOM 3151 O O . THR B 1 111 ? -0.514 -14.645 8.483 1.00 56.28 111 THR B O 1
ATOM 3155 N N . ASP B 1 112 ? -1.401 -15.636 6.683 1.00 53.61 112 ASP B N 1
ATOM 3156 C CA . ASP B 1 112 ? -0.099 -15.823 6.021 1.00 57.03 112 ASP B CA 1
ATOM 3157 C C . ASP B 1 112 ? 0.452 -14.510 5.454 1.00 57.09 112 ASP B C 1
ATOM 3158 O O . ASP B 1 112 ? 1.656 -14.271 5.494 1.00 58.95 112 ASP B O 1
ATOM 3163 N N . CYS B 1 113 ? -0.433 -13.662 4.937 1.00 55.37 113 CYS B N 1
ATOM 3164 C CA . CYS B 1 113 ? -0.054 -12.311 4.531 1.00 55.47 113 CYS B CA 1
ATOM 3165 C C . CYS B 1 113 ? 0.554 -11.561 5.715 1.00 55.11 113 CYS B C 1
ATOM 3166 O O . CYS B 1 113 ? 1.573 -10.885 5.574 1.00 55.35 113 CYS B O 1
ATOM 3169 N N . TYR B 1 114 ? -0.069 -11.711 6.880 1.00 52.34 114 TYR B N 1
ATOM 3170 C CA . TYR B 1 114 ? 0.422 -11.103 8.108 1.00 53.37 114 TYR B CA 1
ATOM 3171 C C . TYR B 1 114 ? 1.826 -11.591 8.448 1.00 55.09 114 TYR B C 1
ATOM 3172 O O . TYR B 1 114 ? 2.737 -10.785 8.611 1.00 56.29 114 TYR B O 1
ATOM 3181 N N . THR B 1 115 ? 2.010 -12.908 8.508 1.00 56.63 115 THR B N 1
ATOM 3182 C CA . THR B 1 115 ? 3.307 -13.488 8.886 1.00 60.02 115 THR B CA 1
ATOM 3183 C C . THR B 1 115 ? 4.412 -13.239 7.853 1.00 62.33 115 THR B C 1
ATOM 3184 O O . THR B 1 115 ? 5.567 -13.545 8.111 1.00 64.73 115 THR B O 1
ATOM 3188 N N . HIS B 1 116 ? 4.054 -12.717 6.682 1.00 62.78 116 HIS B N 1
ATOM 3189 C CA . HIS B 1 116 ? 5.009 -12.422 5.616 1.00 65.43 116 HIS B CA 1
ATOM 3190 C C . HIS B 1 116 ? 5.118 -10.919 5.358 1.00 63.40 116 HIS B C 1
ATOM 3191 O O . HIS B 1 116 ? 5.601 -10.508 4.311 1.00 65.12 116 HIS B O 1
ATOM 3198 N N . LYS B 1 117 ? 4.652 -10.105 6.300 1.00 61.68 117 LYS B N 1
ATOM 3199 C CA . LYS B 1 117 ? 4.699 -8.634 6.186 1.00 62.07 117 LYS B CA 1
ATOM 3200 C C . LYS B 1 117 ? 3.914 -8.022 5.014 1.00 59.78 117 LYS B C 1
ATOM 3201 O O . LYS B 1 117 ? 4.141 -6.873 4.634 1.00 59.54 117 LYS B O 1
ATOM 3207 N N . GLN B 1 118 ? 2.964 -8.775 4.475 1.00 57.81 118 GLN B N 1
ATOM 3208 C CA . GLN B 1 118 ? 2.029 -8.243 3.491 1.00 56.36 118 GLN B CA 1
ATOM 3209 C C . GLN B 1 118 ? 0.856 -7.650 4.248 1.00 52.89 118 GLN B C 1
ATOM 3210 O O . GLN B 1 118 ? -0.251 -8.183 4.203 1.00 51.47 118 GLN B O 1
ATOM 3216 N N . TYR B 1 119 ? 1.105 -6.553 4.951 1.00 51.54 119 TYR B N 1
ATOM 3217 C CA . TYR B 1 119 ? 0.120 -5.999 5.881 1.00 49.17 119 TYR B CA 1
ATOM 3218 C C . TYR B 1 119 ? -1.084 -5.402 5.163 1.00 48.17 119 TYR B C 1
ATOM 3219 O O . TYR B 1 119 ? -2.174 -5.342 5.727 1.00 44.51 119 TYR B O 1
ATOM 3228 N N . ASP B 1 120 ? -0.884 -4.996 3.910 1.00 51.73 120 ASP B N 1
ATOM 3229 C CA . ASP B 1 120 ? -1.949 -4.407 3.103 1.00 52.11 120 ASP B CA 1
ATOM 3230 C C . ASP B 1 120 ? -3.073 -5.387 2.791 1.00 47.70 120 ASP B C 1
ATOM 3231 O O . ASP B 1 120 ? -4.173 -4.976 2.458 1.00 44.84 120 ASP B O 1
ATOM 3236 N N . SER B 1 121 ? -2.789 -6.678 2.880 1.00 47.72 121 SER B N 1
ATOM 3237 C CA . SER B 1 121 ? -3.788 -7.702 2.593 1.00 48.57 121 SER B CA 1
ATOM 3238 C C . SER B 1 121 ? -4.566 -8.205 3.820 1.00 47.22 121 SER B C 1
ATOM 3239 O O . SER B 1 121 ? -5.427 -9.079 3.678 1.00 48.72 121 SER B O 1
ATOM 3242 N N . VAL B 1 122 ? -4.283 -7.661 5.005 1.00 45.32 122 VAL B N 1
ATOM 3243 C CA . VAL B 1 122 ? -4.921 -8.130 6.238 1.00 42.43 122 VAL B CA 1
ATOM 3244 C C . VAL B 1 122 ? -6.252 -7.430 6.471 1.00 40.72 122 VAL B C 1
ATOM 3245 O O . VAL B 1 122 ? -6.308 -6.204 6.479 1.00 39.33 122 VAL B O 1
ATOM 3249 N N . CYS B 1 123 ? -7.305 -8.223 6.672 1.00 39.61 123 CYS B N 1
ATOM 3250 C CA . CYS B 1 123 ? -8.643 -7.705 6.920 1.00 39.82 123 CYS B CA 1
ATOM 3251 C C . CYS B 1 123 ? -9.277 -8.337 8.153 1.00 38.39 123 CYS B C 1
ATOM 3252 O O . CYS B 1 123 ? -8.967 -9.472 8.527 1.00 37.43 123 CYS B O 1
ATOM 3255 N N . VAL B 1 124 ? -10.183 -7.586 8.768 1.00 36.54 124 VAL B N 1
ATOM 3256 C CA . VAL B 1 124 ? -11.144 -8.155 9.694 1.00 37.24 124 VAL B CA 1
ATOM 3257 C C . VAL B 1 124 ? -12.485 -8.169 8.987 1.00 33.44 124 VAL B C 1
ATOM 3258 O O . VAL B 1 124 ? -12.876 -7.155 8.450 1.00 32.13 124 VAL B O 1
ATOM 3262 N N . LEU B 1 125 ? -13.168 -9.313 9.002 1.00 32.69 125 LEU B N 1
ATOM 3263 C CA . LEU B 1 125 ? -14.424 -9.513 8.260 1.00 31.86 125 LEU B CA 1
ATOM 3264 C C . LEU B 1 125 ? -15.543 -9.989 9.185 1.00 30.58 125 LEU B C 1
ATOM 3265 O O . LEU B 1 125 ? -15.443 -11.061 9.815 1.00 29.66 125 LEU B O 1
ATOM 3270 N N . VAL B 1 126 ? -16.605 -9.195 9.254 1.00 28.72 126 VAL B N 1
ATOM 3271 C CA . VAL B 1 126 ? -17.805 -9.585 9.977 1.00 27.97 126 VAL B CA 1
ATOM 3272 C C . VAL B 1 126 ? -18.997 -9.377 9.077 1.00 26.27 126 VAL B C 1
ATOM 3273 O O . VAL B 1 126 ? -19.272 -8.264 8.645 1.00 24.24 126 VAL B O 1
ATOM 3277 N N . GLY B 1 127 ? -19.710 -10.464 8.819 1.00 27.40 127 GLY B N 1
ATOM 3278 C CA . GLY B 1 127 ? -20.891 -10.423 7.984 1.00 29.05 127 GLY B CA 1
ATOM 3279 C C . GLY B 1 127 ? -22.048 -10.959 8.786 1.00 29.99 127 GLY B C 1
ATOM 3280 O O . GLY B 1 127 ? -21.845 -11.716 9.737 1.00 27.89 127 GLY B O 1
ATOM 3281 N N . VAL B 1 128 ? -23.257 -10.567 8.394 1.00 30.64 128 VAL B N 1
ATOM 3282 C CA . VAL B 1 128 ? -24.464 -10.964 9.113 1.00 31.75 128 VAL B CA 1
ATOM 3283 C C . VAL B 1 128 ? -25.570 -11.363 8.147 1.00 32.16 128 VAL B C 1
ATOM 3284 O O . VAL B 1 128 ? -25.757 -10.712 7.116 1.00 32.25 128 VAL B O 1
ATOM 3288 N N . THR B 1 129 ? -26.301 -12.418 8.500 1.00 33.35 129 THR B N 1
ATOM 3289 C CA . THR B 1 129 ? -27.555 -12.754 7.834 1.00 35.05 129 THR B CA 1
ATOM 3290 C C . THR B 1 129 ? -28.728 -12.535 8.768 1.00 36.49 129 THR B C 1
ATOM 3291 O O . THR B 1 129 ? -28.601 -12.622 9.997 1.00 39.05 129 THR B O 1
ATOM 3295 N N . TYR B 1 130 ? -29.870 -12.232 8.170 1.00 38.54 130 TYR B N 1
ATOM 3296 C CA . TYR B 1 130 ? -31.113 -12.060 8.895 1.00 41.50 130 TYR B CA 1
ATOM 3297 C C . TYR B 1 130 ? -32.163 -12.852 8.140 1.00 43.68 130 TYR B C 1
ATOM 3298 O O . TYR B 1 130 ? -32.389 -12.600 6.956 1.00 42.88 130 TYR B O 1
ATOM 3307 N N . LYS B 1 131 ? -32.769 -13.827 8.808 1.00 44.59 131 LYS B N 1
ATOM 3308 C CA . LYS B 1 131 ? -33.678 -14.777 8.150 1.00 48.28 131 LYS B CA 1
ATOM 3309 C C . LYS B 1 131 ? -33.031 -15.401 6.917 1.00 47.95 131 LYS B C 1
ATOM 3310 O O . LYS B 1 131 ? -33.661 -15.519 5.865 1.00 48.11 131 LYS B O 1
ATOM 3316 N N . GLY B 1 132 ? -31.763 -15.786 7.068 1.00 47.55 132 GLY B N 1
ATOM 3317 C CA . GLY B 1 132 ? -30.980 -16.421 6.002 1.00 47.48 132 GLY B CA 1
ATOM 3318 C C . GLY B 1 132 ? -30.415 -15.474 4.953 1.00 47.02 132 GLY B C 1
ATOM 3319 O O . GLY B 1 132 ? -29.599 -15.873 4.128 1.00 45.40 132 GLY B O 1
ATOM 3320 N N . LYS B 1 133 ? -30.830 -14.215 4.993 1.00 48.74 133 LYS B N 1
ATOM 3321 C CA . LYS B 1 133 ? -30.569 -13.276 3.915 1.00 50.15 133 LYS B CA 1
ATOM 3322 C C . LYS B 1 133 ? -29.435 -12.333 4.315 1.00 47.19 133 LYS B C 1
ATOM 3323 O O . LYS B 1 133 ? -29.489 -11.736 5.380 1.00 46.67 133 LYS B O 1
ATOM 3329 N N . PRO B 1 134 ? -28.392 -12.208 3.476 1.00 44.69 134 PRO B N 1
ATOM 3330 C CA . PRO B 1 134 ? -27.286 -11.316 3.851 1.00 41.90 134 PRO B CA 1
ATOM 3331 C C . PRO B 1 134 ? -27.770 -9.900 4.126 1.00 41.36 134 PRO B C 1
ATOM 3332 O O . PRO B 1 134 ? -28.563 -9.366 3.351 1.00 39.75 134 PRO B O 1
ATOM 3336 N N . MET B 1 135 ? -27.286 -9.303 5.209 1.00 39.24 135 MET B N 1
ATOM 3337 C CA . MET B 1 135 ? -27.846 -8.051 5.705 1.00 40.62 135 MET B CA 1
ATOM 3338 C C . MET B 1 135 ? -26.806 -6.980 6.061 1.00 38.35 135 MET B C 1
ATOM 3339 O O . MET B 1 135 ? -27.016 -5.807 5.775 1.00 39.16 135 MET B O 1
ATOM 3344 N N . ILE B 1 136 ? -25.714 -7.367 6.713 1.00 35.95 136 ILE B N 1
ATOM 3345 C CA . ILE B 1 136 ? -24.685 -6.420 7.109 1.00 34.14 136 ILE B CA 1
ATOM 3346 C C . ILE B 1 136 ? -23.322 -6.986 6.809 1.00 33.65 136 ILE B C 1
ATOM 3347 O O . ILE B 1 136 ? -23.053 -8.151 7.074 1.00 33.66 136 ILE B O 1
ATOM 3352 N N . GLY B 1 137 ? -22.452 -6.129 6.287 1.00 34.42 137 GLY B N 1
ATOM 3353 C CA . GLY B 1 137 ? -21.064 -6.483 6.046 1.00 32.56 137 GLY B CA 1
ATOM 3354 C C . GLY B 1 137 ? -20.174 -5.409 6.611 1.00 31.55 137 GLY B C 1
ATOM 3355 O O . GLY B 1 137 ? -20.396 -4.227 6.373 1.00 32.90 137 GLY B O 1
ATOM 3356 N N . ILE B 1 138 ? -19.177 -5.812 7.382 1.00 31.99 138 ILE B N 1
ATOM 3357 C CA . ILE B 1 138 ? -18.219 -4.867 7.944 1.00 31.98 138 ILE B CA 1
ATOM 3358 C C . ILE B 1 138 ? -16.829 -5.383 7.654 1.00 31.67 138 ILE B C 1
ATOM 3359 O O . ILE B 1 138 ? -16.517 -6.517 7.988 1.00 29.40 138 ILE B O 1
ATOM 3364 N N . VAL B 1 139 ? -15.993 -4.525 7.078 1.00 31.87 139 VAL B N 1
ATOM 3365 C CA . VAL B 1 139 ? -14.615 -4.876 6.788 1.00 31.93 139 VAL B CA 1
ATOM 3366 C C . VAL B 1 139 ? -13.663 -3.814 7.309 1.00 33.94 139 VAL B C 1
ATOM 3367 O O . VAL B 1 139 ? -13.899 -2.611 7.132 1.00 32.44 139 VAL B O 1
ATOM 3371 N N . SER B 1 140 ? -12.591 -4.263 7.955 1.00 35.34 140 SER B N 1
ATOM 3372 C CA . SER B 1 140 ? -11.570 -3.354 8.432 1.00 38.01 140 SER B CA 1
ATOM 3373 C C . SER B 1 140 ? -10.224 -3.745 7.892 1.00 38.25 140 SER B C 1
ATOM 3374 O O . SER B 1 140 ? -9.945 -4.922 7.752 1.00 41.28 140 SER B O 1
ATOM 3377 N N . LYS B 1 141 ? -9.398 -2.744 7.612 1.00 38.85 141 LYS B N 1
ATOM 3378 C CA . LYS B 1 141 ? -8.006 -2.922 7.219 1.00 39.83 141 LYS B CA 1
ATOM 3379 C C . LYS B 1 141 ? -7.131 -2.271 8.297 1.00 39.92 141 LYS B C 1
ATOM 3380 O O . LYS B 1 141 ? -6.834 -1.078 8.222 1.00 39.15 141 LYS B O 1
ATOM 3386 N N . PRO B 1 142 ? -6.721 -3.050 9.311 1.00 40.15 142 PRO B N 1
ATOM 3387 C CA . PRO B 1 142 ? -5.986 -2.498 10.451 1.00 41.07 142 PRO B CA 1
ATOM 3388 C C . PRO B 1 142 ? -4.753 -1.699 10.073 1.00 42.68 142 PRO B C 1
ATOM 3389 O O . PRO B 1 142 ? -4.401 -0.762 10.805 1.00 43.51 142 PRO B O 1
ATOM 3393 N N . PHE B 1 143 ? -4.103 -2.080 8.969 1.00 43.12 143 PHE B N 1
ATOM 3394 C CA . PHE B 1 143 ? -2.868 -1.442 8.524 1.00 47.42 143 PHE B CA 1
ATOM 3395 C C . PHE B 1 143 ? -2.983 -0.511 7.313 1.00 49.46 143 PHE B C 1
ATOM 3396 O O . PHE B 1 143 ? -1.961 -0.052 6.800 1.00 54.86 143 PHE B O 1
ATOM 3404 N N . TYR B 1 144 ? -4.191 -0.226 6.844 1.00 49.86 144 TYR B N 1
ATOM 3405 C CA . TYR B 1 144 ? -4.366 0.823 5.843 1.00 52.91 144 TYR B CA 1
ATOM 3406 C C . TYR B 1 144 ? -5.364 1.896 6.271 1.00 54.92 144 TYR B C 1
ATOM 3407 O O . TYR B 1 144 ? -6.569 1.740 6.087 1.00 54.55 144 TYR B O 1
ATOM 3416 N N . ASN B 1 145 ? -4.850 3.003 6.802 1.00 58.19 145 ASN B N 1
ATOM 3417 C CA . ASN B 1 145 ? -5.670 4.144 7.195 1.00 58.07 145 ASN B CA 1
ATOM 3418 C C . ASN B 1 145 ? -6.773 3.787 8.188 1.00 57.65 145 ASN B C 1
ATOM 3419 O O . ASN B 1 145 ? -7.814 4.438 8.231 1.00 60.38 145 ASN B O 1
ATOM 3424 N N . ASN B 1 146 ? -6.523 2.766 9.006 1.00 60.27 146 ASN B N 1
ATOM 3425 C CA . ASN B 1 146 ? -7.564 2.107 9.802 1.00 58.03 146 ASN B CA 1
ATOM 3426 C C . ASN B 1 146 ? -8.926 2.105 9.131 1.00 54.43 146 ASN B C 1
ATOM 3427 O O . ASN B 1 146 ? -9.949 2.383 9.751 1.00 53.62 146 ASN B O 1
ATOM 3432 N N . GLU B 1 147 ? -8.914 1.753 7.853 1.00 53.05 147 GLU B N 1
ATOM 3433 C CA . GLU B 1 147 ? -10.100 1.826 7.014 1.00 52.88 147 GLU B CA 1
ATOM 3434 C C . GLU B 1 147 ? -11.130 0.849 7.541 1.00 46.43 147 GLU B C 1
ATOM 3435 O O . GLU B 1 147 ? -10.836 -0.319 7.767 1.00 44.58 147 GLU B O 1
ATOM 3441 N N . ILE B 1 148 ? -12.335 1.339 7.766 1.00 41.86 148 ILE B N 1
ATOM 3442 C CA . ILE B 1 148 ? -13.437 0.457 8.080 1.00 40.56 148 ILE B CA 1
ATOM 3443 C C . ILE B 1 148 ? -14.562 0.782 7.121 1.00 36.94 148 ILE B C 1
ATOM 3444 O O . ILE B 1 148 ? -15.008 1.904 7.033 1.00 35.10 148 ILE B O 1
ATOM 3449 N N . THR B 1 149 ? -14.984 -0.223 6.382 1.00 36.31 149 THR B N 1
ATOM 3450 C CA . THR B 1 149 ? -15.986 -0.061 5.363 1.00 37.72 149 THR B CA 1
ATOM 3451 C C . THR B 1 149 ? -17.140 -0.927 5.794 1.00 36.99 149 THR B C 1
ATOM 3452 O O . THR B 1 149 ? -16.937 -2.084 6.172 1.00 33.33 149 THR B O 1
ATOM 3456 N N . PHE B 1 150 ? -18.354 -0.396 5.744 1.00 40.93 150 PHE B N 1
ATOM 3457 C CA . PHE B 1 150 ? -19.511 -1.251 6.004 1.00 43.92 150 PHE B CA 1
ATOM 3458 C C . PHE B 1 150 ? -20.789 -0.872 5.262 1.00 42.07 150 PHE B C 1
ATOM 3459 O O . PHE B 1 150 ? -20.912 0.219 4.701 1.00 40.90 150 PHE B O 1
ATOM 3467 N N . ALA B 1 151 ? -21.721 -1.817 5.247 1.00 39.48 151 ALA B N 1
ATOM 3468 C CA . ALA B 1 151 ? -22.968 -1.668 4.513 1.00 39.53 151 ALA B CA 1
ATOM 3469 C C . ALA B 1 151 ? -24.075 -2.364 5.266 1.00 41.25 151 ALA B C 1
ATOM 3470 O O . ALA B 1 151 ? -23.860 -3.426 5.863 1.00 41.41 151 ALA B O 1
ATOM 3472 N N . ILE B 1 152 ? -25.251 -1.752 5.258 1.00 43.86 152 ILE B N 1
ATOM 3473 C CA . ILE B 1 152 ? -26.425 -2.300 5.921 1.00 44.64 152 ILE B CA 1
ATOM 3474 C C . ILE B 1 152 ? -27.503 -2.306 4.869 1.00 45.91 152 ILE B C 1
ATOM 3475 O O . ILE B 1 152 ? -27.990 -1.252 4.480 1.00 45.35 152 ILE B O 1
ATOM 3480 N N . GLU B 1 153 ? -27.851 -3.499 4.400 1.00 47.43 153 GLU B N 1
ATOM 3481 C CA . GLU B 1 153 ? -28.771 -3.674 3.280 1.00 48.53 153 GLU B CA 1
ATOM 3482 C C . G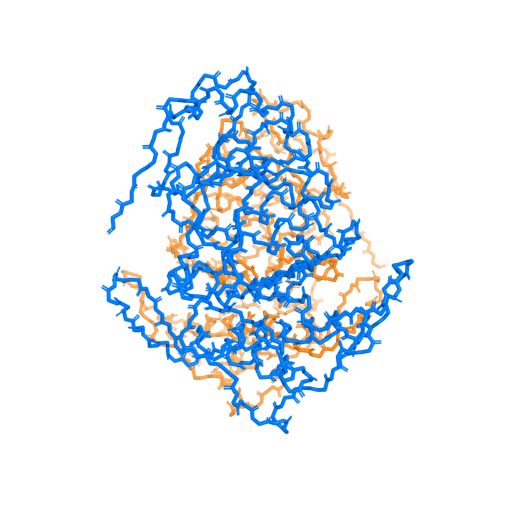LU B 1 153 ? -28.2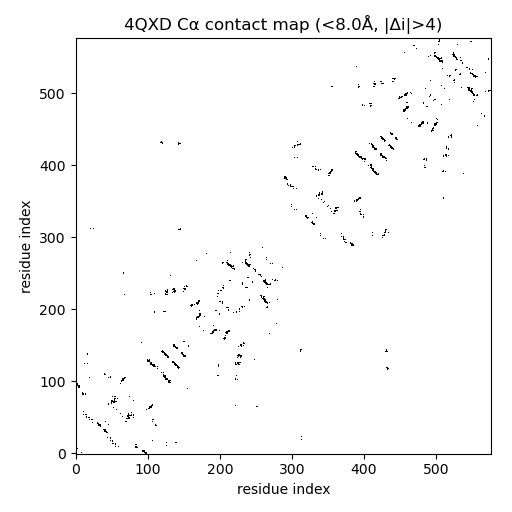27 -2.878 2.082 1.00 46.72 153 GLU B C 1
ATOM 3483 O O . GLU B 1 153 ? -27.075 -3.068 1.721 1.00 46.08 153 GLU B O 1
ATOM 3489 N N . ASN B 1 154 ? -29.015 -1.975 1.502 1.00 45.79 154 ASN B N 1
ATOM 3490 C CA . ASN B 1 154 ? -28.568 -1.154 0.366 1.00 44.65 154 ASN B CA 1
ATOM 3491 C C . ASN B 1 154 ? -27.844 0.151 0.751 1.00 42.47 154 ASN B C 1
ATOM 3492 O O . ASN B 1 154 ? -27.580 0.986 -0.104 1.00 40.33 154 ASN B O 1
ATOM 3497 N N . TYR B 1 155 ? -27.544 0.338 2.033 1.00 41.77 155 TYR B N 1
ATOM 3498 C CA . TYR B 1 155 ? -26.861 1.542 2.477 1.00 42.17 155 TYR B CA 1
ATOM 3499 C C . TYR B 1 155 ? -25.380 1.241 2.672 1.00 39.83 155 TYR B C 1
ATOM 3500 O O . TYR B 1 155 ? -25.020 0.166 3.122 1.00 38.12 155 TYR B O 1
ATOM 3509 N N . ILE B 1 156 ? -24.527 2.201 2.340 1.00 40.91 156 ILE B N 1
ATOM 3510 C CA . ILE B 1 156 ? -23.089 1.949 2.272 1.00 41.23 156 ILE B CA 1
ATOM 3511 C C . ILE B 1 156 ? -22.280 3.127 2.830 1.00 39.82 156 ILE B C 1
ATOM 3512 O O . ILE B 1 156 ? -22.586 4.280 2.551 1.00 38.67 156 ILE B O 1
ATOM 3517 N N . SER B 1 157 ? -21.261 2.822 3.633 1.00 39.76 157 SER B N 1
ATOM 3518 C CA . SER B 1 157 ? -20.427 3.854 4.278 1.00 40.50 157 SER B CA 1
ATOM 3519 C C . SER B 1 157 ? -19.462 4.467 3.274 1.00 42.23 157 SER B C 1
ATOM 3520 O O . SER B 1 157 ? -19.373 4.014 2.134 1.00 45.33 157 SER B O 1
ATOM 3523 N N . SER B 1 158 ? -18.739 5.490 3.708 1.00 44.91 158 SER B N 1
ATOM 3524 C CA . SER B 1 158 ? -17.796 6.207 2.853 1.00 49.25 158 SER B CA 1
ATOM 3525 C C . SER B 1 158 ? -16.688 5.287 2.358 1.00 47.74 158 SER B C 1
ATOM 3526 O O . SER B 1 158 ? -16.203 4.444 3.107 1.00 51.96 158 SER B O 1
ATOM 3529 N N . ILE B 1 159 ? -16.322 5.432 1.091 1.00 47.68 159 ILE B N 1
ATOM 3530 C CA . ILE B 1 159 ? -15.349 4.559 0.431 1.00 48.68 159 ILE B CA 1
ATOM 3531 C C . ILE B 1 159 ? -14.578 5.325 -0.631 1.00 48.88 159 ILE B C 1
ATOM 3532 O O . ILE B 1 159 ? -15.188 5.907 -1.526 1.00 49.83 159 ILE B O 1
ATOM 3537 N N . SER B 1 160 ? -13.248 5.280 -0.554 1.00 49.75 160 SER B N 1
ATOM 3538 C CA . SER B 1 160 ? -12.374 5.841 -1.592 1.00 52.33 160 SER B CA 1
ATOM 3539 C C . SER B 1 160 ? -12.370 4.933 -2.804 1.00 52.45 160 SER B C 1
ATOM 3540 O O . SER B 1 160 ? -12.127 3.739 -2.685 1.00 48.82 160 SER B O 1
ATOM 3543 N N . LEU B 1 161 ? -12.632 5.501 -3.974 1.00 53.81 161 LEU B N 1
ATOM 3544 C CA . LEU B 1 161 ? -12.611 4.733 -5.207 1.00 54.66 161 LEU B CA 1
ATOM 3545 C C . LEU B 1 161 ? -11.433 5.191 -6.052 1.00 57.20 161 LEU B C 1
ATOM 3546 O O . LEU B 1 161 ? -11.262 6.382 -6.264 1.00 60.31 161 LEU B O 1
ATOM 3551 N N . GLN B 1 162 ? -10.616 4.253 -6.521 1.00 57.92 162 GLN B N 1
ATOM 3552 C CA . GLN B 1 162 ? -9.613 4.579 -7.528 1.00 60.67 162 GLN B CA 1
ATOM 3553 C C . GLN B 1 162 ? -10.336 4.907 -8.818 1.00 60.52 162 GLN B C 1
ATOM 3554 O O . GLN B 1 162 ? -11.357 4.295 -9.129 1.00 55.72 162 GLN B O 1
ATOM 3560 N N . PRO B 1 163 ? -9.838 5.909 -9.556 1.00 64.70 163 PRO B N 1
ATOM 3561 C CA . PRO B 1 163 ? -10.381 6.150 -10.881 1.00 66.12 163 PRO B CA 1
ATOM 3562 C C . PRO B 1 163 ? -10.422 4.844 -11.679 1.00 69.05 163 PRO B C 1
ATOM 3563 O O . PRO B 1 163 ? -9.430 4.113 -11.725 1.00 69.59 163 PRO B O 1
ATOM 3567 N N . LEU B 1 164 ? -11.581 4.542 -12.260 1.00 72.00 164 LEU B N 1
ATOM 3568 C CA . LEU B 1 164 ? -11.766 3.355 -13.095 1.00 74.19 164 LEU B CA 1
ATOM 3569 C C . LEU B 1 164 ? -10.681 3.178 -14.142 1.00 77.80 164 LEU B C 1
ATOM 3570 O O . LEU B 1 164 ? -10.205 4.142 -14.743 1.00 80.65 164 LEU B O 1
ATOM 3575 N N . ASN B 1 165 ? -10.314 1.924 -14.360 1.00 79.15 165 ASN B N 1
ATOM 3576 C CA . ASN B 1 165 ? -9.315 1.565 -15.340 1.00 81.62 165 ASN B CA 1
ATOM 3577 C C . ASN B 1 165 ? -9.915 1.498 -16.743 1.00 80.21 165 ASN B C 1
ATOM 3578 O O . ASN B 1 165 ? -11.093 1.182 -16.902 1.00 77.34 165 ASN B O 1
ATOM 3583 N N . ASP B 1 166 ? -9.103 1.801 -17.754 1.00 80.05 166 ASP B N 1
ATOM 3584 C CA . ASP B 1 166 ? -9.463 1.493 -19.143 1.00 80.74 166 ASP B CA 1
ATOM 3585 C C . ASP B 1 166 ? -9.763 0.002 -19.329 1.00 76.82 166 ASP B C 1
ATOM 3586 O O . ASP B 1 166 ? -10.824 -0.383 -19.802 1.00 78.12 166 ASP B O 1
ATOM 3591 N N . LYS B 1 167 ? -8.808 -0.832 -18.955 1.00 72.78 167 LYS B N 1
ATOM 3592 C CA . LYS B 1 167 ? -8.952 -2.264 -19.084 1.00 68.68 167 LYS B CA 1
ATOM 3593 C C . LYS B 1 167 ? -9.730 -2.874 -17.926 1.00 64.91 167 LYS B C 1
ATOM 3594 O O . LYS B 1 167 ? -9.785 -2.319 -16.820 1.00 63.79 167 LYS B O 1
ATOM 3600 N N . ILE B 1 168 ? -10.312 -4.041 -18.185 1.00 63.42 168 ILE B N 1
ATOM 3601 C CA . ILE B 1 168 ? -10.974 -4.830 -17.148 1.00 59.24 168 ILE B CA 1
ATOM 3602 C C . ILE B 1 168 ? -9.919 -5.586 -16.342 1.00 58.49 168 ILE B C 1
ATOM 3603 O O . ILE B 1 168 ? -9.101 -6.307 -16.906 1.00 60.22 168 ILE B O 1
ATOM 3608 N N . ILE B 1 169 ? -9.943 -5.412 -15.023 1.00 55.85 169 ILE B N 1
ATOM 3609 C CA . ILE B 1 169 ? -8.927 -5.971 -14.144 1.00 54.41 169 ILE B CA 1
ATOM 3610 C C . ILE B 1 169 ? -9.389 -7.242 -13.410 1.00 52.74 169 ILE B C 1
ATOM 3611 O O . ILE B 1 169 ? -10.299 -7.206 -12.582 1.00 48.07 169 ILE B O 1
ATOM 3616 N N . PHE B 1 170 ? -8.737 -8.361 -13.723 1.00 54.14 170 PHE B N 1
ATOM 3617 C CA . PHE B 1 170 ? -8.895 -9.595 -12.969 1.00 53.61 170 PHE B CA 1
ATOM 3618 C C . PHE B 1 170 ? -7.902 -9.577 -11.827 1.00 53.90 170 PHE B C 1
ATOM 3619 O O . PHE B 1 170 ? -6.757 -9.145 -11.999 1.00 56.34 170 PHE B O 1
ATOM 3627 N N . VAL B 1 171 ? -8.334 -10.051 -10.666 1.00 51.07 171 VAL B N 1
ATOM 3628 C CA . VAL B 1 171 ? -7.458 -10.122 -9.516 1.00 51.00 171 VAL B CA 1
ATOM 3629 C C . VAL B 1 171 ? -7.440 -11.550 -8.958 1.00 52.00 171 VAL B C 1
ATOM 3630 O O . VAL B 1 171 ? -8.494 -12.161 -8.751 1.00 49.60 171 VAL B O 1
ATOM 3634 N N . CYS B 1 172 ? -6.234 -12.073 -8.732 1.00 54.98 172 CYS B N 1
ATOM 3635 C CA . CYS B 1 172 ? -6.053 -13.415 -8.176 1.00 57.68 172 CYS B CA 1
ATOM 3636 C C . CYS B 1 172 ? -4.703 -13.547 -7.460 1.00 59.51 172 CYS B C 1
ATOM 3637 O O . CYS B 1 172 ? -3.815 -12.718 -7.630 1.00 57.77 172 CYS B O 1
ATOM 3640 N N . SER B 1 173 ? -4.565 -14.575 -6.632 1.00 64.15 173 SER B N 1
ATOM 3641 C CA . SER B 1 173 ? -3.274 -14.882 -6.017 1.00 69.18 173 SER B CA 1
ATOM 3642 C C . SER B 1 173 ? -2.390 -15.579 -7.029 1.00 69.90 173 SER B C 1
ATOM 3643 O O . SER B 1 173 ? -2.896 -16.230 -7.936 1.00 67.81 173 SER B O 1
ATOM 3646 N N . LYS B 1 174 ? -1.076 -15.456 -6.853 1.00 71.67 174 LYS B N 1
ATOM 3647 C CA . LYS B 1 174 ? -0.109 -16.140 -7.718 1.00 76.80 174 LYS B CA 1
ATOM 3648 C C . LYS B 1 174 ? -0.334 -17.649 -7.704 1.00 78.12 174 LYS B C 1
ATOM 3649 O O . LYS B 1 174 ? -0.277 -18.290 -8.748 1.00 79.85 174 LYS B O 1
ATOM 3655 N N . LYS B 1 175 ? -0.598 -18.202 -6.524 1.00 79.22 175 LYS B N 1
ATOM 3656 C CA . LYS B 1 175 ? -0.830 -19.645 -6.379 1.00 82.46 175 LYS B CA 1
ATOM 3657 C C . LYS B 1 175 ? -2.080 -20.142 -7.119 1.00 81.86 175 LYS B C 1
ATOM 3658 O O . LYS B 1 175 ? -2.120 -21.304 -7.525 1.00 83.92 175 LYS B O 1
ATOM 3664 N N . ASN B 1 176 ? -3.093 -19.287 -7.270 1.00 77.76 176 ASN B N 1
ATOM 3665 C CA . ASN B 1 176 ? -4.303 -19.647 -8.023 1.00 77.27 176 ASN B CA 1
ATOM 3666 C C . ASN B 1 176 ? -4.412 -18.883 -9.330 1.00 76.00 176 ASN B C 1
ATOM 3667 O O . ASN B 1 176 ? -5.496 -18.429 -9.696 1.00 76.23 176 ASN B O 1
ATOM 3672 N N . ASP B 1 177 ? -3.290 -18.763 -10.033 1.00 75.48 177 ASP B N 1
ATOM 3673 C CA . ASP B 1 177 ? -3.208 -17.955 -11.246 1.00 74.72 177 ASP B CA 1
ATOM 3674 C C . ASP B 1 177 ? -4.126 -18.485 -12.344 1.00 74.01 177 ASP B C 1
ATOM 3675 O O . ASP B 1 177 ? -3.796 -19.439 -13.041 1.00 76.84 177 ASP B O 1
ATOM 3680 N N . ILE B 1 178 ? -5.274 -17.829 -12.487 1.00 73.28 178 ILE B N 1
ATOM 3681 C CA . ILE B 1 178 ? -6.316 -18.214 -13.449 1.00 73.88 178 ILE B CA 1
ATOM 3682 C C . ILE B 1 178 ? -6.130 -17.606 -14.855 1.00 75.40 178 ILE B C 1
ATOM 3683 O O . ILE B 1 178 ? -6.994 -17.787 -15.714 1.00 75.48 178 ILE B O 1
ATOM 3688 N N . GLN B 1 179 ? -5.005 -16.929 -15.102 1.00 75.47 179 GLN B N 1
ATOM 3689 C CA . GLN B 1 179 ? -4.788 -16.190 -16.356 1.00 77.97 179 GLN B CA 1
ATOM 3690 C C . GLN B 1 179 ? -4.976 -17.013 -17.639 1.00 82.93 179 GLN B C 1
ATOM 3691 O O . GLN B 1 179 ? -5.352 -16.481 -18.689 1.00 85.02 179 GLN B O 1
ATOM 3697 N N . HIS B 1 180 ? -4.688 -18.303 -17.555 1.00 84.92 180 HIS B N 1
ATOM 3698 C CA . HIS B 1 180 ? -4.781 -19.184 -18.704 1.00 87.82 180 HIS B CA 1
ATOM 3699 C C . HIS B 1 180 ? -6.218 -19.621 -18.936 1.00 84.33 180 HIS B C 1
ATOM 3700 O O . HIS B 1 180 ? -6.605 -19.940 -20.056 1.00 86.53 180 HIS B O 1
ATOM 3707 N N . LEU B 1 181 ? -7.010 -19.609 -17.873 1.00 79.46 181 LEU B N 1
ATOM 3708 C CA . LEU B 1 181 ? -8.415 -20.001 -17.934 1.00 78.77 181 LEU B CA 1
ATOM 3709 C C . LEU B 1 181 ? -9.285 -18.984 -18.705 1.00 76.58 181 LEU B C 1
ATOM 3710 O O . LEU B 1 181 ? -10.353 -19.338 -19.212 1.00 78.00 181 LEU B O 1
ATOM 3715 N N . ILE B 1 182 ? -8.827 -17.735 -18.792 1.00 73.83 182 ILE B N 1
ATOM 3716 C CA . ILE B 1 182 ? -9.635 -16.619 -19.322 1.00 71.84 182 ILE B CA 1
ATOM 3717 C C . ILE B 1 182 ? -8.988 -15.934 -20.523 1.00 74.92 182 ILE B C 1
ATOM 3718 O O . ILE B 1 182 ? -9.238 -14.760 -20.781 1.00 73.04 182 ILE B O 1
ATOM 3723 N N . LYS B 1 183 ? -8.150 -16.661 -21.252 1.00 77.36 183 LYS B N 1
ATOM 3724 C CA . LYS B 1 183 ? -7.474 -16.078 -22.396 1.00 80.72 183 LYS B CA 1
ATOM 3725 C C . LYS B 1 183 ? -8.442 -15.642 -23.503 1.00 78.95 183 LYS B C 1
ATOM 3726 O O . LYS B 1 183 ? -8.105 -14.774 -24.293 1.00 77.10 183 LYS B O 1
ATOM 3732 N N . SER B 1 184 ? -9.631 -16.245 -23.553 1.00 76.51 184 SER B N 1
ATOM 3733 C CA . SER B 1 184 ? -10.639 -15.906 -24.564 1.00 75.45 184 SER B CA 1
ATOM 3734 C C . SER B 1 184 ? -11.509 -14.681 -24.197 1.00 72.48 184 SER B C 1
ATOM 3735 O O . SER B 1 184 ? -12.461 -14.371 -24.908 1.00 72.81 184 SER B O 1
ATOM 3738 N N . PHE B 1 185 ? -11.185 -13.993 -23.102 1.00 67.87 185 PHE B N 1
ATOM 3739 C CA . PHE B 1 185 ? -11.986 -12.863 -22.631 1.00 65.39 185 PHE B CA 1
ATOM 3740 C C . PHE B 1 185 ? -12.149 -11.805 -23.730 1.00 67.61 185 PHE B C 1
ATOM 3741 O O . PHE B 1 185 ? -11.165 -11.399 -24.341 1.00 69.72 185 PHE B O 1
ATOM 3749 N N . PRO B 1 186 ? -13.396 -11.360 -23.986 1.00 67.81 186 PRO B N 1
ATOM 3750 C CA . PRO B 1 186 ? -13.699 -10.580 -25.196 1.00 69.91 186 PRO B CA 1
ATOM 3751 C C . PRO B 1 186 ? -13.002 -9.221 -25.310 1.00 70.04 186 PRO B C 1
ATOM 3752 O O . PRO B 1 186 ? -12.619 -8.814 -26.409 1.00 72.76 186 PRO B O 1
ATOM 3756 N N . ASP B 1 187 ? -12.855 -8.528 -24.191 1.00 68.08 187 ASP B N 1
ATOM 3757 C CA . ASP B 1 187 ? -12.389 -7.143 -24.189 1.00 70.17 187 ASP B CA 1
ATOM 3758 C C . ASP B 1 187 ? -10.998 -7.019 -23.564 1.00 70.12 187 ASP B C 1
ATOM 3759 O O . ASP B 1 187 ? -10.483 -7.994 -23.020 1.00 70.55 187 ASP B O 1
ATOM 3764 N N . PRO B 1 188 ? -10.368 -5.833 -23.670 1.00 71.35 188 PRO B N 1
ATOM 3765 C CA . PRO B 1 188 ? -9.039 -5.676 -23.075 1.00 71.60 188 PRO B CA 1
ATOM 3766 C C . PRO B 1 188 ? -9.075 -5.829 -21.562 1.00 69.26 188 PRO B C 1
ATOM 3767 O O . PRO B 1 188 ? -10.022 -5.382 -20.912 1.00 66.03 188 PRO B O 1
ATOM 3771 N N . TYR B 1 189 ? -8.042 -6.463 -21.019 1.00 70.04 189 TYR B N 1
ATOM 3772 C CA . TYR B 1 189 ? -8.020 -6.817 -19.612 1.00 67.45 189 TYR B CA 1
ATOM 3773 C C . TYR B 1 189 ? -6.597 -6.992 -19.082 1.00 68.26 189 TYR B C 1
ATOM 3774 O O . TYR B 1 189 ? -5.639 -7.070 -19.850 1.00 69.32 189 TYR B O 1
ATOM 3783 N N . GLU B 1 190 ? -6.478 -7.039 -17.759 1.00 68.31 190 GLU B N 1
ATOM 3784 C CA . GLU B 1 190 ? -5.199 -7.268 -17.082 1.00 70.32 190 GLU B CA 1
ATOM 3785 C C . GLU B 1 190 ? -5.401 -8.163 -15.885 1.00 67.20 190 GLU B C 1
ATOM 3786 O O . GLU B 1 190 ? -6.511 -8.287 -15.370 1.00 64.21 190 GLU B O 1
ATOM 3792 N N . VAL B 1 191 ? -4.310 -8.783 -15.447 1.00 69.01 191 VAL B N 1
ATOM 3793 C CA . VAL B 1 191 ? -4.302 -9.596 -14.239 1.00 68.29 191 VAL B CA 1
ATOM 3794 C C . VAL B 1 191 ? -3.419 -8.896 -13.214 1.00 69.34 191 VAL B C 1
ATOM 3795 O O . VAL B 1 191 ? -2.266 -8.563 -13.502 1.00 70.28 191 VAL B O 1
ATOM 3799 N N . LYS B 1 192 ? -3.983 -8.659 -12.033 1.00 68.83 192 LYS B N 1
ATOM 3800 C CA . LYS B 1 192 ? -3.236 -8.169 -10.885 1.00 70.27 192 LYS B CA 1
ATOM 3801 C C . LYS B 1 192 ? -3.146 -9.299 -9.863 1.00 68.24 192 LYS B C 1
ATOM 3802 O O . LYS B 1 192 ? -4.137 -9.990 -9.606 1.00 63.72 192 LYS B O 1
ATOM 3808 N N . TYR B 1 193 ? -1.965 -9.469 -9.272 1.00 69.07 193 TYR B N 1
ATOM 3809 C CA . TYR B 1 193 ? -1.758 -10.480 -8.237 1.00 66.96 193 TYR B CA 1
ATOM 3810 C C . TYR B 1 193 ? -1.854 -9.873 -6.842 1.00 63.47 193 TYR B C 1
ATOM 3811 O O . TYR B 1 193 ? -1.163 -8.918 -6.525 1.00 62.15 193 TYR B O 1
ATOM 3820 N N . LYS B 1 194 ? -2.744 -10.424 -6.025 1.00 61.14 194 LYS B N 1
ATOM 3821 C CA . LYS B 1 194 ? -2.969 -9.918 -4.685 1.00 58.28 194 LYS B CA 1
ATOM 3822 C C . LYS B 1 194 ? -3.273 -11.080 -3.765 1.00 59.28 194 LYS B C 1
ATOM 3823 O O . LYS B 1 194 ? -4.138 -11.915 -4.062 1.00 62.18 194 LYS B O 1
ATOM 3829 N N . GLY B 1 195 ? -2.560 -11.127 -2.639 1.00 60.09 195 GLY B N 1
ATOM 3830 C CA . GLY B 1 195 ? -2.828 -12.106 -1.593 1.00 57.43 195 GLY B CA 1
ATOM 3831 C C . GLY B 1 195 ? -4.035 -11.678 -0.780 1.00 54.60 195 GLY B C 1
ATOM 3832 O O . GLY B 1 195 ? -4.408 -10.504 -0.795 1.00 54.28 195 GLY B O 1
ATOM 3833 N N . GLY B 1 196 ? -4.648 -12.631 -0.081 1.00 51.50 196 GLY B N 1
ATOM 3834 C CA . GLY B 1 196 ? -5.799 -12.350 0.761 1.00 49.33 196 GLY B CA 1
ATOM 3835 C C . GLY B 1 196 ? -7.110 -12.327 -0.003 1.00 49.54 196 GLY B C 1
ATOM 3836 O O . GLY B 1 196 ? -7.253 -11.604 -0.990 1.00 49.86 196 GLY B O 1
ATOM 3837 N N . SER B 1 197 ? -8.079 -13.115 0.457 1.00 50.85 197 SER B N 1
ATOM 3838 C CA . SER B 1 197 ? -9.381 -13.216 -0.215 1.00 51.58 197 SER B CA 1
ATOM 3839 C C . SER B 1 197 ? -10.242 -12.015 0.137 1.00 48.13 197 SER B C 1
ATOM 3840 O O . SER B 1 197 ? -11.003 -11.511 -0.694 1.00 51.24 197 SER B O 1
ATOM 3843 N N . GLY B 1 198 ? -10.119 -11.557 1.375 1.00 44.27 198 GLY B N 1
ATOM 3844 C CA . GLY B 1 198 ? -10.780 -10.329 1.792 1.00 44.01 198 GLY B CA 1
ATOM 3845 C C . GLY B 1 198 ? -10.278 -9.176 0.954 1.00 42.16 198 GLY B C 1
ATOM 3846 O O . GLY B 1 198 ? -11.065 -8.421 0.398 1.00 44.06 198 GLY B O 1
ATOM 3847 N N . ALA B 1 199 ? -8.958 -9.075 0.843 1.00 41.40 199 ALA B N 1
ATOM 3848 C CA . ALA B 1 199 ? -8.311 -8.004 0.092 1.00 41.95 199 ALA B CA 1
ATOM 3849 C C . ALA B 1 199 ? -8.755 -7.984 -1.361 1.00 42.77 199 ALA B C 1
ATOM 3850 O O . ALA B 1 199 ? -8.986 -6.915 -1.923 1.00 42.23 199 ALA B O 1
ATOM 3852 N N . LYS B 1 200 ? -8.878 -9.165 -1.961 1.00 43.95 200 LYS B N 1
ATOM 3853 C CA . LYS B 1 200 ? -9.280 -9.251 -3.356 1.00 46.72 200 LYS B CA 1
ATOM 3854 C C . LYS B 1 200 ? -10.698 -8.728 -3.574 1.00 44.02 200 LYS B C 1
ATOM 3855 O O . LYS B 1 200 ? -10.956 -8.053 -4.582 1.00 43.98 200 LYS B O 1
ATOM 3861 N N . MET B 1 201 ? -11.609 -9.013 -2.646 1.00 40.75 201 MET B N 1
ATOM 3862 C CA . MET B 1 201 ? -12.952 -8.437 -2.746 1.00 41.50 201 MET B CA 1
ATOM 3863 C C . MET B 1 201 ? -12.956 -6.939 -2.501 1.00 39.91 201 MET B C 1
ATOM 3864 O O . MET B 1 201 ? -13.696 -6.208 -3.157 1.00 39.04 201 MET B O 1
ATOM 3869 N N . MET B 1 202 ? -12.133 -6.486 -1.560 1.00 40.70 202 MET B N 1
ATOM 3870 C CA . MET B 1 202 ? -12.014 -5.059 -1.263 1.00 41.53 202 MET B CA 1
ATOM 3871 C C . MET B 1 202 ? -11.443 -4.311 -2.453 1.00 43.46 202 MET B C 1
ATOM 3872 O O . MET B 1 202 ? -11.877 -3.196 -2.765 1.00 43.06 202 MET B O 1
ATOM 3877 N N . ALA B 1 203 ? -10.498 -4.944 -3.147 1.00 43.52 203 ALA B N 1
ATOM 3878 C CA . ALA B 1 203 ? -9.948 -4.381 -4.370 1.00 43.21 203 ALA B CA 1
ATOM 3879 C C . ALA B 1 203 ? -11.066 -4.003 -5.345 1.00 42.00 203 ALA B C 1
ATOM 3880 O O . ALA B 1 203 ? -11.032 -2.922 -5.940 1.00 43.96 203 ALA B O 1
ATOM 3882 N N . ILE B 1 204 ? -12.063 -4.876 -5.489 1.00 39.95 204 ILE B N 1
ATOM 3883 C CA . ILE B 1 204 ? -13.198 -4.595 -6.371 1.00 40.38 204 ILE B CA 1
ATOM 3884 C C . ILE B 1 204 ? -14.048 -3.475 -5.829 1.00 39.72 204 ILE B C 1
ATOM 3885 O O . ILE B 1 204 ? -14.481 -2.604 -6.580 1.00 42.63 204 ILE B O 1
ATOM 3890 N N . ILE B 1 205 ? -14.293 -3.500 -4.527 1.00 38.23 205 ILE B N 1
ATOM 3891 C CA . ILE B 1 205 ? -15.076 -2.454 -3.874 1.00 37.99 205 ILE B CA 1
ATOM 3892 C C . ILE B 1 205 ? -14.440 -1.068 -4.022 1.00 39.16 205 ILE B C 1
ATOM 3893 O O . ILE B 1 205 ? -15.150 -0.081 -4.176 1.00 39.80 205 ILE B O 1
ATOM 3898 N N . HIS B 1 206 ? -13.110 -1.001 -3.984 1.00 41.36 206 HIS B N 1
ATOM 3899 C CA . HIS B 1 206 ? -12.378 0.256 -4.181 1.00 43.71 206 HIS B CA 1
ATOM 3900 C C . HIS B 1 206 ? -12.026 0.538 -5.650 1.00 48.89 206 HIS B C 1
ATOM 3901 O O . HIS B 1 206 ? -11.213 1.421 -5.938 1.00 54.75 206 HIS B O 1
ATOM 3908 N N . GLN B 1 207 ? -12.618 -0.211 -6.577 1.00 50.01 207 GLN B N 1
ATOM 3909 C CA . GLN B 1 207 ? -12.312 -0.098 -8.009 1.00 53.19 207 GLN B CA 1
ATOM 3910 C C . GLN B 1 207 ? -10.835 -0.261 -8.392 1.00 54.42 207 GLN B C 1
ATOM 3911 O O . GLN B 1 207 ? -10.386 0.316 -9.376 1.00 57.93 207 GLN B O 1
ATOM 3917 N N . GLU B 1 208 ? -10.081 -1.041 -7.628 1.00 53.12 208 GLU B N 1
ATOM 3918 C CA . GLU B 1 208 ? -8.741 -1.429 -8.044 1.00 54.56 208 GLU B CA 1
ATOM 3919 C C . GLU B 1 208 ? -8.859 -2.664 -8.935 1.00 52.65 208 GLU B C 1
ATOM 3920 O O . GLU B 1 208 ? -7.900 -3.039 -9.605 1.00 54.04 208 GLU B O 1
ATOM 3926 N N . ALA B 1 209 ? -10.027 -3.310 -8.920 1.00 49.00 209 ALA B N 1
ATOM 3927 C CA . ALA B 1 209 ? -10.270 -4.496 -9.738 1.00 47.24 209 ALA B CA 1
ATOM 3928 C C . ALA B 1 209 ? -11.744 -4.678 -10.090 1.00 44.23 209 ALA B C 1
ATOM 3929 O O . ALA B 1 209 ? -12.620 -4.065 -9.486 1.00 42.30 209 ALA B O 1
ATOM 3931 N N . ASP B 1 210 ? -11.993 -5.539 -11.074 1.00 44.47 210 ASP B N 1
ATOM 3932 C CA . ASP B 1 210 ? -13.335 -5.780 -11.618 1.00 43.60 210 ASP B CA 1
ATOM 3933 C C . ASP B 1 210 ? -13.862 -7.191 -11.394 1.00 42.13 210 ASP B C 1
ATOM 3934 O O . ASP B 1 210 ? -15.050 -7.379 -11.133 1.00 41.27 210 ASP B O 1
ATOM 3939 N N . ILE B 1 211 ? -12.996 -8.186 -11.540 1.00 43.30 211 ILE B N 1
ATOM 3940 C CA . ILE B 1 211 ? -13.430 -9.575 -11.444 1.00 44.04 211 ILE B CA 1
ATOM 3941 C C . ILE B 1 211 ? -12.487 -10.393 -10.572 1.00 43.60 211 ILE B C 1
ATOM 3942 O O . ILE B 1 211 ? -11.262 -10.363 -10.732 1.00 42.73 211 ILE B O 1
ATOM 3947 N N . TYR B 1 212 ? -13.092 -11.116 -9.641 1.00 43.07 212 TYR B N 1
ATOM 3948 C CA . TYR B 1 212 ? -12.390 -12.059 -8.807 1.00 45.05 212 TYR B CA 1
ATOM 3949 C C . TYR B 1 212 ? -13.009 -13.422 -9.077 1.00 45.01 212 TYR B C 1
ATOM 3950 O O . TYR B 1 212 ? -14.164 -13.673 -8.726 1.00 43.27 212 TYR B O 1
ATOM 3959 N N . TYR B 1 213 ? -12.237 -14.279 -9.743 1.00 47.00 213 TYR B N 1
ATOM 3960 C CA . TYR B 1 213 ? -12.692 -15.596 -10.156 1.00 48.32 213 TYR B CA 1
ATOM 3961 C C . TYR B 1 213 ? -11.953 -16.639 -9.339 1.00 47.82 213 TYR B C 1
ATOM 3962 O O . TYR B 1 213 ? -10.732 -16.784 -9.456 1.00 48.10 213 TYR B O 1
ATOM 3971 N N . HIS B 1 214 ? -12.715 -17.371 -8.535 1.00 46.94 214 HIS B N 1
ATOM 3972 C CA . HIS B 1 214 ? -12.176 -18.348 -7.611 1.00 49.67 214 HIS B CA 1
ATOM 3973 C C . HIS B 1 214 ? -12.886 -19.682 -7.834 1.00 50.38 214 HIS B C 1
ATOM 3974 O O . HIS B 1 214 ? -13.792 -20.045 -7.079 1.00 47.86 214 HIS B O 1
ATOM 3981 N N . PRO B 1 215 ? -12.497 -20.405 -8.900 1.00 53.35 215 PRO B N 1
ATOM 3982 C CA . PRO B 1 215 ? -13.124 -21.683 -9.232 1.00 56.02 215 PRO B CA 1
ATOM 3983 C C . PRO B 1 215 ? -12.474 -22.815 -8.446 1.00 57.03 215 PRO B C 1
ATOM 3984 O O . PRO B 1 215 ? -11.862 -23.709 -9.017 1.00 60.04 215 PRO B O 1
ATOM 3988 N N . LEU B 1 216 ? -12.625 -22.741 -7.129 1.00 58.81 216 LEU B N 1
ATOM 3989 C CA . LEU B 1 216 ? -11.924 -23.592 -6.174 1.00 60.42 216 LEU B CA 1
ATOM 3990 C C . LEU B 1 216 ? -12.749 -23.634 -4.896 1.00 56.11 216 LEU B C 1
ATOM 3991 O O . LEU B 1 216 ? -13.516 -22.711 -4.617 1.00 55.88 216 LEU B O 1
ATOM 3996 N N . ILE B 1 217 ? -12.575 -24.695 -4.116 1.00 54.84 217 ILE B N 1
ATOM 3997 C CA . ILE B 1 217 ? -13.223 -24.812 -2.813 1.00 53.67 217 ILE B CA 1
ATOM 3998 C C . ILE B 1 217 ? -12.210 -24.438 -1.734 1.00 53.63 217 ILE B C 1
ATOM 3999 O O . ILE B 1 217 ? -11.838 -25.254 -0.907 1.00 56.58 217 ILE B O 1
ATOM 4004 N N . GLN B 1 218 ? -11.750 -23.193 -1.774 1.00 54.30 218 GLN B N 1
ATOM 4005 C CA . GLN B 1 218 ? -10.845 -22.653 -0.755 1.00 54.48 218 GLN B CA 1
ATOM 4006 C C . GLN B 1 218 ? -11.493 -21.591 0.120 1.00 50.74 218 GLN B C 1
ATOM 4007 O O . GLN B 1 218 ? -11.028 -21.363 1.223 1.00 55.79 218 GLN B O 1
ATOM 4013 N N . SER B 1 219 ? -12.556 -20.950 -0.353 1.00 49.24 219 SER B N 1
ATOM 4014 C CA . SER B 1 219 ? -13.200 -19.905 0.413 1.00 46.73 219 SER B CA 1
ATOM 4015 C C . SER B 1 219 ? -14.202 -20.486 1.389 1.00 45.44 219 SER B C 1
ATOM 4016 O O . SER B 1 219 ? -14.802 -21.544 1.130 1.00 45.83 219 SER B O 1
ATOM 4019 N N . CYS B 1 220 ? -14.373 -19.782 2.512 1.00 41.29 220 CYS B N 1
ATOM 4020 C CA . CYS B 1 220 ? -15.374 -20.132 3.498 1.00 39.70 220 CYS B CA 1
ATOM 4021 C C . CYS B 1 220 ? -16.379 -18.986 3.632 1.00 37.18 220 CYS B C 1
ATOM 4022 O O . CYS B 1 220 ? -16.144 -17.866 3.155 1.00 34.46 220 CYS B O 1
ATOM 4025 N N . THR B 1 221 ? -17.501 -19.286 4.279 1.00 36.69 221 THR B N 1
ATOM 4026 C CA . THR B 1 221 ? -18.557 -18.313 4.531 1.00 36.63 221 THR B CA 1
ATOM 4027 C C . THR B 1 221 ? -18.037 -16.972 5.056 1.00 35.75 221 THR B C 1
ATOM 4028 O O . THR B 1 221 ? -18.441 -15.911 4.586 1.00 37.66 221 THR B O 1
ATOM 4032 N N . TRP B 1 222 ? -17.153 -17.014 6.040 1.00 34.45 222 TRP B N 1
ATOM 4033 C CA . TRP B 1 222 ? -16.675 -15.771 6.660 1.00 33.07 222 TRP B CA 1
ATOM 4034 C C . TRP B 1 222 ? -15.746 -15.003 5.746 1.00 33.85 222 TRP B C 1
ATOM 4035 O O . TRP B 1 222 ? -15.511 -13.817 5.965 1.00 34.43 222 TRP B O 1
ATOM 4046 N N . ASP B 1 223 ? -15.178 -15.675 4.752 1.00 35.83 223 ASP B N 1
ATOM 4047 C CA . ASP B 1 223 ? -14.311 -14.989 3.806 1.00 35.92 223 ASP B CA 1
ATOM 4048 C C . ASP B 1 223 ? -15.116 -14.073 2.873 1.00 35.84 223 ASP B C 1
ATOM 4049 O O . ASP B 1 223 ? -14.583 -13.070 2.421 1.00 36.69 223 ASP B O 1
ATOM 4054 N N . THR B 1 224 ? -16.393 -14.384 2.633 1.00 36.36 224 THR B N 1
ATOM 4055 C CA . THR B 1 224 ? -17.198 -13.702 1.607 1.00 37.43 224 THR B CA 1
ATOM 4056 C C . THR B 1 224 ? -18.334 -12.778 2.064 1.00 36.46 224 THR B C 1
ATOM 4057 O O . THR B 1 224 ? -18.642 -11.789 1.399 1.00 37.57 224 THR B O 1
ATOM 4061 N N . LEU B 1 225 ? -18.997 -13.115 3.156 1.00 34.84 225 LEU B N 1
ATOM 4062 C CA . LEU B 1 225 ? -20.263 -12.469 3.475 1.00 35.41 225 LEU B CA 1
ATOM 4063 C C . LEU B 1 225 ? -20.148 -10.963 3.680 1.00 36.24 225 LEU B C 1
ATOM 4064 O O . LEU B 1 225 ? -20.986 -10.199 3.199 1.00 36.92 225 LEU B O 1
ATOM 4069 N N . ALA B 1 226 ? -19.116 -10.542 4.400 1.00 37.99 226 ALA B N 1
ATOM 4070 C CA . ALA B 1 226 ? -18.925 -9.129 4.717 1.00 39.20 226 ALA B CA 1
ATOM 4071 C C . ALA B 1 226 ? -18.796 -8.295 3.442 1.00 38.29 226 ALA B C 1
ATOM 4072 O O . ALA B 1 226 ? -19.517 -7.324 3.235 1.00 39.57 226 ALA B O 1
ATOM 4074 N N . ALA B 1 227 ? -17.852 -8.680 2.601 1.00 39.16 227 ALA B N 1
ATOM 4075 C CA . ALA B 1 227 ? -17.617 -7.978 1.360 1.00 41.69 227 ALA B CA 1
ATOM 4076 C C . ALA B 1 227 ? -18.808 -8.123 0.424 1.00 41.46 227 ALA B C 1
ATOM 4077 O O . ALA B 1 227 ? -19.109 -7.198 -0.322 1.00 42.94 227 ALA B O 1
ATOM 4079 N N . GLN B 1 228 ? -19.482 -9.271 0.460 1.00 38.45 228 GLN B N 1
ATOM 4080 C CA . GLN B 1 228 ? -20.652 -9.489 -0.390 1.00 38.71 228 GLN B CA 1
ATOM 4081 C C . GLN B 1 228 ? -21.713 -8.405 -0.197 1.00 39.03 228 GLN B C 1
ATOM 4082 O O . GLN B 1 228 ? -22.219 -7.846 -1.175 1.00 38.90 228 GLN B O 1
ATOM 4088 N N . VAL B 1 229 ? -22.054 -8.118 1.060 1.00 37.32 229 VAL B N 1
ATOM 4089 C CA . VAL B 1 229 ? -23.122 -7.156 1.351 1.00 35.65 229 VAL B CA 1
ATOM 4090 C C . VAL B 1 229 ? -22.758 -5.777 0.819 1.00 34.95 229 VAL B C 1
ATOM 4091 O O . VAL B 1 229 ? -23.615 -5.068 0.288 1.00 34.74 229 VAL B O 1
ATOM 4095 N N . ILE B 1 230 ? -21.480 -5.429 0.937 1.00 34.30 230 ILE B N 1
ATOM 4096 C CA . ILE B 1 230 ? -20.964 -4.140 0.471 1.00 36.99 230 ILE B CA 1
ATOM 4097 C C . ILE B 1 230 ? -20.981 -4.025 -1.061 1.00 36.54 230 ILE B C 1
ATOM 4098 O O . ILE B 1 230 ? -21.594 -3.115 -1.622 1.00 37.91 230 ILE B O 1
ATOM 4103 N N . LEU B 1 231 ? -20.308 -4.956 -1.725 1.00 36.86 231 LEU B N 1
ATOM 4104 C CA . LEU B 1 231 ? -20.274 -5.014 -3.184 1.00 38.67 231 LEU B CA 1
ATOM 4105 C C . LEU B 1 231 ? -21.671 -5.062 -3.760 1.00 38.87 231 LEU B C 1
ATOM 4106 O O . LEU B 1 231 ? -21.955 -4.413 -4.762 1.00 39.22 231 LEU B O 1
ATOM 4111 N N . GLU B 1 232 ? -22.564 -5.806 -3.120 1.00 39.81 232 GLU B N 1
ATOM 4112 C CA . GLU B 1 232 ? -23.924 -5.886 -3.633 1.00 42.51 232 GLU B CA 1
ATOM 4113 C C . GLU B 1 232 ? -24.622 -4.547 -3.459 1.00 42.76 232 GLU B C 1
ATOM 4114 O O . GLU B 1 232 ? -25.352 -4.118 -4.341 1.00 44.58 232 GLU B O 1
ATOM 4120 N N . ALA B 1 233 ? -24.351 -3.861 -2.353 1.00 41.91 233 ALA B N 1
ATOM 4121 C CA . ALA B 1 233 ? -24.872 -2.513 -2.160 1.00 42.31 233 ALA B CA 1
ATOM 4122 C C . ALA B 1 233 ? -24.328 -1.518 -3.194 1.00 41.71 233 ALA B C 1
ATOM 4123 O O . ALA B 1 233 ? -24.986 -0.5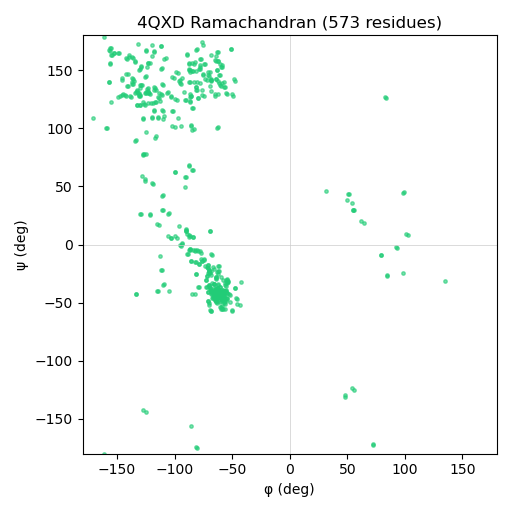48 -3.521 1.00 41.67 233 ALA B O 1
ATOM 4125 N N . GLN B 1 234 ? -23.137 -1.756 -3.717 1.00 41.59 234 GLN B N 1
ATOM 4126 C CA . GLN B 1 234 ? -22.624 -0.913 -4.797 1.00 42.51 234 GLN B CA 1
ATOM 4127 C C . GLN B 1 234 ? -23.272 -1.232 -6.137 1.00 43.67 234 GLN B C 1
ATOM 4128 O O . GLN B 1 234 ? -23.109 -0.479 -7.088 1.00 47.22 234 GLN B O 1
ATOM 4134 N N . GLY B 1 235 ? -23.958 -2.365 -6.233 1.00 43.26 235 GLY B N 1
ATOM 4135 C CA . GLY B 1 235 ? -24.529 -2.808 -7.490 1.00 44.06 235 GLY B CA 1
ATOM 4136 C C . GLY B 1 235 ? -23.707 -3.880 -8.174 1.00 44.10 235 GLY B C 1
ATOM 4137 O O . GLY B 1 235 ? -23.982 -4.228 -9.311 1.00 45.59 235 GLY B O 1
ATOM 4138 N N . GLY B 1 236 ? -22.701 -4.413 -7.488 1.00 44.23 236 GLY B N 1
ATOM 4139 C CA . GLY B 1 236 ? -21.920 -5.542 -8.006 1.00 44.43 236 GLY B CA 1
ATOM 4140 C C . GLY B 1 236 ? -22.626 -6.868 -7.791 1.00 44.19 236 GLY B C 1
ATOM 4141 O O . GLY B 1 236 ? -23.759 -6.904 -7.318 1.00 44.64 236 GLY B O 1
ATOM 4142 N N . ILE B 1 237 ? -21.942 -7.958 -8.134 1.00 44.93 237 ILE B N 1
ATOM 4143 C CA . ILE B 1 237 ? -22.484 -9.316 -8.027 1.00 43.84 237 ILE B CA 1
ATOM 4144 C C . ILE B 1 237 ? -21.524 -10.213 -7.260 1.00 42.17 237 ILE B C 1
ATOM 4145 O O . ILE B 1 237 ? -20.319 -10.169 -7.497 1.00 40.68 237 ILE B O 1
ATOM 4150 N N . VAL B 1 238 ? -22.067 -11.040 -6.369 1.00 42.52 238 VAL B N 1
ATOM 4151 C CA . VAL B 1 238 ? -21.313 -12.144 -5.769 1.00 43.94 238 VAL B CA 1
ATOM 4152 C C . VAL B 1 238 ? -22.124 -13.432 -5.855 1.00 45.70 238 VAL B C 1
ATOM 4153 O O . VAL B 1 238 ? -23.287 -13.453 -5.474 1.00 49.56 238 VAL B O 1
ATOM 4157 N N . CYS B 1 239 ? -21.521 -14.499 -6.370 1.00 46.97 239 CYS B N 1
ATOM 4158 C CA . CYS B 1 239 ? -22.238 -15.750 -6.574 1.00 47.39 239 CYS B CA 1
ATOM 4159 C C . CYS B 1 239 ? -21.271 -16.937 -6.725 1.00 49.31 239 CYS B C 1
ATOM 4160 O O . CYS B 1 239 ? -20.047 -16.753 -6.642 1.00 48.65 239 CYS B O 1
ATOM 4163 N N . ASP B 1 240 ? -21.841 -18.140 -6.919 1.00 51.21 240 ASP B N 1
ATOM 4164 C CA . ASP B 1 240 ? -21.136 -19.329 -7.439 1.00 53.78 240 ASP B CA 1
ATOM 4165 C C . ASP B 1 240 ? -20.404 -19.003 -8.715 1.00 54.28 240 ASP B C 1
ATOM 4166 O O . ASP B 1 240 ? -20.683 -17.997 -9.360 1.00 52.75 240 ASP B O 1
ATOM 4171 N N . ILE B 1 241 ? -19.549 -19.924 -9.145 1.00 53.64 241 ILE B N 1
ATOM 4172 C CA . ILE B 1 241 ? -18.988 -19.842 -10.483 1.00 53.23 241 ILE B CA 1
ATOM 4173 C C . ILE B 1 241 ? -20.021 -20.240 -11.547 1.00 53.81 241 ILE B C 1
ATOM 4174 O O . ILE B 1 241 ? -19.788 -20.036 -12.741 1.00 54.64 241 ILE B O 1
ATOM 4179 N N . TYR B 1 242 ? -21.134 -20.838 -11.108 1.00 52.24 242 TYR B N 1
ATOM 4180 C CA . TYR B 1 242 ? -22.271 -21.159 -11.982 1.00 51.92 242 TYR B CA 1
ATOM 4181 C C . TYR B 1 242 ? -23.396 -20.127 -11.866 1.00 51.92 242 TYR B C 1
ATOM 4182 O O . TYR B 1 242 ? -24.470 -20.319 -12.421 1.00 53.49 242 TYR B O 1
ATOM 4191 N N . GLY B 1 243 ? -23.166 -19.038 -11.140 1.00 50.27 243 GLY B N 1
ATOM 4192 C CA . GLY B 1 243 ? -24.121 -17.935 -11.104 1.00 50.38 243 GLY B CA 1
ATOM 4193 C C . GLY B 1 243 ? -25.166 -17.964 -10.001 1.00 51.60 243 GLY B C 1
ATOM 4194 O O . GLY B 1 243 ? -25.969 -17.041 -9.895 1.00 50.94 243 GLY B O 1
ATOM 4195 N N . ASN B 1 244 ? -25.181 -19.005 -9.174 1.00 54.19 244 ASN B N 1
ATOM 4196 C CA . ASN B 1 244 ? -26.179 -19.084 -8.110 1.00 56.32 244 ASN B CA 1
ATOM 4197 C C . ASN B 1 244 ? -25.726 -18.422 -6.811 1.00 54.86 244 ASN B C 1
ATOM 4198 O O . ASN B 1 244 ? -24.538 -18.156 -6.628 1.00 52.31 244 ASN B O 1
ATOM 4203 N N . PRO B 1 245 ? -26.674 -18.147 -5.897 1.00 56.20 245 PRO B N 1
ATOM 4204 C CA . PRO B 1 245 ? -26.258 -17.483 -4.653 1.00 54.77 245 PRO B CA 1
ATOM 4205 C C . PRO B 1 245 ? -25.405 -18.384 -3.768 1.00 52.22 245 PRO B C 1
ATOM 4206 O O . PRO B 1 245 ? -25.658 -19.577 -3.690 1.00 57.36 245 PRO B O 1
ATOM 4210 N N . LEU B 1 246 ? -24.383 -17.814 -3.141 1.00 50.43 246 LEU B N 1
ATOM 4211 C CA . LEU B 1 246 ? -23.576 -18.526 -2.155 1.00 48.43 246 LEU B CA 1
ATOM 4212 C C . LEU B 1 246 ? -24.438 -18.984 -0.967 1.00 49.80 246 LEU B C 1
ATOM 4213 O O . LEU B 1 246 ? -25.392 -18.306 -0.587 1.00 48.27 246 LEU B O 1
ATOM 4218 N N . CYS B 1 247 ? -24.101 -20.140 -0.395 1.00 50.19 247 CYS B N 1
ATOM 4219 C CA . CYS B 1 247 ? -24.844 -20.686 0.736 1.00 49.31 247 CYS B CA 1
ATOM 4220 C C . CYS B 1 247 ? -24.109 -20.343 2.017 1.00 46.67 247 CYS B C 1
ATOM 4221 O O . CYS B 1 247 ? -22.879 -20.205 2.010 1.00 46.28 247 CYS B O 1
ATOM 4224 N N . TYR B 1 248 ? -24.877 -20.154 3.094 1.00 45.38 248 TYR B N 1
ATOM 4225 C CA . TYR B 1 248 ? -24.344 -19.819 4.421 1.00 43.14 248 TYR B CA 1
ATOM 4226 C C . TYR B 1 248 ? -25.029 -20.680 5.479 1.00 43.42 248 TYR B C 1
ATOM 4227 O O . TYR B 1 248 ? -26.058 -20.280 6.021 1.00 42.73 248 TYR B O 1
ATOM 4236 N N . PRO B 1 249 ? -24.472 -21.878 5.770 1.00 43.14 249 PRO B N 1
ATOM 4237 C CA . PRO B 1 249 ? -25.074 -22.761 6.766 1.00 43.39 249 PRO B CA 1
ATOM 4238 C C . PRO B 1 249 ? -25.177 -22.118 8.152 1.00 43.60 249 PRO B C 1
ATOM 4239 O O . PRO B 1 249 ? -24.418 -21.217 8.484 1.00 40.91 249 PRO B O 1
ATOM 4243 N N . SER B 1 250 ? -26.128 -22.588 8.942 1.00 45.40 250 SER B N 1
ATOM 4244 C CA . SER B 1 250 ? -26.491 -21.911 10.161 1.00 46.35 250 SER B CA 1
ATOM 4245 C C . SER B 1 250 ? -25.648 -22.387 11.328 1.00 47.80 250 SER B C 1
ATOM 4246 O O . SER B 1 250 ? -25.693 -21.798 12.399 1.00 46.65 250 SER B O 1
ATOM 4249 N N . SER B 1 251 ? -24.852 -23.427 11.118 1.00 49.68 251 SER B N 1
ATOM 4250 C CA . SER B 1 251 ? -24.035 -23.957 12.195 1.00 50.12 251 SER B CA 1
ATOM 4251 C C . SER B 1 251 ? -22.669 -24.396 11.710 1.00 51.44 251 SER B C 1
ATOM 4252 O O . SER B 1 251 ? -22.526 -24.905 10.594 1.00 51.76 251 SER B O 1
ATOM 4255 N N . LYS B 1 252 ? -21.677 -24.234 12.582 1.00 53.73 252 LYS B N 1
ATOM 4256 C CA . LYS B 1 252 ? -20.294 -24.592 12.270 1.00 56.04 252 LYS B CA 1
ATOM 4257 C C . LYS B 1 252 ? -20.105 -26.111 12.205 1.00 61.72 252 LYS B C 1
ATOM 4258 O O . LYS B 1 252 ? -19.119 -26.591 11.645 1.00 63.39 252 LYS B O 1
ATOM 4264 N N . LYS B 1 253 ? -21.048 -26.858 12.778 1.00 65.86 253 LYS B N 1
ATOM 4265 C CA . LYS B 1 253 ? -21.088 -28.315 12.627 1.00 70.70 253 LYS B CA 1
ATOM 4266 C C . LYS B 1 253 ? -21.128 -28.690 11.151 1.00 67.94 253 LYS B C 1
ATOM 4267 O O . LYS B 1 253 ? -20.549 -29.689 10.741 1.00 70.61 253 LYS B O 1
ATOM 4273 N N . GLU B 1 254 ? -21.802 -27.871 10.354 1.00 65.34 254 GLU B N 1
ATOM 4274 C CA . GLU B 1 254 ? -21.833 -28.059 8.916 1.00 65.27 254 GLU B CA 1
ATOM 4275 C C . GLU B 1 254 ? -20.610 -27.413 8.298 1.00 61.20 254 GLU B C 1
ATOM 4276 O O . GLU B 1 254 ? -20.021 -26.493 8.868 1.00 59.65 254 GLU B O 1
ATOM 4282 N N . SER B 1 255 ? -20.245 -27.899 7.120 1.00 58.68 255 SER B N 1
ATOM 4283 C CA . SER B 1 255 ? -19.130 -27.348 6.366 1.00 55.02 255 SER B CA 1
ATOM 4284 C C . SER B 1 255 ? -19.366 -25.880 6.039 1.00 52.02 255 SER B C 1
ATOM 4285 O O . SER B 1 255 ? -20.454 -25.489 5.650 1.00 50.98 255 SER B O 1
ATOM 4288 N N . MET B 1 256 ? -18.328 -25.075 6.205 1.00 51.48 256 MET B N 1
ATOM 4289 C CA . MET B 1 256 ? -18.398 -23.645 5.938 1.00 50.52 256 MET B CA 1
ATOM 4290 C C . MET B 1 256 ? -17.726 -23.281 4.620 1.00 49.38 256 MET B C 1
ATOM 4291 O O . MET B 1 256 ? -17.593 -22.109 4.288 1.00 49.10 256 MET B O 1
ATOM 4296 N N . ARG B 1 257 ? -17.298 -24.293 3.875 1.00 53.36 257 ARG B N 1
ATOM 4297 C CA . ARG B 1 257 ? -16.687 -24.093 2.566 1.00 53.83 257 ARG B CA 1
ATOM 4298 C C . ARG B 1 257 ? -17.715 -23.709 1.510 1.00 51.14 257 ARG B C 1
ATOM 4299 O O . ARG B 1 257 ? -18.835 -24.208 1.510 1.00 49.81 257 ARG B O 1
ATOM 4307 N N . HIS B 1 258 ? -17.319 -22.820 0.611 1.00 48.78 258 HIS B N 1
ATOM 4308 C CA . HIS B 1 258 ? -18.088 -22.571 -0.595 1.00 48.78 258 HIS B CA 1
ATOM 4309 C C . HIS B 1 258 ? -17.657 -23.597 -1.632 1.00 48.68 258 HIS B C 1
ATOM 4310 O O . HIS B 1 258 ? -16.585 -23.476 -2.238 1.00 45.78 258 HIS B O 1
ATOM 4317 N N . LYS B 1 259 ? -18.507 -24.605 -1.804 1.00 48.95 259 LYS B N 1
ATOM 4318 C CA . LYS B 1 259 ? -18.183 -25.799 -2.575 1.00 51.99 259 LYS B CA 1
ATOM 4319 C C . LYS B 1 259 ? -18.366 -25.643 -4.085 1.00 52.77 259 LYS B C 1
ATOM 4320 O O . LYS B 1 259 ? -17.888 -26.479 -4.846 1.00 52.03 259 LYS B O 1
ATOM 4326 N N . LYS B 1 260 ? -19.074 -24.598 -4.505 1.00 51.44 260 LYS B N 1
ATOM 4327 C CA . LYS B 1 260 ? -19.206 -24.257 -5.915 1.00 52.67 260 LYS B CA 1
ATOM 4328 C C . LYS B 1 260 ? -18.448 -22.967 -6.250 1.00 51.24 260 LYS B C 1
ATOM 4329 O O . LYS B 1 260 ? -18.812 -22.244 -7.167 1.00 50.26 260 LYS B O 1
ATOM 4335 N N . GLY B 1 261 ? -17.372 -22.714 -5.506 1.00 50.39 261 GLY B N 1
ATOM 4336 C CA . GLY B 1 261 ? -16.444 -21.637 -5.809 1.00 49.59 261 GLY B CA 1
ATOM 4337 C C . GLY B 1 261 ? -17.014 -20.273 -5.525 1.00 47.48 261 GLY B C 1
ATOM 4338 O O . GLY B 1 261 ? -18.093 -20.156 -4.934 1.00 46.40 261 GLY B O 1
ATOM 4339 N N . VAL B 1 262 ? -16.282 -19.246 -5.951 1.00 45.65 262 VAL B N 1
ATOM 4340 C CA . VAL B 1 262 ? -16.730 -17.868 -5.797 1.00 45.73 262 VAL B CA 1
ATOM 4341 C C . VAL B 1 262 ? -16.474 -17.051 -7.057 1.00 46.06 262 VAL B C 1
ATOM 4342 O O . VAL B 1 262 ? -15.446 -17.221 -7.729 1.00 46.39 262 VAL B O 1
ATOM 4346 N N . LEU B 1 263 ? -17.409 -16.149 -7.343 1.00 44.25 263 LEU B N 1
ATOM 4347 C CA . LEU B 1 263 ? -17.252 -15.168 -8.411 1.00 45.94 263 LEU B CA 1
ATOM 4348 C C . LEU B 1 263 ? -17.775 -13.810 -7.957 1.00 45.41 263 LEU B C 1
ATOM 4349 O O . LEU B 1 263 ? -18.927 -13.714 -7.508 1.00 43.77 263 LEU B O 1
ATOM 4354 N N . CYS B 1 264 ? -16.934 -12.776 -8.103 1.00 44.79 264 CYS B N 1
ATOM 4355 C CA . CYS B 1 264 ? -17.302 -11.382 -7.790 1.00 42.30 264 CYS B CA 1
ATOM 4356 C C . CYS B 1 264 ? -17.118 -10.480 -8.981 1.00 41.53 264 CYS B C 1
ATOM 4357 O O . CYS B 1 264 ? -16.059 -10.473 -9.590 1.00 42.69 264 CYS B O 1
ATOM 4360 N N . LEU B 1 265 ? -18.137 -9.684 -9.276 1.00 42.17 265 LEU B N 1
ATOM 4361 C CA . LEU B 1 265 ? -18.081 -8.745 -10.391 1.00 44.26 265 LEU B CA 1
ATOM 4362 C C . LEU B 1 265 ? -18.334 -7.321 -9.909 1.00 43.39 265 LEU B C 1
ATOM 4363 O O . LEU B 1 265 ? -19.269 -7.073 -9.145 1.00 41.28 265 LEU B O 1
ATOM 4368 N N . SER B 1 266 ? -17.508 -6.389 -10.378 1.00 44.58 266 SER B N 1
ATOM 4369 C CA . SER B 1 266 ? -17.786 -4.963 -10.190 1.00 44.95 266 SER B CA 1
ATOM 4370 C C . SER B 1 266 ? -19.073 -4.614 -10.944 1.00 45.58 266 SER B C 1
ATOM 4371 O O . SER B 1 266 ? -19.469 -5.335 -11.861 1.00 47.07 266 SER B O 1
ATOM 4374 N N . PRO B 1 267 ? -19.738 -3.515 -10.553 1.00 45.47 267 PRO B N 1
ATOM 4375 C CA . PRO B 1 267 ? -20.938 -3.052 -11.259 1.00 45.60 267 PRO B CA 1
ATOM 4376 C C . PRO B 1 267 ? -20.822 -3.091 -12.777 1.00 46.11 267 PRO B C 1
ATOM 4377 O O . PRO B 1 267 ? -21.674 -3.677 -13.432 1.00 47.10 267 PRO B O 1
ATOM 4381 N N . ARG B 1 268 ? -19.762 -2.504 -13.326 1.00 46.11 268 ARG B N 1
ATOM 4382 C CA . ARG B 1 268 ? -19.592 -2.461 -14.778 1.00 48.08 268 ARG B CA 1
ATOM 4383 C C . ARG B 1 268 ? -19.249 -3.806 -15.395 1.00 48.90 268 ARG B C 1
ATOM 4384 O O . ARG B 1 268 ? -19.425 -3.991 -16.599 1.00 51.33 268 ARG B O 1
ATOM 4392 N N . ALA B 1 269 ? -18.738 -4.728 -14.588 1.00 47.16 269 ALA B N 1
ATOM 4393 C CA . ALA B 1 269 ? -18.353 -6.040 -15.082 1.00 48.46 269 ALA B CA 1
ATOM 4394 C C . ALA B 1 269 ? -19.508 -7.032 -15.072 1.00 49.91 269 ALA B C 1
ATOM 4395 O O . ALA B 1 269 ? -19.356 -8.160 -15.534 1.00 50.19 269 ALA B O 1
ATOM 4397 N N . LYS B 1 270 ? -20.660 -6.627 -14.550 1.00 51.22 270 LYS B N 1
ATOM 4398 C CA . LYS B 1 270 ? -21.830 -7.508 -14.545 1.00 53.07 270 LYS B CA 1
ATOM 4399 C C . LYS B 1 270 ? -22.200 -8.048 -15.916 1.00 54.67 270 LYS B C 1
ATOM 4400 O O . LYS B 1 270 ? -22.708 -9.154 -16.031 1.00 55.89 270 LYS B O 1
ATOM 4406 N N . LYS B 1 271 ? -21.968 -7.256 -16.953 1.00 56.78 271 LYS B N 1
ATOM 4407 C CA . LYS B 1 271 ? -22.254 -7.697 -18.314 1.00 59.49 271 LYS B CA 1
ATOM 4408 C C . LYS B 1 271 ? -21.431 -8.932 -18.728 1.00 59.20 271 LYS B C 1
ATOM 4409 O O . LYS B 1 271 ? -21.794 -9.618 -19.685 1.00 63.89 271 LYS B O 1
ATOM 4415 N N . TYR B 1 272 ? -20.334 -9.211 -18.019 1.00 55.60 272 TYR B N 1
ATOM 4416 C CA . TYR B 1 272 ? -19.480 -10.359 -18.326 1.00 55.02 272 TYR B CA 1
ATOM 4417 C C . TYR B 1 272 ? -19.865 -11.656 -17.598 1.00 55.44 272 TYR B C 1
ATOM 4418 O O . TYR B 1 272 ? -19.102 -12.628 -17.626 1.00 55.73 272 TYR B O 1
ATOM 4427 N N . LEU B 1 273 ? -21.039 -11.693 -16.971 1.00 55.59 273 LEU B N 1
ATOM 4428 C CA . LEU B 1 273 ? -21.474 -12.900 -16.251 1.00 55.38 273 LEU B CA 1
ATOM 4429 C C . LEU B 1 273 ? -21.701 -14.123 -17.175 1.00 55.91 273 LEU B C 1
ATOM 4430 O O . LEU B 1 273 ? -21.233 -15.220 -16.876 1.00 56.04 273 LEU B O 1
ATOM 4435 N N . PRO B 1 274 ? -22.421 -13.939 -18.287 1.00 56.74 274 PRO B N 1
ATOM 4436 C CA . PRO B 1 274 ? -22.572 -15.043 -19.238 1.00 59.27 274 PRO B CA 1
ATOM 4437 C C . PRO B 1 274 ? -21.248 -15.641 -19.711 1.00 59.63 274 PRO B C 1
ATOM 4438 O O . PRO B 1 274 ? -21.142 -16.861 -19.836 1.00 60.44 274 PRO B O 1
ATOM 4442 N N . TYR B 1 275 ? -20.263 -14.789 -19.991 1.00 59.60 275 TYR B N 1
ATOM 4443 C CA . TYR B 1 275 ? -18.962 -15.270 -20.430 1.00 61.77 275 TYR B CA 1
ATOM 4444 C C . TYR B 1 275 ? -18.363 -16.148 -19.344 1.00 62.05 275 TYR B C 1
ATOM 4445 O O . TYR B 1 275 ? -17.862 -17.239 -19.628 1.00 62.94 275 TYR B O 1
ATOM 4454 N N . MET B 1 276 ? -18.435 -15.665 -18.105 1.00 60.86 276 MET B N 1
ATOM 4455 C CA . MET B 1 276 ? -17.864 -16.365 -16.957 1.00 60.64 276 MET B CA 1
ATOM 4456 C C . MET B 1 276 ? -18.580 -17.678 -16.675 1.00 60.37 276 MET B C 1
ATOM 4457 O O . MET B 1 276 ? -17.962 -18.636 -16.211 1.00 60.38 276 MET B O 1
ATOM 4462 N N . LEU B 1 277 ? -19.882 -17.707 -16.928 1.00 60.31 277 LEU B N 1
ATOM 4463 C CA . LEU B 1 277 ? -20.662 -18.921 -16.726 1.00 62.03 277 LEU B CA 1
ATOM 4464 C C . LEU B 1 277 ? -20.303 -19.988 -17.751 1.00 63.00 277 LEU B C 1
ATOM 4465 O O . LEU B 1 277 ? -20.300 -21.171 -17.427 1.00 62.93 277 LEU B O 1
ATOM 4470 N N . SER B 1 278 ? -19.995 -19.571 -18.974 1.00 64.34 278 SER B N 1
ATOM 4471 C CA . SER B 1 278 ? -19.593 -20.515 -20.010 1.00 67.21 278 SER B CA 1
ATOM 4472 C C . SER B 1 278 ? -18.191 -21.039 -19.734 1.00 68.20 278 SER B C 1
ATOM 4473 O O . SER B 1 278 ? -17.876 -22.152 -20.113 1.00 71.86 278 SER B O 1
ATOM 4476 N N . ILE B 1 279 ? -17.349 -20.231 -19.098 1.00 66.44 279 ILE B N 1
ATOM 4477 C CA . ILE B 1 279 ? -16.026 -20.677 -18.648 1.00 68.52 279 ILE B CA 1
ATOM 4478 C C . ILE B 1 279 ? -16.146 -21.690 -17.505 1.00 67.04 279 ILE B C 1
ATOM 4479 O O . ILE B 1 279 ? -15.411 -22.670 -17.454 1.00 67.71 279 ILE B O 1
ATOM 4484 N N . SER B 1 280 ? -17.071 -21.447 -16.586 1.00 64.61 280 SER B N 1
ATOM 4485 C CA . SER B 1 280 ? -17.274 -22.338 -15.446 1.00 62.69 280 SER B CA 1
ATOM 4486 C C . SER B 1 280 ? -18.082 -23.573 -15.833 1.00 63.05 280 SER B C 1
ATOM 4487 O O . SER B 1 280 ? -18.099 -24.556 -15.107 1.00 63.74 280 SER B O 1
ATOM 4490 N N . LYS B 1 281 ? -18.753 -23.513 -16.975 1.00 64.38 281 LYS B N 1
ATOM 4491 C CA . LYS B 1 281 ? -19.702 -24.543 -17.392 1.00 67.69 281 LYS B CA 1
ATOM 4492 C C . LYS B 1 281 ? -19.109 -25.952 -17.435 1.00 65.79 281 LYS B C 1
ATOM 4493 O O . LYS B 1 281 ? -19.819 -26.909 -17.185 1.00 67.44 281 LYS B O 1
ATOM 4499 N N . THR B 1 282 ? -17.818 -26.081 -17.725 1.00 63.51 282 THR B N 1
ATOM 4500 C CA . THR B 1 282 ? -17.175 -27.385 -17.794 1.00 64.95 282 THR B CA 1
ATOM 4501 C C . THR B 1 282 ? -16.288 -27.709 -16.597 1.00 61.65 282 THR B C 1
ATOM 4502 O O . THR B 1 282 ? -15.359 -28.509 -16.724 1.00 63.77 282 THR B O 1
ATOM 4506 N N . ILE B 1 283 ? -16.586 -27.133 -15.437 1.00 57.23 283 ILE B N 1
ATOM 4507 C CA . ILE B 1 283 ? -15.819 -27.401 -14.231 1.00 54.61 283 ILE B CA 1
ATOM 4508 C C . ILE B 1 283 ? -16.694 -28.080 -13.194 1.00 53.35 283 ILE B C 1
ATOM 4509 O O . ILE B 1 283 ? -17.730 -27.546 -12.818 1.00 52.23 283 ILE B O 1
ATOM 4514 N N . LEU B 1 284 ? -16.274 -29.257 -12.742 1.00 53.98 284 LEU B N 1
ATOM 4515 C CA . LEU B 1 284 ? -16.839 -29.903 -11.553 1.00 52.65 284 LEU B CA 1
ATOM 4516 C C . LEU B 1 284 ? -15.828 -29.890 -10.430 1.00 51.37 284 LEU B C 1
ATOM 4517 O O . LEU B 1 284 ? -14.848 -30.632 -10.450 1.00 52.74 284 LEU B O 1
ATOM 4522 N N . LEU B 1 285 ? -16.085 -29.060 -9.432 1.00 49.36 285 LEU B N 1
ATOM 4523 C CA . LEU B 1 285 ? -15.199 -28.940 -8.301 1.00 48.51 285 LEU B CA 1
ATOM 4524 C C . LEU B 1 285 ? -15.502 -30.102 -7.381 1.00 49.32 285 LEU B C 1
ATOM 4525 O O . LEU B 1 285 ? -16.649 -30.485 -7.226 1.00 49.81 285 LEU B O 1
ATOM 4530 N N . LEU B 1 286 ? -14.467 -30.690 -6.809 1.00 50.04 286 LEU B N 1
ATOM 4531 C CA . LEU B 1 286 ? -14.627 -31.803 -5.893 1.00 51.19 286 LEU B CA 1
ATOM 4532 C C . LEU B 1 286 ? -13.960 -31.392 -4.628 1.00 50.66 286 LEU B C 1
ATOM 4533 O O . LEU B 1 286 ? -13.076 -30.556 -4.656 1.00 50.42 286 LEU B O 1
ATOM 4538 N N . GLN B 1 287 ? -14.364 -31.996 -3.522 1.00 52.61 287 GLN B N 1
ATOM 4539 C CA . GLN B 1 287 ? -13.760 -31.728 -2.243 1.00 52.55 287 GLN B CA 1
ATOM 4540 C C . GLN B 1 287 ? -13.168 -32.979 -1.662 1.00 53.52 287 GLN B C 1
ATOM 4541 O O . GLN B 1 287 ? -13.487 -34.059 -2.114 1.00 55.72 287 GLN B O 1
ATOM 4547 N N . HIS B 1 288 ? -12.283 -32.823 -0.680 1.00 55.07 288 HIS B N 1
ATOM 4548 C CA . HIS B 1 288 ? -11.701 -33.956 0.076 1.00 59.26 288 HIS B CA 1
ATOM 4549 C C . HIS B 1 288 ? -11.756 -33.709 1.594 1.00 57.17 288 HIS B C 1
ATOM 4550 O O . HIS B 1 288 ? -12.130 -32.628 2.002 1.00 55.15 288 HIS B O 1
ATOM 4557 N N . HIS B 1 289 ? -11.411 -34.709 2.419 1.00 61.31 289 HIS B N 1
ATOM 4558 C CA . HIS B 1 289 ? -11.575 -34.616 3.903 1.00 60.83 289 HIS B CA 1
ATOM 4559 C C . HIS B 1 289 ? -10.446 -35.246 4.735 1.00 61.11 289 HIS B C 1
ATOM 4560 O O . HIS B 1 289 ? -9.935 -36.324 4.416 1.00 64.73 289 HIS B O 1
#

Solvent-accessible surface area: 26418 Å² total; per-residue (Å²): 186,101,14,23,1,38,77,0,2,7,0,0,6,6,0,0,110,61,0,0,41,28,1,11,99,42,140,137,149,37,100,60,128,147,66,130,109,52,50,36,18,3,46,2,0,32,80,0,1,54,24,0,2,3,4,0,39,94,87,7,100,107,3,56,14,8,3,41,4,134,38,98,70,58,43,62,95,130,126,26,46,126,54,43,180,82,94,30,75,93,12,121,76,83,123,4,44,19,117,40,0,24,0,1,0,1,0,1,11,11,14,68,14,18,37,123,141,90,44,18,2,1,0,0,1,0,0,0,2,40,145,62,147,41,10,0,0,0,2,0,26,0,20,43,35,30,33,32,4,36,0,4,65,114,90,70,27,112,34,40,88,76,108,96,50,122,77,11,11,1,4,3,10,141,150,30,46,12,65,123,70,0,147,80,12,87,56,85,66,65,35,100,83,43,30,14,25,0,2,11,2,2,6,2,0,13,48,81,4,4,0,6,4,10,12,54,22,88,5,21,0,21,16,2,0,1,0,11,6,0,0,74,27,52,27,8,42,9,7,11,0,64,27,79,110,17,100,32,31,60,39,88,173,70,50,13,102,8,107,120,0,0,0,0,0,5,57,62,0,86,140,15,40,94,37,0,56,66,28,0,162,123,36,156,37,150,84,230,171,91,14,23,1,36,100,0,1,7,3,0,4,6,0,0,105,38,0,4,44,18,0,9,50,30,166,92,132,50,92,68,131,143,66,130,111,52,48,34,18,2,36,2,0,33,68,0,1,45,23,0,2,3,3,0,43,70,96,12,101,120,7,56,14,8,2,43,4,135,38,93,66,62,42,66,93,138,126,26,46,125,23,41,158,81,92,30,76,93,14,118,77,84,124,5,39,19,124,41,0,25,0,1,0,1,0,1,12,10,14,82,13,10,34,121,114,76,10,49,2,1,0,0,1,0,1,0,2,41,146,61,146,42,11,1,0,0,0,3,15,0,1,81,30,53,32,44,1,34,0,3,65,110,90,70,28,112,34,82,88,88,120,98,53,148,79,11,3,1,4,3,24,135,205,39,52,11,62,146,70,0,156,82,12,88,56,87,50,62,38,101,73,46,29,14,24,0,1,8,2,1,4,2,0,12,51,82,3,4,0,8,4,10,11,55,28,106,4,15,0,19,18,2,0,1,0,10,6,0,0,74,27,52,27,8,43,9,7,10,0,65,26,84,110,18,99,32,31,62,39,86,200,85,53,12,89,7,86,123,0,0,0,0,0,4,58,65,0,86,139,15,38,93,37,0,57,64,29,0,161,124,36,158,38,150,64,164,209

B-factor: mean 50.58, std 14.93, range [24.24, 101.03]

InterPro domains:
  IPR000760 Inositol monophosphatase-like [PF00459] (10-251)
  IPR050725 CysQ/Inositol Monophosphatase [PTHR43028] (4-268)

CATH classification: 3.30.540.10 (+1 more: 3.40.190.80)

Foldseek 3Di:
DKDKPLQLVQLQVLLLLVLLQLLLPDDDDWDWDAPPVRDTDTPSQQVSQQSNQQSNCVVPVPAAEEEPDDDHYDDDPVVGDDTDNDDDPPDDIDMADRHQKHKYWRSWWPVVCVVVVVLQQIKTWIWMDGNQHTAKIWIFRSVVVRDIWMDGQLRTDDAAADPADLAAEEEEAPVQPCCVLCVVPPTGYDYDHDDTLLSRLVCLLNNVHFKYFWQAFPDFQRSPRRSQSRQVSQQKDKDFLQRHHFGQDRDPVDGRTRQRTMMIGHNVCPVCSVVSNVSSVPDDYDDD/DKDKPLQLVQLQVLLQLVLLQCLLDDDDDWDWDAPPVRDTDTPSQQVSQLSNQQSNCVVPVVAAEEEPDDDHNPDDPVVHDDTDNDDDPPDDIDMADRHQKHKYWRSWWPPVCVVVVVLQQIKTWIWMDGNQHTAKIWIFRSPDVRDIWMDGQLRTDDAAADPADPAAEEEEAPVQPCCVLCVVPPTGYDYDHDDTLLSRLVCLLNNVHFKYFWQAFPDFQRSPRRSQSRQVSQVKDKDFLQRHHFGQDRDPVDGRTRQRTMMIGHNVCVVCSVVSNVSSVPDDYDDDD

Radius of gyration: 25.66 Å; Cα contacts (8 Å, |Δi|>4): 1250; chains: 2; bounding box: 71×69×59 Å